Protein AF-A0A2V2DJ51-F1 (afdb_monomer_lite)

Structure (mmCIF, N/CA/C/O backbone):
data_AF-A0A2V2DJ51-F1
#
_entry.id   AF-A0A2V2DJ51-F1
#
loop_
_atom_site.group_PDB
_atom_site.id
_atom_site.type_symbol
_atom_site.label_atom_id
_atom_site.label_alt_id
_atom_site.label_comp_id
_atom_site.label_asym_id
_atom_site.label_entity_id
_atom_site.label_seq_id
_atom_site.pdbx_PDB_ins_code
_atom_site.Cartn_x
_atom_site.Cartn_y
_atom_site.Cartn_z
_atom_site.occupancy
_atom_site.B_iso_or_equiv
_atom_site.auth_seq_id
_atom_site.auth_comp_id
_atom_site.auth_asym_id
_atom_site.auth_atom_id
_atom_site.pdbx_PDB_model_num
ATOM 1 N N . MET A 1 1 ? -28.270 8.640 55.567 1.00 37.78 1 MET A N 1
ATOM 2 C CA . MET A 1 1 ? -29.618 9.044 55.129 1.00 37.78 1 MET A CA 1
ATOM 3 C C . MET A 1 1 ? -29.645 8.767 53.633 1.00 37.78 1 MET A C 1
ATOM 5 O O . MET A 1 1 ? -28.933 9.448 52.913 1.00 37.78 1 MET A O 1
ATOM 9 N N . ILE A 1 2 ? -30.261 7.662 53.201 1.00 50.12 2 ILE A N 1
ATOM 10 C CA . ILE A 1 2 ? -30.349 7.314 51.773 1.00 50.12 2 ILE A CA 1
ATOM 11 C C . ILE A 1 2 ? -31.397 8.266 51.203 1.00 50.12 2 ILE A C 1
ATOM 13 O O . ILE A 1 2 ? -32.550 8.197 51.626 1.00 50.12 2 ILE A O 1
ATOM 17 N N . MET A 1 3 ? -30.988 9.214 50.359 1.00 53.44 3 MET A N 1
ATOM 18 C CA . MET A 1 3 ? -31.958 9.991 49.593 1.00 53.44 3 MET A CA 1
ATOM 19 C C . MET A 1 3 ? -32.623 9.008 48.635 1.00 53.44 3 MET A C 1
ATOM 21 O O . MET A 1 3 ? -31.940 8.374 47.837 1.00 53.44 3 MET A O 1
ATOM 25 N N . ALA A 1 4 ? -33.925 8.790 48.809 1.00 76.12 4 ALA A N 1
ATOM 26 C CA . ALA A 1 4 ? -34.698 8.010 47.860 1.00 76.12 4 ALA A CA 1
ATOM 27 C C . ALA A 1 4 ? -34.861 8.880 46.612 1.00 76.12 4 ALA A C 1
ATOM 29 O O . ALA A 1 4 ? -35.504 9.927 46.690 1.00 76.12 4 ALA A O 1
ATOM 30 N N . PHE A 1 5 ? -34.218 8.482 45.517 1.00 84.88 5 PHE A N 1
ATOM 31 C CA . PHE A 1 5 ? -34.420 9.107 44.218 1.00 84.88 5 PHE A CA 1
ATOM 32 C C . PHE A 1 5 ? -35.836 8.797 43.729 1.00 84.88 5 PHE A C 1
ATOM 34 O O . PHE A 1 5 ? -36.396 7.736 44.011 1.00 84.88 5 PHE A O 1
ATOM 41 N N . THR A 1 6 ? -36.435 9.745 43.024 1.00 89.69 6 THR A N 1
ATOM 42 C CA . THR A 1 6 ? -37.667 9.503 42.270 1.00 89.69 6 THR A CA 1
ATOM 43 C C . THR A 1 6 ? -37.363 8.685 41.013 1.00 89.69 6 THR A C 1
ATOM 45 O O . THR A 1 6 ? -36.235 8.696 40.526 1.00 89.69 6 THR A O 1
ATOM 48 N N . GLN A 1 7 ? -38.366 8.008 40.448 1.00 89.31 7 GLN A N 1
ATOM 49 C CA . GLN A 1 7 ? -38.184 7.216 39.224 1.00 89.31 7 GLN A CA 1
ATOM 50 C C . GLN A 1 7 ? -37.637 8.067 38.060 1.00 89.31 7 GLN A C 1
ATOM 52 O O . GLN A 1 7 ? -36.729 7.628 37.358 1.00 89.31 7 GLN A O 1
ATOM 57 N N . GLU A 1 8 ? -38.082 9.320 37.919 1.00 90.38 8 GLU A N 1
ATOM 58 C CA . GLU A 1 8 ? -37.547 10.254 36.916 1.00 90.38 8 GLU A CA 1
ATOM 59 C C . GLU A 1 8 ? -36.056 10.570 37.141 1.00 90.38 8 GLU A C 1
ATOM 61 O O . GLU A 1 8 ? -35.275 10.624 36.188 1.00 90.38 8 GLU A O 1
ATOM 66 N N . GLU A 1 9 ? -35.635 10.745 38.397 1.00 92.06 9 GLU A N 1
ATOM 67 C CA . GLU A 1 9 ? -34.227 10.969 38.746 1.00 92.06 9 GLU A CA 1
ATOM 68 C C . GLU A 1 9 ? -33.370 9.724 38.487 1.00 92.06 9 GLU A C 1
ATOM 70 O O . GLU A 1 9 ? -32.249 9.854 37.993 1.00 92.06 9 GLU A O 1
ATOM 75 N N . GLU A 1 10 ? -33.884 8.521 38.766 1.00 92.31 10 GLU A N 1
ATOM 76 C CA . GLU A 1 10 ? -33.187 7.265 38.463 1.00 92.31 10 GLU A CA 1
ATOM 77 C C . GLU A 1 10 ? -32.979 7.089 36.952 1.00 92.31 10 GLU A C 1
ATOM 79 O O . GLU A 1 10 ? -31.866 6.785 36.513 1.00 92.31 10 GLU A O 1
ATOM 84 N N . VAL A 1 11 ? -34.015 7.351 36.145 1.00 93.06 11 VAL A N 1
ATOM 85 C CA . VAL A 1 11 ? -33.936 7.309 34.675 1.00 93.06 11 VAL A CA 1
ATOM 86 C C . VAL A 1 11 ? -32.882 8.286 34.154 1.00 93.06 11 VAL A C 1
ATOM 88 O O . VAL A 1 11 ? -32.081 7.933 33.285 1.00 93.06 11 VAL A O 1
ATOM 91 N N . GLU A 1 12 ? -32.839 9.507 34.687 1.00 94.31 12 GLU A N 1
ATOM 92 C CA . GLU A 1 12 ? -31.866 10.516 34.261 1.00 94.31 12 GLU A CA 1
ATOM 93 C C . GLU A 1 12 ? -30.433 10.168 34.703 1.00 94.31 12 GLU A C 1
ATOM 95 O O . GLU A 1 12 ? -29.481 10.417 33.960 1.00 94.31 12 GLU A O 1
ATOM 100 N N . ILE A 1 13 ? -30.251 9.541 35.870 1.00 94.25 13 ILE A N 1
ATOM 101 C CA . ILE A 1 13 ? -28.942 9.034 36.308 1.00 94.25 13 ILE A CA 1
ATOM 102 C C . ILE A 1 13 ? -28.448 7.932 35.365 1.00 94.25 13 ILE A C 1
ATOM 104 O O . ILE A 1 13 ? -27.295 7.977 34.933 1.00 94.25 13 ILE A O 1
ATOM 108 N N . ILE A 1 14 ? -29.306 6.985 34.980 1.00 94.69 14 ILE A N 1
ATOM 109 C CA . ILE A 1 14 ? -28.933 5.924 34.031 1.00 94.69 14 ILE A CA 1
ATOM 110 C C . ILE A 1 14 ? -28.633 6.518 32.658 1.00 94.69 14 ILE A C 1
ATOM 112 O O . ILE A 1 14 ? -27.636 6.156 32.039 1.00 94.69 14 ILE A O 1
ATOM 116 N N . ARG A 1 15 ? -29.424 7.490 32.197 1.00 95.75 15 ARG A N 1
ATOM 117 C CA . ARG A 1 15 ? -29.159 8.201 30.942 1.00 95.75 15 ARG A CA 1
ATOM 118 C C . ARG A 1 15 ? -27.782 8.867 30.936 1.00 95.75 15 ARG A C 1
ATOM 120 O O . ARG A 1 15 ? -27.062 8.774 29.942 1.00 95.75 15 ARG A O 1
ATOM 127 N N . LYS A 1 16 ? -27.401 9.524 32.035 1.00 96.38 16 LYS A N 1
ATOM 128 C CA . LYS A 1 16 ? -26.064 10.117 32.195 1.00 96.38 16 LYS A CA 1
ATOM 129 C C . LYS A 1 16 ? -24.973 9.050 32.198 1.00 96.38 16 LYS A C 1
ATOM 131 O O . LYS A 1 16 ? -23.968 9.231 31.518 1.00 96.38 16 LYS A O 1
ATOM 136 N N . ALA A 1 17 ? -25.193 7.927 32.883 1.00 96.31 17 ALA A N 1
ATOM 137 C CA . ALA A 1 17 ? -24.264 6.799 32.878 1.00 96.31 17 ALA A CA 1
ATOM 138 C C . ALA A 1 17 ? -24.067 6.220 31.464 1.00 96.31 17 ALA A C 1
ATOM 140 O O . ALA A 1 17 ? -22.928 5.975 31.071 1.00 96.31 17 ALA A O 1
ATOM 141 N N . ILE A 1 18 ? -25.137 6.079 30.668 1.00 96.88 18 ILE A N 1
ATOM 142 C CA . ILE A 1 18 ? -25.060 5.686 29.248 1.00 96.88 18 ILE A CA 1
ATOM 143 C C . ILE A 1 18 ? -24.217 6.689 28.468 1.00 96.88 18 ILE A C 1
ATOM 145 O O . ILE A 1 18 ? -23.309 6.286 27.751 1.00 96.88 18 ILE A O 1
ATOM 149 N N . SER A 1 19 ? -24.511 7.986 28.605 1.00 97.44 19 SER A N 1
ATOM 150 C CA . SER A 1 19 ? -23.816 9.036 27.858 1.00 97.44 19 SER A CA 1
ATOM 151 C C . SER A 1 19 ? -22.313 9.034 28.133 1.00 97.44 19 SER A C 1
ATOM 153 O O . SER A 1 19 ? -21.531 9.115 27.193 1.00 97.44 19 SER A O 1
ATOM 155 N N . LEU A 1 20 ? -21.914 8.924 29.402 1.00 97.31 20 LEU A N 1
ATOM 156 C CA . LEU A 1 20 ? -20.507 8.886 29.805 1.00 97.31 20 LEU A CA 1
ATOM 157 C C . LEU A 1 20 ? -19.825 7.589 29.356 1.00 97.31 20 LEU A C 1
ATOM 159 O O . LEU A 1 20 ? -18.739 7.633 28.794 1.00 97.31 20 LEU A O 1
ATOM 163 N N . THR A 1 21 ? -20.480 6.438 29.536 1.00 96.38 21 THR A N 1
ATOM 164 C CA . THR A 1 21 ? -19.922 5.139 29.121 1.00 96.38 21 THR A CA 1
ATOM 165 C C . THR A 1 21 ? -19.747 5.064 27.601 1.00 96.38 21 THR A C 1
ATOM 167 O O . THR A 1 21 ? -18.744 4.547 27.119 1.00 96.38 21 THR A O 1
ATOM 170 N N . ALA A 1 22 ? -20.698 5.603 26.832 1.00 96.69 22 ALA A N 1
ATOM 171 C CA . ALA A 1 22 ? -20.607 5.664 25.376 1.00 96.69 22 ALA A CA 1
ATOM 172 C C . ALA A 1 22 ? -19.512 6.631 24.900 1.00 96.69 22 ALA A C 1
ATOM 174 O O . ALA A 1 22 ? -18.820 6.323 23.929 1.00 96.69 22 ALA A O 1
ATOM 175 N N . ALA A 1 23 ? -19.340 7.773 25.578 1.00 96.94 23 ALA A N 1
ATOM 176 C CA . ALA A 1 23 ? -18.252 8.706 25.293 1.00 96.94 23 ALA A CA 1
ATOM 177 C C . ALA A 1 23 ? -16.889 8.033 25.496 1.00 96.94 23 ALA A C 1
ATOM 179 O O . ALA A 1 23 ? -16.098 8.009 24.560 1.00 96.94 23 ALA A O 1
ATOM 180 N N . ILE A 1 24 ? -16.684 7.369 26.643 1.00 97.50 24 ILE A N 1
ATOM 181 C CA . ILE A 1 24 ? -15.454 6.617 26.942 1.00 97.50 24 ILE A CA 1
ATOM 182 C C . ILE A 1 24 ? -15.169 5.580 25.851 1.00 97.50 24 ILE A C 1
ATOM 184 O O . ILE A 1 24 ? -14.088 5.594 25.279 1.00 97.50 24 ILE A O 1
ATOM 188 N N . GLN A 1 25 ? -16.141 4.729 25.498 1.00 96.88 25 GLN A N 1
ATOM 189 C CA . GLN A 1 25 ? -15.935 3.708 24.459 1.00 96.88 25 GLN A CA 1
ATOM 190 C C . GLN A 1 25 ? -15.568 4.319 23.098 1.00 96.88 25 GLN A C 1
ATOM 192 O O . GLN A 1 25 ? -14.669 3.829 22.421 1.00 96.88 25 GLN A O 1
ATOM 197 N N . THR A 1 26 ? -16.231 5.411 22.707 1.00 96.12 26 THR A N 1
ATOM 198 C CA . THR A 1 26 ? -15.957 6.093 21.430 1.00 96.12 26 THR A CA 1
ATOM 199 C C . THR A 1 26 ? -14.562 6.726 21.422 1.00 96.12 26 THR A C 1
ATOM 201 O O . THR A 1 26 ? -13.844 6.662 20.424 1.00 96.12 26 THR A O 1
ATOM 204 N N . GLU A 1 27 ? -14.165 7.341 22.534 1.00 97.12 27 GLU A N 1
ATOM 205 C CA . GLU A 1 27 ? -12.851 7.962 22.698 1.00 97.12 27 GLU A CA 1
ATOM 206 C C . GLU A 1 27 ? -11.737 6.904 22.759 1.00 97.12 27 GLU A C 1
ATOM 208 O O . GLU A 1 27 ? -10.691 7.087 22.136 1.00 97.12 27 GLU A O 1
ATOM 213 N N . GLU A 1 28 ? -11.959 5.766 23.424 1.00 96.88 28 GLU A N 1
ATOM 214 C CA . GLU A 1 28 ? -11.035 4.625 23.449 1.00 96.88 28 GLU A CA 1
ATOM 215 C C . GLU A 1 28 ? -10.807 4.041 22.048 1.00 96.88 28 GLU A C 1
ATOM 217 O O . GLU A 1 28 ? -9.662 3.787 21.662 1.00 96.88 28 GLU A O 1
ATOM 222 N N . GLU A 1 29 ? -11.872 3.879 21.255 1.00 96.69 29 GLU A N 1
ATOM 223 C CA . GLU A 1 29 ? -11.777 3.466 19.851 1.00 96.69 29 GLU A CA 1
ATOM 224 C C . GLU A 1 29 ? -10.981 4.481 19.016 1.00 96.69 29 GLU A C 1
ATOM 226 O O . GLU A 1 29 ? -10.130 4.097 18.209 1.00 96.69 29 GLU A O 1
ATOM 231 N N . ALA A 1 30 ? -11.197 5.783 19.231 1.00 95.19 30 ALA A N 1
ATOM 232 C CA . ALA A 1 30 ? -10.440 6.837 18.557 1.00 95.19 30 ALA A CA 1
ATOM 233 C C . ALA A 1 30 ? -8.951 6.825 18.953 1.00 95.19 30 ALA A C 1
ATOM 235 O O . ALA A 1 30 ? -8.076 6.986 18.096 1.00 95.19 30 ALA A O 1
ATOM 236 N N . VAL A 1 31 ? -8.642 6.581 20.231 1.00 96.62 31 VAL A N 1
ATOM 237 C CA . VAL A 1 31 ? -7.269 6.396 20.721 1.00 96.62 31 VAL A CA 1
ATOM 238 C C . VAL A 1 31 ? -6.616 5.188 20.054 1.00 96.62 31 VAL A C 1
ATOM 240 O O . VAL A 1 31 ? -5.462 5.280 19.623 1.00 96.62 31 VAL A O 1
ATOM 243 N N . ASP A 1 32 ? -7.325 4.064 19.949 1.00 95.81 32 ASP A N 1
ATOM 244 C CA . ASP A 1 32 ? -6.804 2.864 19.297 1.00 95.81 32 ASP A CA 1
ATOM 245 C C . ASP A 1 32 ? -6.542 3.102 17.803 1.00 95.81 32 ASP A C 1
ATOM 247 O O . ASP A 1 32 ? -5.458 2.788 17.299 1.00 95.81 32 ASP A O 1
ATOM 251 N N . ALA A 1 33 ? -7.474 3.766 17.115 1.00 94.44 33 ALA A N 1
ATOM 252 C CA . ALA A 1 33 ? -7.319 4.157 15.718 1.00 94.44 33 ALA A CA 1
ATOM 253 C C . ALA A 1 33 ? -6.095 5.066 15.504 1.00 94.44 33 ALA A C 1
ATOM 255 O O . ALA A 1 33 ? -5.309 4.841 14.582 1.00 94.44 33 ALA A O 1
ATOM 256 N N . LEU A 1 34 ? -5.874 6.055 16.377 1.00 93.94 34 LEU A N 1
ATOM 257 C CA . LEU A 1 34 ? -4.718 6.954 16.297 1.00 93.94 34 LEU A CA 1
ATOM 258 C C . LEU A 1 34 ? -3.391 6.250 16.609 1.00 93.94 34 LEU A C 1
ATOM 260 O O . LEU A 1 34 ? -2.379 6.550 15.973 1.00 93.94 34 LEU A O 1
ATOM 264 N N . LYS A 1 35 ? -3.367 5.294 17.547 1.00 92.38 35 LYS A N 1
ATOM 265 C CA . LYS A 1 35 ? -2.166 4.488 17.845 1.00 92.38 35 LYS A CA 1
ATOM 266 C C . LYS A 1 35 ? -1.738 3.634 16.653 1.00 92.38 35 LYS A C 1
ATOM 268 O O . LYS A 1 35 ? -0.538 3.489 16.413 1.00 92.38 35 LYS A O 1
ATOM 273 N N . HIS A 1 36 ? -2.706 3.107 15.906 1.00 92.62 36 HIS A N 1
ATOM 274 C CA . HIS A 1 36 ? -2.476 2.277 14.724 1.00 92.62 36 HIS A CA 1
ATOM 275 C C . HIS A 1 36 ? -2.355 3.076 13.420 1.00 92.62 36 HIS A C 1
ATOM 277 O O . HIS A 1 36 ? -1.996 2.503 12.390 1.00 92.62 36 HIS A O 1
ATOM 283 N N . ALA A 1 37 ? -2.611 4.386 13.443 1.00 89.31 37 ALA A N 1
ATOM 284 C CA . ALA A 1 37 ? -2.437 5.245 12.284 1.00 89.31 37 ALA A CA 1
ATOM 285 C C . ALA A 1 37 ? -0.960 5.293 11.857 1.00 89.31 37 ALA A C 1
ATOM 287 O O . ALA A 1 37 ? -0.055 5.510 12.671 1.00 89.31 37 ALA A O 1
ATOM 288 N N . VAL A 1 38 ? -0.725 5.117 10.557 1.00 90.31 38 VAL A N 1
ATOM 289 C CA . VAL A 1 38 ? 0.599 5.147 9.929 1.00 90.31 38 VAL A CA 1
ATOM 290 C C . VAL A 1 38 ? 0.626 6.286 8.919 1.00 90.31 38 VAL A C 1
ATOM 292 O O . VAL A 1 38 ? -0.316 6.451 8.152 1.00 90.31 38 VAL A O 1
ATOM 295 N N . PHE A 1 39 ? 1.707 7.065 8.922 1.00 88.06 39 PHE A N 1
ATOM 296 C CA . PHE A 1 39 ? 1.935 8.089 7.907 1.00 88.06 39 PHE A CA 1
ATOM 297 C C . PHE A 1 39 ? 2.321 7.442 6.575 1.00 88.06 39 PHE A C 1
ATOM 299 O O . PHE A 1 39 ? 3.112 6.491 6.562 1.00 88.06 39 PHE A O 1
ATOM 306 N N . ASP A 1 40 ? 1.792 7.968 5.473 1.00 86.56 40 ASP A N 1
ATOM 307 C CA . ASP A 1 40 ? 2.035 7.437 4.134 1.00 86.56 40 ASP A CA 1
ATOM 308 C C . ASP A 1 40 ? 3.529 7.320 3.827 1.00 86.56 40 ASP A C 1
ATOM 310 O O . ASP A 1 40 ? 4.350 8.103 4.294 1.00 86.56 40 ASP A O 1
ATOM 314 N N . THR A 1 41 ? 3.906 6.311 3.042 1.00 89.56 41 THR A N 1
ATOM 315 C CA . THR A 1 41 ? 5.315 6.085 2.698 1.00 89.56 41 THR A CA 1
ATOM 316 C C . THR A 1 41 ? 5.734 7.003 1.556 1.00 89.56 41 THR A C 1
ATOM 318 O O . THR A 1 41 ? 5.083 7.028 0.514 1.00 89.56 41 THR A O 1
ATOM 321 N N . PHE A 1 42 ? 6.857 7.706 1.717 1.00 89.81 42 PHE A N 1
ATOM 322 C CA . PHE A 1 42 ? 7.417 8.536 0.649 1.00 89.81 42 PHE A CA 1
ATOM 323 C C . PHE A 1 42 ? 7.734 7.698 -0.608 1.00 89.81 42 PHE A C 1
ATOM 325 O O . PHE A 1 42 ? 8.398 6.660 -0.485 1.00 89.81 42 PHE A O 1
ATOM 332 N N . PRO A 1 43 ? 7.283 8.119 -1.806 1.00 87.31 43 PRO A N 1
ATOM 333 C CA . PRO A 1 43 ? 7.514 7.381 -3.044 1.00 87.31 43 PRO A CA 1
ATOM 334 C C . PRO A 1 43 ? 9.000 7.357 -3.422 1.00 87.31 43 PRO A C 1
ATOM 336 O O . PRO A 1 43 ? 9.773 8.225 -3.021 1.00 87.31 43 PRO A O 1
ATOM 339 N N . LYS A 1 44 ? 9.413 6.360 -4.213 1.00 90.94 44 LYS A N 1
ATOM 340 C CA . LYS A 1 44 ? 10.789 6.284 -4.725 1.00 90.94 44 LYS A CA 1
ATOM 341 C C . LYS A 1 44 ? 10.975 7.230 -5.907 1.00 90.94 44 LYS A C 1
ATOM 343 O O . LYS A 1 44 ? 10.041 7.482 -6.663 1.00 90.94 44 LYS A O 1
ATOM 348 N N . TYR A 1 45 ? 12.208 7.689 -6.111 1.00 87.62 45 TYR A N 1
ATOM 349 C CA . TYR A 1 45 ? 12.561 8.601 -7.201 1.00 87.62 45 TYR A CA 1
ATOM 350 C C . TYR A 1 45 ? 12.127 8.069 -8.570 1.00 87.62 45 TYR A C 1
ATOM 352 O O . TYR A 1 45 ? 11.549 8.808 -9.359 1.00 87.62 45 TYR A O 1
ATOM 360 N N . GLU A 1 46 ? 12.365 6.785 -8.841 1.00 88.69 46 GLU A N 1
ATOM 361 C CA . GLU A 1 46 ? 12.058 6.165 -10.132 1.00 88.69 46 GLU A CA 1
ATOM 362 C C . GLU A 1 46 ? 10.552 6.098 -10.427 1.00 88.69 46 GLU A C 1
ATOM 364 O O . GLU A 1 46 ? 10.163 6.081 -11.596 1.00 88.69 46 GLU A O 1
ATOM 369 N N . ASP A 1 47 ? 9.721 6.078 -9.381 1.00 88.12 47 ASP A N 1
ATOM 370 C CA . ASP A 1 47 ? 8.261 6.040 -9.496 1.00 88.12 47 ASP A CA 1
ATOM 371 C C . ASP A 1 47 ? 7.689 7.438 -9.795 1.00 88.12 47 ASP A C 1
ATOM 373 O O . ASP A 1 47 ? 6.701 7.562 -10.518 1.00 88.12 47 ASP A O 1
ATOM 377 N N . VAL A 1 48 ? 8.329 8.494 -9.276 1.00 86.06 48 VAL A N 1
ATOM 378 C CA . VAL A 1 48 ? 7.937 9.900 -9.498 1.00 86.06 48 VAL A CA 1
ATOM 379 C C . VAL A 1 48 ? 8.496 10.432 -10.822 1.00 86.06 48 VAL A C 1
ATOM 381 O O . VAL A 1 48 ? 7.792 11.100 -11.579 1.00 86.06 48 VAL A O 1
ATOM 384 N N . PHE A 1 49 ? 9.752 10.101 -11.130 1.00 88.50 49 PHE A N 1
ATOM 385 C CA . PHE A 1 49 ? 10.485 10.578 -12.300 1.00 88.50 49 PHE A CA 1
ATOM 386 C C . PHE A 1 49 ? 10.980 9.398 -13.154 1.00 88.50 49 PHE A C 1
ATOM 388 O O . PHE A 1 49 ? 12.140 8.982 -13.046 1.00 88.50 49 PHE A O 1
ATOM 395 N N . PRO A 1 50 ? 10.134 8.849 -14.050 1.00 80.56 50 PRO A N 1
ATOM 396 C CA . PRO A 1 50 ? 10.495 7.735 -14.924 1.00 80.56 50 PRO A CA 1
ATOM 397 C C . PRO A 1 50 ? 11.355 8.209 -16.108 1.00 80.56 50 PRO A C 1
ATOM 399 O O . PRO A 1 50 ? 10.960 8.139 -17.276 1.00 80.56 50 PRO A O 1
ATOM 402 N N . THR A 1 51 ? 12.551 8.717 -15.828 1.00 79.62 51 THR A N 1
ATOM 403 C CA . THR A 1 51 ? 13.420 9.322 -16.841 1.00 79.62 51 THR A CA 1
ATOM 404 C C . THR A 1 51 ? 14.332 8.256 -17.456 1.00 79.62 51 THR A C 1
ATOM 406 O O . THR A 1 51 ? 15.153 7.640 -16.778 1.00 79.62 51 THR A O 1
ATOM 409 N N . LYS A 1 52 ? 14.192 8.005 -18.766 1.00 81.19 52 LYS A N 1
ATOM 410 C CA . LYS A 1 52 ? 15.054 7.072 -19.515 1.00 81.19 52 LYS A CA 1
ATOM 411 C C . LYS A 1 52 ? 16.173 7.829 -20.219 1.00 81.19 52 LYS A C 1
ATOM 413 O O . LYS A 1 52 ? 15.908 8.805 -20.914 1.00 81.19 52 LYS A O 1
ATOM 418 N N . ALA A 1 53 ? 17.398 7.323 -20.100 1.00 85.38 53 ALA A N 1
ATOM 419 C CA . ALA A 1 53 ? 18.554 7.907 -20.770 1.00 85.38 53 ALA A CA 1
ATOM 420 C C . ALA A 1 53 ? 18.386 7.913 -22.304 1.00 85.38 53 ALA A C 1
ATOM 422 O O . ALA A 1 53 ? 17.909 6.918 -22.874 1.00 85.38 53 ALA A O 1
ATOM 423 N N . PRO A 1 54 ? 18.792 8.999 -22.990 1.00 88.56 54 PRO A N 1
ATOM 424 C CA . PRO A 1 54 ? 18.753 9.063 -24.442 1.00 88.56 54 PRO A CA 1
ATOM 425 C C . PRO A 1 54 ? 19.707 8.022 -25.041 1.00 88.56 54 PRO A C 1
ATOM 427 O O . PRO A 1 54 ? 20.758 7.699 -24.487 1.00 88.56 54 PRO A O 1
ATOM 430 N N . LYS A 1 55 ? 19.334 7.456 -26.192 1.00 89.31 55 LYS A N 1
ATOM 431 C CA . LYS A 1 55 ? 20.152 6.440 -26.864 1.00 89.31 55 LYS A CA 1
ATOM 432 C C . LYS A 1 55 ? 21.241 7.108 -27.694 1.00 89.31 55 LYS A C 1
ATOM 434 O O . LYS A 1 55 ? 20.944 7.940 -28.548 1.00 89.31 55 LYS A O 1
ATOM 439 N N . LYS A 1 56 ? 22.488 6.679 -27.495 1.00 90.31 56 LYS A N 1
ATOM 440 C CA . LYS A 1 56 ? 23.625 7.112 -28.313 1.00 90.31 56 LYS A CA 1
ATOM 441 C C . LYS A 1 56 ? 23.429 6.685 -29.780 1.00 90.31 56 LYS A C 1
ATOM 443 O O . LYS A 1 56 ? 23.015 5.543 -30.010 1.00 90.31 56 LYS A O 1
ATOM 448 N N . PRO A 1 57 ? 23.738 7.546 -30.770 1.00 89.44 57 PRO A N 1
ATOM 449 C CA . PRO A 1 57 ? 23.678 7.170 -32.179 1.00 89.44 57 PRO A CA 1
ATOM 450 C C . PRO A 1 57 ? 24.622 5.999 -32.4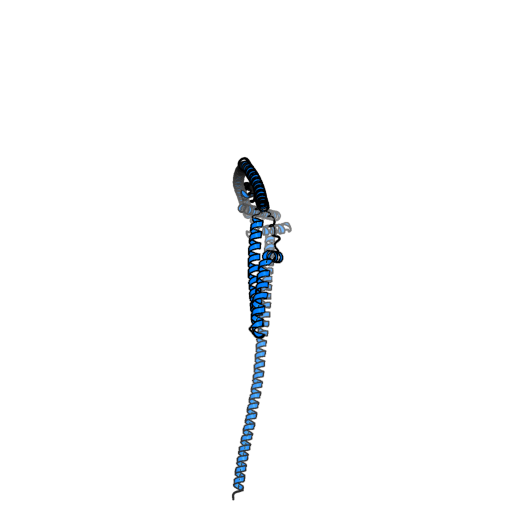77 1.00 89.44 57 PRO A C 1
ATOM 452 O O . PRO A 1 57 ? 25.680 5.858 -31.859 1.00 89.44 57 PRO A O 1
ATOM 455 N N . VAL A 1 58 ? 24.234 5.156 -33.434 1.00 90.38 58 VAL A N 1
ATOM 456 C CA . VAL A 1 58 ? 24.980 3.955 -33.835 1.00 90.38 58 VAL A CA 1
ATOM 457 C C . VAL A 1 58 ? 25.502 4.141 -35.252 1.00 90.38 58 VAL A C 1
ATOM 459 O O . VAL A 1 58 ? 24.761 4.547 -36.148 1.00 90.38 58 VAL A O 1
ATOM 462 N N . LYS A 1 59 ? 26.785 3.832 -35.458 1.00 87.81 59 LYS A N 1
ATOM 463 C CA . LYS A 1 59 ? 27.432 3.931 -36.766 1.00 87.81 59 LYS A CA 1
ATOM 464 C C . LYS A 1 59 ? 26.839 2.899 -37.732 1.00 87.81 59 LYS A C 1
ATOM 466 O O . LYS A 1 59 ? 26.790 1.713 -37.416 1.00 87.81 59 LYS A O 1
ATOM 471 N N . LYS A 1 60 ? 26.421 3.350 -38.918 1.00 87.00 60 LYS A N 1
ATOM 472 C CA . LYS A 1 60 ? 25.974 2.472 -40.009 1.00 87.00 60 LYS A CA 1
ATOM 473 C C . LYS A 1 60 ? 27.169 2.045 -40.863 1.00 87.00 60 LYS A C 1
ATOM 475 O O . LYS A 1 60 ? 28.039 2.858 -41.180 1.00 87.00 60 LYS A O 1
ATOM 480 N N . HIS A 1 61 ? 27.193 0.775 -41.251 1.00 84.31 61 HIS A N 1
ATOM 481 C CA . HIS A 1 61 ? 28.174 0.232 -42.185 1.00 84.31 61 HIS A CA 1
ATOM 482 C C . HIS A 1 61 ? 27.483 -0.104 -43.503 1.00 84.31 61 HIS A C 1
ATOM 484 O O . HIS A 1 61 ? 26.427 -0.731 -43.505 1.00 84.31 61 HIS A O 1
ATOM 490 N N . VAL A 1 62 ? 28.064 0.361 -44.606 1.00 84.06 62 VAL A N 1
ATOM 491 C CA . VAL A 1 62 ? 27.637 0.032 -45.962 1.00 84.06 62 VAL A CA 1
ATOM 492 C C . VAL A 1 62 ? 28.315 -1.276 -46.351 1.00 84.06 62 VAL A C 1
ATOM 494 O O . VAL A 1 62 ? 29.536 -1.408 -46.244 1.00 84.06 62 VAL A O 1
ATOM 497 N N . ASP A 1 63 ? 27.519 -2.250 -46.783 1.00 83.50 63 ASP A N 1
ATOM 498 C CA . ASP A 1 63 ? 28.026 -3.555 -47.193 1.00 83.50 63 ASP A CA 1
ATOM 499 C C . ASP A 1 63 ? 28.971 -3.442 -48.396 1.00 83.50 63 ASP A C 1
ATOM 501 O O . ASP A 1 63 ? 28.815 -2.594 -49.278 1.00 83.50 63 ASP A O 1
ATOM 505 N N . THR A 1 64 ? 29.968 -4.328 -48.446 1.00 78.94 64 THR A N 1
ATOM 506 C CA . THR A 1 64 ? 30.900 -4.381 -49.580 1.00 78.94 64 THR A CA 1
ATOM 507 C C . THR A 1 64 ? 30.163 -4.881 -50.829 1.00 78.94 64 THR A C 1
ATOM 509 O O . THR A 1 64 ? 29.511 -5.927 -50.757 1.00 78.94 64 THR A O 1
ATOM 512 N N . PRO A 1 65 ? 30.267 -4.194 -51.982 1.00 78.62 65 PRO A N 1
ATOM 513 C CA . PRO A 1 65 ? 29.577 -4.611 -53.197 1.00 78.62 65 PRO A CA 1
ATOM 514 C C . PRO A 1 65 ? 30.083 -5.978 -53.679 1.00 78.62 65 PRO A C 1
ATOM 516 O O . PRO A 1 65 ? 31.277 -6.286 -53.614 1.00 78.62 65 PRO A O 1
ATOM 519 N N . ALA A 1 66 ? 29.166 -6.807 -54.184 1.00 81.88 66 ALA A N 1
ATOM 520 C CA . ALA A 1 66 ? 29.502 -8.108 -54.756 1.00 81.88 66 ALA A CA 1
ATOM 521 C C . ALA A 1 66 ? 30.465 -7.966 -55.950 1.00 81.88 66 ALA A C 1
ATOM 523 O O . ALA A 1 66 ? 30.411 -6.986 -56.692 1.00 81.88 66 ALA A O 1
ATOM 524 N N . LYS A 1 67 ? 31.342 -8.961 -56.154 1.00 77.75 67 LYS A N 1
ATOM 525 C CA . LYS A 1 67 ? 32.307 -8.952 -57.265 1.00 77.75 67 LYS A CA 1
ATOM 526 C C . LYS A 1 67 ? 31.591 -9.021 -58.619 1.00 77.75 67 LYS A C 1
ATOM 528 O O . LYS A 1 67 ? 30.909 -10.007 -58.898 1.00 77.75 67 LYS A O 1
ATOM 533 N N . ALA A 1 68 ? 31.815 -8.032 -59.479 1.00 75.50 68 ALA A N 1
ATOM 534 C CA . ALA A 1 68 ? 31.376 -8.035 -60.867 1.00 75.50 68 ALA A CA 1
ATOM 535 C C . ALA A 1 68 ? 32.075 -9.173 -61.630 1.00 75.50 68 ALA A C 1
ATOM 537 O O . ALA A 1 68 ? 33.304 -9.228 -61.714 1.00 75.50 68 ALA A O 1
ATOM 538 N N . GLN A 1 69 ? 31.293 -10.110 -62.168 1.00 72.94 69 GLN A N 1
ATOM 539 C CA . GLN A 1 69 ? 31.826 -11.209 -62.973 1.00 72.94 69 GLN A CA 1
ATOM 540 C C . GLN A 1 69 ? 31.975 -10.765 -64.437 1.00 72.94 69 GLN A C 1
ATOM 542 O O . GLN A 1 69 ? 31.049 -10.157 -64.977 1.00 72.94 69 GLN A O 1
ATOM 547 N N . PRO A 1 70 ? 33.109 -11.056 -65.100 1.00 69.62 70 PRO A N 1
ATOM 548 C CA . PRO A 1 70 ? 33.294 -10.723 -66.506 1.00 69.62 70 PRO A CA 1
ATOM 549 C C . PRO A 1 70 ? 32.456 -11.640 -67.404 1.00 69.62 70 PRO A C 1
ATOM 551 O O . PRO A 1 70 ? 32.547 -12.866 -67.314 1.00 69.62 70 PRO A O 1
ATOM 554 N N . THR A 1 71 ? 31.687 -11.052 -68.318 1.00 73.56 71 THR A N 1
ATOM 555 C CA . THR A 1 71 ? 30.960 -11.785 -69.364 1.00 73.56 71 THR A CA 1
ATOM 556 C C . THR A 1 71 ? 31.924 -12.111 -70.505 1.00 73.56 71 THR A C 1
ATOM 558 O O . THR A 1 71 ? 32.236 -11.254 -71.327 1.00 73.56 71 THR A O 1
ATOM 561 N N . LEU A 1 72 ? 32.459 -13.332 -70.535 1.00 71.44 72 LEU A N 1
ATOM 562 C CA . LEU A 1 72 ? 33.463 -13.722 -71.531 1.00 71.44 72 LEU A CA 1
ATOM 563 C C . LEU A 1 72 ? 32.807 -14.146 -72.860 1.00 71.44 72 LEU A C 1
ATOM 565 O O . LEU A 1 72 ? 31.862 -14.940 -72.829 1.00 71.44 72 LEU A O 1
ATOM 569 N N . PRO A 1 73 ? 33.309 -13.686 -74.025 1.00 70.38 73 PRO A N 1
ATOM 570 C CA . PRO A 1 73 ? 32.850 -14.188 -75.318 1.00 70.38 73 PRO A CA 1
ATOM 571 C C . PRO A 1 73 ? 33.235 -15.671 -75.496 1.00 70.38 73 PRO A C 1
ATOM 573 O O . PRO A 1 73 ? 34.294 -16.086 -75.016 1.00 70.38 73 PRO A O 1
ATOM 576 N N . PRO A 1 74 ? 32.412 -16.493 -76.177 1.00 68.88 74 PRO A N 1
ATOM 577 C CA . PRO A 1 74 ? 32.747 -17.891 -76.443 1.00 68.88 74 PRO A CA 1
ATOM 578 C C . PRO A 1 74 ? 33.960 -17.997 -77.389 1.00 68.88 74 PRO A C 1
ATOM 580 O O . PRO A 1 74 ? 34.085 -17.182 -78.306 1.00 68.88 74 PRO A O 1
ATOM 583 N N . PRO A 1 75 ? 34.854 -18.990 -77.207 1.00 66.69 75 PRO A N 1
ATOM 584 C CA . PRO A 1 75 ? 36.016 -19.149 -78.075 1.00 66.69 75 PRO A CA 1
ATOM 585 C C . PRO A 1 75 ? 35.598 -19.493 -79.518 1.00 66.69 75 PRO A C 1
ATOM 587 O O . PRO A 1 75 ? 34.651 -20.267 -79.705 1.00 66.69 75 PRO A O 1
ATOM 590 N N . PRO A 1 76 ? 36.301 -18.962 -80.539 1.00 63.38 76 PRO A N 1
ATOM 591 C CA . PRO A 1 76 ? 36.061 -19.328 -81.932 1.00 63.38 76 PRO A CA 1
ATOM 592 C C . PRO A 1 76 ? 36.325 -20.826 -82.142 1.00 63.38 76 PRO A C 1
ATOM 594 O O . PRO A 1 76 ? 37.368 -21.341 -81.740 1.00 63.38 76 PRO A O 1
ATOM 597 N N . LYS A 1 77 ? 35.360 -21.534 -82.742 1.00 62.75 77 LYS A N 1
ATOM 598 C CA . LYS A 1 77 ? 35.474 -22.970 -83.038 1.00 62.75 77 LYS A CA 1
ATOM 599 C C . LYS A 1 77 ? 36.291 -23.171 -84.323 1.00 62.75 77 LYS A C 1
ATOM 601 O O . LYS A 1 77 ? 36.021 -22.464 -85.290 1.00 62.75 77 LYS A O 1
ATOM 606 N N . PRO A 1 78 ? 37.245 -24.118 -84.378 1.00 61.44 78 PRO A N 1
ATOM 607 C CA . PRO A 1 78 ? 37.962 -24.414 -85.614 1.00 61.44 78 PRO A CA 1
ATOM 608 C C . PRO A 1 78 ? 37.053 -25.114 -86.635 1.00 61.44 78 PRO A C 1
ATOM 610 O O . PRO A 1 78 ? 36.416 -26.114 -86.303 1.00 61.44 78 PRO A O 1
ATOM 613 N N . ASP A 1 79 ? 37.072 -24.671 -87.896 1.00 59.28 79 ASP A N 1
ATOM 614 C CA . ASP A 1 79 ? 36.363 -25.298 -89.031 1.00 59.28 79 ASP A CA 1
ATOM 615 C C . ASP A 1 79 ? 37.057 -26.585 -89.535 1.00 59.28 79 ASP A C 1
ATOM 617 O O . ASP A 1 79 ? 37.174 -26.841 -90.734 1.00 59.28 79 ASP A O 1
ATOM 621 N N . LEU A 1 80 ? 37.567 -27.423 -88.627 1.00 63.97 80 LEU A N 1
ATOM 622 C CA . LEU A 1 80 ? 38.238 -28.672 -88.985 1.00 63.97 80 LEU A CA 1
ATOM 623 C C . LEU A 1 80 ? 37.394 -29.876 -88.570 1.00 63.97 80 LEU A C 1
ATOM 625 O O . LEU A 1 80 ? 37.503 -30.380 -87.454 1.00 63.97 80 LEU A O 1
ATOM 629 N N . ASN A 1 81 ? 36.612 -30.408 -89.506 1.00 68.62 81 ASN A N 1
ATOM 630 C CA . ASN A 1 81 ? 35.950 -31.701 -89.337 1.00 68.62 81 ASN A CA 1
ATOM 631 C C . ASN A 1 81 ? 36.896 -32.857 -89.707 1.00 68.62 81 ASN A C 1
ATOM 633 O O . ASN A 1 81 ? 37.738 -32.732 -90.596 1.00 68.62 81 ASN A O 1
ATOM 637 N N . PHE A 1 82 ? 36.744 -34.015 -89.053 1.00 66.25 82 PHE A N 1
ATOM 638 C CA . PHE A 1 82 ? 37.635 -35.175 -89.239 1.00 66.25 82 PHE A CA 1
ATOM 639 C C . PHE A 1 82 ? 37.761 -35.628 -90.706 1.00 66.25 82 PHE A C 1
ATOM 641 O O . PHE A 1 82 ? 38.840 -36.034 -91.133 1.00 66.25 82 PHE A O 1
ATOM 648 N N . GLY A 1 83 ? 36.687 -35.501 -91.495 1.00 64.50 83 GLY A N 1
ATOM 649 C CA . GLY A 1 83 ? 36.706 -35.786 -92.933 1.00 64.50 83 GLY A CA 1
ATOM 650 C C . GLY A 1 83 ? 37.646 -34.867 -93.721 1.00 64.50 83 GLY A C 1
ATOM 651 O O . GLY A 1 83 ? 38.438 -35.356 -94.517 1.00 64.50 83 GLY A O 1
ATOM 652 N N . ALA A 1 84 ? 37.643 -33.562 -93.431 1.00 67.31 84 ALA A N 1
ATOM 653 C CA . ALA A 1 84 ? 38.536 -32.595 -94.075 1.00 67.31 84 ALA A CA 1
ATOM 654 C C . ALA A 1 84 ? 40.012 -32.829 -93.700 1.00 67.31 84 ALA A C 1
ATOM 656 O O . ALA A 1 84 ? 40.905 -32.647 -94.524 1.00 67.31 84 ALA A O 1
ATOM 657 N N . TYR A 1 85 ? 40.282 -33.298 -92.476 1.00 70.06 85 TYR A N 1
ATOM 658 C CA . TYR A 1 85 ? 41.635 -33.674 -92.047 1.00 70.06 85 TYR A CA 1
ATOM 659 C C . TYR A 1 85 ? 42.179 -34.898 -92.801 1.00 70.06 85 TYR A C 1
ATOM 661 O O . TYR A 1 85 ? 43.352 -34.921 -93.181 1.00 70.06 85 TYR A O 1
ATOM 669 N N . LEU A 1 86 ? 41.335 -35.908 -93.036 1.00 65.69 86 LEU A N 1
ATOM 670 C CA . LEU A 1 86 ? 41.706 -37.078 -93.837 1.00 65.69 86 LEU A CA 1
ATOM 671 C C . LEU A 1 86 ? 41.955 -36.703 -95.302 1.00 65.69 86 LEU A C 1
ATOM 673 O O . LEU A 1 86 ? 42.902 -37.213 -95.896 1.00 65.69 86 LEU A O 1
ATOM 677 N N . ASP A 1 87 ? 41.174 -35.768 -95.844 1.00 67.19 87 ASP A N 1
ATOM 678 C CA . ASP A 1 87 ? 41.334 -35.264 -97.211 1.00 67.19 87 ASP A CA 1
ATOM 679 C C . ASP A 1 87 ? 42.642 -34.463 -97.380 1.00 67.19 87 ASP A C 1
ATOM 681 O O . ASP A 1 87 ? 43.359 -34.596 -98.372 1.00 67.19 87 ASP A O 1
ATOM 685 N N . LEU A 1 88 ? 43.056 -33.721 -96.346 1.00 68.69 88 LEU A N 1
ATOM 686 C CA . LEU A 1 88 ? 44.359 -33.043 -96.310 1.00 68.69 88 LEU A CA 1
ATOM 687 C C . LEU A 1 88 ? 45.546 -34.022 -96.324 1.00 68.69 88 LEU A C 1
ATOM 689 O O . LEU A 1 88 ? 46.646 -33.685 -96.759 1.00 68.69 88 LEU A O 1
ATOM 693 N N . LYS A 1 89 ? 45.336 -35.243 -95.821 1.00 71.50 89 LYS A N 1
ATOM 694 C CA . LYS A 1 89 ? 46.315 -36.338 -95.814 1.00 71.50 89 LYS A CA 1
ATOM 695 C C . LYS A 1 89 ? 46.002 -37.399 -96.868 1.00 71.50 89 LYS A C 1
ATOM 697 O O . LYS A 1 89 ? 46.552 -38.500 -96.784 1.00 71.50 89 LYS A O 1
ATOM 702 N N . LYS A 1 90 ? 45.183 -37.061 -97.874 1.00 68.44 90 LYS A N 1
ATOM 703 C CA . LYS A 1 90 ? 44.702 -37.996 -98.897 1.00 68.44 90 LYS A CA 1
ATOM 704 C C . LYS A 1 90 ? 45.822 -38.785 -99.547 1.00 68.44 90 LYS A C 1
ATOM 706 O O . LYS A 1 90 ? 45.671 -39.984 -99.671 1.00 68.44 90 LYS A O 1
ATOM 711 N N . GLU A 1 91 ? 46.963 -38.177 -99.868 1.00 68.31 91 GLU A N 1
ATOM 712 C CA . GLU A 1 91 ? 48.077 -38.891 -100.506 1.00 68.31 91 GLU A CA 1
ATOM 713 C C . GLU A 1 91 ? 48.686 -39.966 -99.606 1.00 68.31 91 GLU A C 1
ATOM 715 O O . GLU A 1 91 ? 49.046 -41.036 -100.083 1.00 68.31 91 GLU A O 1
ATOM 720 N N . LEU A 1 92 ? 48.746 -39.725 -98.296 1.00 67.38 92 LEU A N 1
ATOM 721 C CA . LEU A 1 92 ? 49.288 -40.688 -97.343 1.00 67.38 92 LEU A CA 1
ATOM 722 C C . LEU A 1 92 ? 48.279 -41.807 -97.048 1.00 67.38 92 LEU A C 1
ATOM 724 O O . LEU A 1 92 ? 48.665 -42.965 -96.921 1.00 67.38 92 LEU A O 1
ATOM 728 N N . VAL A 1 93 ? 46.982 -41.485 -97.012 1.00 67.81 93 VAL A N 1
ATOM 729 C CA . VAL A 1 93 ? 45.905 -42.486 -96.934 1.00 67.81 93 VAL A CA 1
ATOM 730 C C . VAL A 1 93 ? 45.858 -43.330 -98.214 1.00 67.81 93 VAL A C 1
ATOM 732 O O . VAL A 1 93 ? 45.780 -44.555 -98.132 1.00 67.81 93 VAL A O 1
ATOM 735 N N . LEU A 1 94 ? 45.977 -42.699 -99.388 1.00 66.69 94 LEU A N 1
ATOM 736 C CA . LEU A 1 94 ? 46.009 -43.368 -100.687 1.00 66.69 94 LEU A CA 1
ATOM 737 C C . LEU A 1 94 ? 47.252 -44.247 -100.815 1.00 66.69 94 LEU A C 1
ATOM 739 O O . LEU A 1 94 ? 47.126 -45.369 -101.276 1.00 66.69 94 LEU A O 1
ATOM 743 N N . ALA A 1 95 ? 48.425 -43.786 -100.368 1.00 66.38 95 ALA A N 1
ATOM 744 C CA . ALA A 1 95 ? 49.664 -44.562 -100.383 1.00 66.38 95 ALA A CA 1
ATOM 745 C C . ALA A 1 95 ? 49.599 -45.792 -99.466 1.00 66.38 95 ALA A C 1
ATOM 747 O O . ALA A 1 95 ? 50.096 -46.851 -99.839 1.00 66.38 95 ALA A O 1
ATOM 748 N N . ILE A 1 96 ? 48.951 -45.691 -98.298 1.00 67.88 96 ILE A N 1
ATOM 749 C CA . ILE A 1 96 ? 48.707 -46.850 -97.424 1.00 67.88 96 ILE A CA 1
ATOM 750 C C . ILE A 1 96 ? 47.756 -47.842 -98.110 1.00 67.88 96 ILE A C 1
ATOM 752 O O . ILE A 1 96 ? 48.038 -49.038 -98.134 1.00 67.88 96 ILE A O 1
ATOM 756 N N . LEU A 1 97 ? 46.665 -47.358 -98.715 1.00 67.00 97 LEU A N 1
ATOM 757 C CA . LEU A 1 97 ? 45.707 -48.204 -99.437 1.00 67.00 97 LEU A CA 1
ATOM 758 C C . LEU A 1 97 ? 46.326 -48.864 -100.681 1.00 67.00 97 LEU A C 1
ATOM 760 O O . LEU A 1 97 ? 46.149 -50.064 -100.880 1.00 67.00 97 LEU A O 1
ATOM 764 N N . LEU A 1 98 ? 47.095 -48.119 -101.481 1.00 66.81 98 LEU A N 1
ATOM 765 C CA . LEU A 1 98 ? 47.836 -48.621 -102.645 1.00 66.81 98 LEU A CA 1
ATOM 766 C C . LEU A 1 98 ? 48.944 -49.589 -102.238 1.00 66.81 98 LEU A C 1
ATOM 768 O O . LEU A 1 98 ? 49.115 -50.607 -102.896 1.00 66.81 98 LEU A O 1
ATOM 772 N N . GLY A 1 99 ? 49.666 -49.321 -101.148 1.00 65.38 99 GLY A N 1
ATOM 773 C CA . GLY A 1 99 ? 50.670 -50.237 -100.606 1.00 65.38 99 GLY A CA 1
ATOM 774 C C . GLY A 1 99 ? 50.053 -51.569 -100.178 1.00 65.38 99 GLY A C 1
ATOM 775 O O . GLY A 1 99 ? 50.565 -52.630 -100.532 1.00 65.38 99 GLY A O 1
ATOM 776 N N . CYS A 1 100 ? 48.902 -51.538 -99.500 1.00 64.19 100 CYS A N 1
ATOM 777 C CA . CYS A 1 100 ? 48.147 -52.749 -99.180 1.00 64.19 100 CYS A CA 1
ATOM 778 C C . CYS A 1 100 ? 47.633 -53.468 -100.443 1.00 64.19 100 CYS A C 1
ATOM 780 O O . CYS A 1 100 ? 47.740 -54.689 -100.534 1.00 64.19 100 CYS A O 1
ATOM 782 N N . ALA A 1 101 ? 47.122 -52.734 -101.436 1.00 63.44 101 ALA A N 1
ATOM 783 C CA . ALA A 1 101 ? 46.540 -53.317 -102.646 1.00 63.44 101 ALA A CA 1
ATOM 784 C C . ALA A 1 101 ? 47.578 -53.873 -103.639 1.00 63.44 101 ALA A C 1
ATOM 786 O O . ALA A 1 101 ? 47.317 -54.893 -104.268 1.00 63.44 101 ALA A O 1
ATOM 787 N N . LEU A 1 102 ? 48.742 -53.230 -103.786 1.00 61.16 102 LEU A N 1
ATOM 788 C CA . LEU A 1 102 ? 49.770 -53.606 -104.767 1.00 61.16 102 LEU A CA 1
ATOM 789 C C . LEU A 1 102 ? 50.838 -54.548 -104.211 1.00 61.16 102 LEU A C 1
ATOM 791 O O . LEU A 1 102 ? 51.407 -55.320 -104.974 1.00 61.16 102 LEU A O 1
ATOM 795 N N . VAL A 1 103 ? 51.140 -54.486 -102.913 1.00 59.69 103 VAL A N 1
ATOM 796 C CA . VAL A 1 103 ? 52.214 -55.307 -102.330 1.00 59.69 103 VAL A CA 1
ATOM 797 C C . VAL A 1 103 ? 51.646 -56.534 -101.636 1.00 59.69 103 VAL A C 1
ATOM 799 O O . VAL A 1 103 ? 52.152 -57.632 -101.824 1.00 59.69 103 VAL A O 1
ATOM 802 N N . VAL A 1 104 ? 50.580 -56.378 -100.849 1.00 60.41 104 VAL A N 1
ATOM 803 C CA . VAL A 1 104 ? 50.072 -57.480 -100.023 1.00 60.41 104 VAL A CA 1
ATOM 804 C C . VAL A 1 104 ? 49.165 -58.395 -100.845 1.00 60.41 104 VAL A C 1
ATOM 806 O O . VAL A 1 104 ? 49.346 -59.608 -100.841 1.00 60.41 104 VAL A O 1
ATOM 809 N N . PHE A 1 105 ? 48.232 -57.828 -101.612 1.00 60.41 105 PHE A N 1
ATOM 810 C CA . PHE A 1 105 ? 47.234 -58.619 -102.339 1.00 60.41 105 PHE A CA 1
ATOM 811 C C . PHE A 1 105 ? 47.814 -59.515 -103.460 1.00 60.41 105 PHE A C 1
ATOM 813 O O . PHE A 1 105 ? 47.430 -60.684 -103.523 1.00 60.41 105 PHE A O 1
ATOM 820 N N . PRO A 1 106 ? 48.759 -59.057 -104.312 1.00 59.34 106 PRO A N 1
ATOM 821 C CA . PRO A 1 106 ? 49.306 -59.877 -105.399 1.00 59.34 106 PRO A CA 1
ATOM 822 C C . PRO A 1 106 ? 50.364 -60.872 -104.916 1.00 59.34 106 PRO A C 1
ATOM 824 O O . PRO A 1 106 ? 50.440 -61.987 -105.418 1.00 59.34 106 PRO A O 1
ATOM 827 N N . VAL A 1 107 ? 51.175 -60.503 -103.919 1.00 59.09 107 VAL A N 1
ATOM 828 C CA . VAL A 1 107 ? 52.244 -61.382 -103.419 1.00 59.09 107 VAL A CA 1
ATOM 829 C C . VAL A 1 107 ? 51.666 -62.552 -102.617 1.00 59.09 107 VAL A C 1
ATOM 831 O O . VAL A 1 107 ? 52.152 -63.672 -102.743 1.00 59.09 107 VAL A O 1
ATOM 834 N N . LEU A 1 108 ? 50.595 -62.346 -101.845 1.00 55.09 108 LEU A N 1
ATOM 835 C CA . LEU A 1 108 ? 49.964 -63.434 -101.086 1.00 55.09 108 LEU A CA 1
ATOM 836 C C . LEU A 1 108 ? 49.100 -64.364 -101.941 1.00 55.09 108 LEU A C 1
ATOM 838 O O . LEU A 1 108 ? 49.024 -65.547 -101.627 1.00 55.09 108 LEU A O 1
ATOM 842 N N . SER A 1 109 ? 48.497 -63.866 -103.025 1.00 55.94 109 SER A N 1
ATOM 843 C CA . SER A 1 109 ? 47.661 -64.682 -103.921 1.00 55.94 109 SER A CA 1
ATOM 844 C C . SER A 1 109 ? 48.459 -65.588 -104.866 1.00 55.94 109 SER A C 1
ATOM 846 O O . SER A 1 109 ? 47.896 -66.538 -105.401 1.00 55.94 109 SER A O 1
ATOM 848 N N . ILE A 1 110 ? 49.760 -65.331 -105.051 1.00 58.53 110 ILE A N 1
ATOM 849 C CA . ILE A 1 110 ? 50.642 -66.160 -105.892 1.00 58.53 110 ILE A CA 1
ATOM 850 C C . ILE A 1 110 ? 51.333 -67.278 -105.086 1.00 58.53 110 ILE A C 1
ATOM 852 O O . ILE A 1 110 ? 51.647 -68.319 -105.656 1.00 58.53 110 ILE A O 1
ATOM 856 N N . PHE A 1 111 ? 51.566 -67.099 -103.778 1.00 54.72 111 PHE A N 1
ATOM 857 C CA . PHE A 1 111 ? 52.408 -68.010 -102.983 1.00 54.72 111 PHE A CA 1
ATOM 858 C C . PHE A 1 111 ? 51.679 -68.874 -101.933 1.00 54.72 111 PHE A C 1
ATOM 860 O O . PHE A 1 111 ? 52.299 -69.813 -101.438 1.00 54.72 111 PHE A O 1
ATOM 867 N N . PHE A 1 112 ? 50.414 -68.609 -101.576 1.00 53.16 112 PHE A N 1
ATOM 868 C CA . PHE A 1 112 ? 49.735 -69.319 -100.477 1.00 53.16 112 PHE A CA 1
ATOM 869 C C . PHE A 1 112 ? 48.248 -69.618 -100.757 1.00 53.16 112 PHE A C 1
ATOM 871 O O . PHE A 1 112 ? 47.559 -68.822 -101.392 1.00 53.16 112 PHE A O 1
ATOM 878 N N . ASP A 1 113 ? 47.748 -70.752 -100.245 1.00 57.94 113 ASP A N 1
ATOM 879 C CA . ASP A 1 113 ? 46.339 -71.173 -100.333 1.00 57.94 113 ASP A CA 1
ATOM 880 C C . ASP A 1 113 ? 45.361 -70.170 -99.677 1.00 57.94 113 ASP A C 1
ATOM 882 O O . ASP A 1 113 ? 45.731 -69.363 -98.817 1.00 57.94 113 ASP A O 1
ATOM 886 N N . ILE A 1 114 ? 44.078 -70.255 -100.063 1.00 58.66 114 ILE A N 1
ATOM 887 C CA . ILE A 1 114 ? 42.973 -69.332 -99.709 1.00 58.66 114 ILE A CA 1
ATOM 888 C C . ILE A 1 114 ? 42.876 -69.037 -98.193 1.00 58.66 114 ILE A C 1
ATOM 890 O O . ILE A 1 114 ? 42.495 -67.932 -97.797 1.00 58.66 114 ILE A O 1
ATOM 894 N N . GLU A 1 115 ? 43.266 -69.977 -97.329 1.00 59.00 115 GLU A N 1
ATOM 895 C CA . GLU A 1 115 ? 43.244 -69.815 -95.867 1.00 59.00 115 GLU A CA 1
ATOM 896 C C . GLU A 1 115 ? 44.283 -68.804 -95.344 1.00 59.00 115 GLU A C 1
ATOM 898 O O . GLU A 1 115 ? 44.015 -68.093 -94.376 1.00 59.00 115 GLU A O 1
ATOM 903 N N . PHE A 1 116 ? 45.437 -68.647 -96.002 1.00 59.31 116 PHE A N 1
ATOM 904 C CA . PHE A 1 116 ? 46.461 -67.674 -95.591 1.00 59.31 116 PHE A CA 1
ATOM 905 C C . PHE A 1 116 ? 46.142 -66.255 -96.087 1.00 59.31 116 PHE A C 1
ATOM 907 O O . PHE A 1 116 ? 46.440 -65.262 -95.416 1.00 59.31 116 PHE A O 1
ATOM 914 N N . ALA A 1 117 ? 45.469 -66.150 -97.238 1.00 60.12 117 ALA A N 1
ATOM 915 C CA . ALA A 1 117 ? 45.015 -64.881 -97.800 1.00 60.12 117 ALA A CA 1
ATOM 916 C C . ALA A 1 117 ? 43.970 -64.186 -96.905 1.00 60.12 117 ALA A C 1
ATOM 918 O O . ALA A 1 117 ? 43.988 -62.959 -96.775 1.00 60.12 117 ALA A O 1
ATOM 919 N N . THR A 1 118 ? 43.103 -64.949 -96.225 1.00 61.44 118 THR A N 1
ATOM 920 C CA . THR A 1 118 ? 42.140 -64.382 -95.262 1.00 61.44 118 THR A CA 1
ATOM 921 C C . THR A 1 118 ? 42.835 -63.840 -94.011 1.00 61.44 118 THR A C 1
ATOM 923 O O . THR A 1 118 ? 42.539 -62.718 -93.596 1.00 61.44 118 THR A O 1
ATOM 926 N N . PHE A 1 119 ? 43.823 -64.554 -93.457 1.00 64.94 119 PHE A N 1
ATOM 927 C CA . PHE A 1 119 ? 44.620 -64.078 -92.318 1.00 64.94 119 PHE A CA 1
ATOM 928 C C . PHE A 1 119 ? 45.409 -62.802 -92.638 1.00 64.94 119 PHE A C 1
ATOM 930 O O . PHE A 1 119 ? 45.414 -61.861 -91.840 1.00 64.94 119 PHE A O 1
ATOM 937 N N . ALA A 1 120 ? 46.027 -62.726 -93.817 1.00 65.75 120 ALA A N 1
ATOM 938 C CA . ALA A 1 120 ? 46.733 -61.523 -94.247 1.00 65.75 120 ALA A CA 1
ATOM 939 C C . ALA A 1 120 ? 45.780 -60.341 -94.503 1.00 65.75 120 ALA A C 1
ATOM 941 O O . ALA A 1 120 ? 46.081 -59.210 -94.117 1.00 65.75 120 ALA A O 1
ATOM 942 N N . GLY A 1 121 ? 44.597 -60.598 -95.072 1.00 67.19 121 GLY A N 1
ATOM 943 C CA . GLY A 1 121 ? 43.543 -59.592 -95.221 1.00 67.19 121 GLY A CA 1
ATOM 944 C C . GLY A 1 121 ? 43.074 -59.027 -93.875 1.00 67.19 121 GLY A C 1
ATOM 945 O O . GLY A 1 121 ? 42.973 -57.809 -93.715 1.00 67.19 121 GLY A O 1
ATOM 946 N N . VAL A 1 122 ? 42.871 -59.888 -92.872 1.00 70.88 122 VAL A N 1
ATOM 947 C CA . VAL A 1 122 ? 42.519 -59.473 -91.502 1.00 70.88 122 VAL A CA 1
ATOM 948 C C . VAL A 1 122 ? 43.654 -58.673 -90.856 1.00 70.88 122 VAL A C 1
ATOM 950 O O . VAL A 1 122 ? 43.391 -57.636 -90.247 1.00 70.88 122 VAL A O 1
ATOM 953 N N . ALA A 1 123 ? 44.917 -59.073 -91.032 1.00 70.75 123 ALA A N 1
ATOM 954 C CA . ALA A 1 123 ? 46.065 -58.316 -90.530 1.00 70.75 123 ALA A CA 1
ATOM 955 C C . ALA A 1 123 ? 46.169 -56.915 -91.166 1.00 70.75 123 ALA A C 1
ATOM 957 O O . ALA A 1 123 ? 46.436 -55.938 -90.461 1.00 70.75 123 ALA A O 1
ATOM 958 N N . CYS A 1 124 ? 45.883 -56.782 -92.466 1.00 69.50 124 CYS A N 1
ATOM 959 C CA . CYS A 1 124 ? 45.797 -55.483 -93.135 1.00 69.50 124 CYS A CA 1
ATOM 960 C C . CYS A 1 124 ? 44.637 -54.627 -92.622 1.00 69.50 124 CYS A C 1
ATOM 962 O O . CYS A 1 124 ? 44.828 -53.432 -92.402 1.00 69.50 124 CYS A O 1
ATOM 964 N N . LEU A 1 125 ? 43.464 -55.216 -92.372 1.00 70.69 125 LEU A N 1
ATOM 965 C CA . LEU A 1 125 ? 42.335 -54.499 -91.771 1.00 70.69 125 LEU A CA 1
ATOM 966 C C . LEU A 1 125 ? 42.669 -54.014 -90.356 1.00 70.69 125 LEU A C 1
ATOM 968 O O . LEU A 1 125 ? 42.417 -52.854 -90.033 1.00 70.69 125 LEU A O 1
ATOM 972 N N . ILE A 1 126 ? 43.298 -54.852 -89.529 1.00 75.62 126 ILE A N 1
ATOM 973 C CA . ILE A 1 126 ? 43.752 -54.462 -88.187 1.00 75.62 126 ILE A CA 1
ATOM 974 C C . ILE A 1 126 ? 44.787 -53.333 -88.284 1.00 75.62 126 ILE A C 1
ATOM 976 O O . ILE A 1 126 ? 44.659 -52.324 -87.590 1.00 75.62 126 ILE A O 1
ATOM 980 N N . GLY A 1 127 ? 45.770 -53.447 -89.182 1.00 71.81 127 GLY A N 1
ATOM 981 C CA . GLY A 1 127 ? 46.756 -52.394 -89.438 1.00 71.81 127 GLY A CA 1
ATOM 982 C C . GLY A 1 127 ? 46.114 -51.074 -89.878 1.00 71.81 127 GLY A C 1
ATOM 983 O O . GLY A 1 127 ? 46.475 -50.008 -89.372 1.00 71.81 127 GLY A O 1
ATOM 984 N N . PHE A 1 128 ? 45.102 -51.141 -90.744 1.00 73.31 128 PHE A N 1
ATOM 985 C CA . PHE A 1 128 ? 44.329 -49.990 -91.204 1.00 73.31 128 PHE A CA 1
ATOM 986 C C . PHE A 1 128 ? 43.524 -49.335 -90.069 1.00 73.31 128 PHE A C 1
ATOM 988 O O . PHE A 1 128 ? 43.562 -48.114 -89.910 1.00 73.31 128 PHE A O 1
ATOM 995 N N . PHE A 1 129 ? 42.868 -50.122 -89.211 1.00 74.81 129 PHE A N 1
ATOM 996 C CA . PHE A 1 129 ? 42.161 -49.604 -88.034 1.00 74.81 129 PHE A CA 1
ATOM 997 C C . PHE A 1 129 ? 43.112 -48.976 -87.005 1.00 74.81 129 PHE A C 1
ATOM 999 O O . PHE A 1 129 ? 42.809 -47.918 -86.445 1.00 74.81 129 PHE A O 1
ATOM 1006 N N . VAL A 1 130 ? 44.291 -49.565 -86.785 1.00 78.12 130 VAL A N 1
ATOM 1007 C CA . VAL A 1 130 ? 45.326 -48.979 -85.919 1.00 78.12 130 VAL A CA 1
ATOM 1008 C C . VAL A 1 130 ? 45.826 -47.656 -86.504 1.00 78.12 130 VAL A C 1
ATOM 1010 O O . VAL A 1 130 ? 45.948 -46.676 -85.763 1.00 78.12 130 VAL A O 1
ATOM 1013 N N . ALA A 1 131 ? 46.039 -47.573 -87.819 1.00 73.69 131 ALA A N 1
ATOM 1014 C CA . ALA A 1 131 ? 46.394 -46.328 -88.496 1.00 73.69 131 ALA A CA 1
ATOM 1015 C C . ALA A 1 131 ? 45.294 -45.260 -88.341 1.00 73.69 131 ALA A C 1
ATOM 1017 O O . ALA A 1 131 ? 45.589 -44.151 -87.893 1.00 73.69 131 ALA A O 1
ATOM 1018 N N . LEU A 1 132 ? 44.022 -45.599 -88.586 1.00 76.06 132 LEU A N 1
ATOM 1019 C CA . LEU A 1 132 ? 42.869 -44.713 -88.358 1.00 76.06 132 LEU A CA 1
ATOM 1020 C C . LEU A 1 132 ? 42.786 -44.213 -86.910 1.00 76.06 132 LEU A C 1
ATOM 1022 O O . LEU A 1 132 ? 42.509 -43.036 -86.671 1.00 76.06 132 LEU A O 1
ATOM 1026 N N . SER A 1 133 ? 43.068 -45.076 -85.932 1.00 77.56 133 SER A N 1
ATOM 1027 C CA . SER A 1 133 ? 43.080 -44.691 -84.517 1.00 77.56 133 SER A CA 1
ATOM 1028 C C . SER A 1 133 ? 44.179 -43.663 -84.205 1.00 77.56 133 SER A C 1
ATOM 1030 O O . SER A 1 133 ? 43.939 -42.705 -83.462 1.00 77.56 133 SER A O 1
ATOM 1032 N N . LYS A 1 134 ? 45.361 -43.799 -84.827 1.00 78.88 134 LYS A N 1
ATOM 1033 C CA . LYS A 1 134 ? 46.454 -42.822 -84.725 1.00 78.88 134 LYS A CA 1
ATOM 1034 C C . LYS A 1 134 ? 46.099 -41.513 -85.431 1.00 78.88 134 LYS A C 1
ATOM 1036 O O . LYS A 1 134 ? 46.319 -40.455 -84.845 1.00 78.88 134 LYS A O 1
ATOM 1041 N N . PHE A 1 135 ? 45.468 -41.563 -86.608 1.00 77.38 135 PHE A N 1
ATOM 1042 C CA . PHE A 1 135 ? 44.954 -40.364 -87.283 1.00 77.38 135 PHE A CA 1
ATOM 1043 C C . PHE A 1 135 ? 43.918 -39.629 -86.443 1.00 77.38 135 PHE A C 1
ATOM 1045 O O . PHE A 1 135 ? 43.968 -38.409 -86.355 1.00 77.38 135 PHE A O 1
ATOM 1052 N N . ARG A 1 136 ? 43.017 -40.343 -85.763 1.00 77.31 136 ARG A N 1
ATOM 1053 C CA . ARG A 1 136 ? 42.025 -39.722 -84.878 1.00 77.31 136 ARG A CA 1
ATOM 1054 C C . ARG A 1 136 ? 42.663 -39.060 -83.656 1.00 77.31 136 ARG A C 1
ATOM 1056 O O . ARG A 1 136 ? 42.227 -37.981 -83.259 1.00 77.31 136 ARG A O 1
ATOM 1063 N N . LYS A 1 137 ? 43.705 -39.667 -83.076 1.00 81.19 137 LYS A N 1
ATOM 1064 C CA . LYS A 1 137 ? 44.491 -39.044 -81.997 1.00 81.19 137 LYS A CA 1
ATOM 1065 C C . LYS A 1 137 ? 45.241 -37.801 -82.484 1.00 81.19 137 LYS A C 1
ATOM 1067 O O . LYS A 1 137 ? 45.203 -36.782 -81.804 1.00 81.19 137 LYS A O 1
ATOM 1072 N N . HIS A 1 138 ? 45.868 -37.856 -83.659 1.00 77.62 138 HIS A N 1
ATOM 1073 C CA . HIS A 1 138 ? 46.535 -36.691 -84.244 1.00 77.62 138 HIS A CA 1
ATOM 1074 C C . HIS A 1 138 ? 45.564 -35.587 -84.652 1.00 77.62 138 HIS A C 1
ATOM 1076 O O . HIS A 1 138 ? 45.875 -34.423 -84.444 1.00 77.62 138 HIS A O 1
ATOM 1082 N N . TYR A 1 139 ? 44.383 -35.936 -85.154 1.00 77.00 139 TYR A N 1
ATOM 1083 C CA . TYR A 1 139 ? 43.315 -34.983 -85.427 1.00 77.00 139 TYR A CA 1
ATOM 1084 C C . TYR A 1 139 ? 42.862 -34.266 -84.156 1.00 77.00 139 TYR A C 1
ATOM 1086 O O . TYR A 1 139 ? 42.800 -33.048 -84.167 1.00 77.00 139 TYR A O 1
ATOM 1094 N N . LYS A 1 140 ? 42.602 -34.990 -83.056 1.00 77.56 140 LYS A N 1
ATOM 1095 C CA . LYS A 1 140 ? 42.247 -34.357 -81.774 1.00 77.56 140 LYS A CA 1
ATOM 1096 C C . LYS A 1 140 ? 43.342 -33.418 -81.287 1.00 77.56 140 LYS A C 1
ATOM 1098 O O . LYS A 1 140 ? 43.053 -32.273 -80.995 1.00 77.56 140 LYS A O 1
ATOM 1103 N N . LYS A 1 141 ? 44.597 -33.872 -81.302 1.00 79.62 141 LYS A N 1
ATOM 1104 C CA . LYS A 1 141 ? 45.729 -33.020 -80.933 1.00 79.62 141 LYS A CA 1
ATOM 1105 C C . LYS A 1 141 ? 45.815 -31.778 -81.827 1.00 79.62 141 LYS A C 1
ATOM 1107 O O . LYS A 1 141 ? 46.063 -30.692 -81.329 1.00 79.62 141 LYS A O 1
ATOM 1112 N N . ARG A 1 142 ? 45.561 -31.922 -83.132 1.00 73.94 142 ARG A N 1
ATOM 1113 C CA . ARG A 1 142 ? 45.555 -30.793 -84.066 1.00 73.94 142 ARG A CA 1
ATOM 1114 C C . ARG A 1 142 ? 44.355 -29.869 -83.866 1.00 73.94 142 ARG A C 1
ATOM 1116 O O . ARG A 1 142 ? 44.488 -28.677 -84.088 1.00 73.94 142 ARG A O 1
ATOM 1123 N N . LEU A 1 143 ? 43.207 -30.401 -83.455 1.00 74.12 143 LEU A N 1
ATOM 1124 C CA . LEU A 1 143 ? 42.027 -29.623 -83.094 1.00 74.12 143 LEU A CA 1
ATOM 1125 C C . LEU A 1 143 ? 42.282 -28.821 -81.813 1.00 74.12 143 LEU A C 1
ATOM 1127 O O . LEU A 1 143 ? 41.991 -27.635 -81.797 1.00 74.12 143 LEU A O 1
ATOM 1131 N N . ASP A 1 144 ? 42.898 -29.434 -80.800 1.00 74.56 144 ASP A N 1
ATOM 1132 C CA . ASP A 1 144 ? 43.302 -28.761 -79.560 1.00 74.56 144 ASP A CA 1
ATOM 1133 C C . ASP A 1 144 ? 44.350 -27.667 -79.847 1.00 74.56 144 ASP A C 1
ATOM 1135 O O . ASP A 1 144 ? 44.218 -26.545 -79.368 1.00 74.56 144 ASP A O 1
ATOM 1139 N N . GLU A 1 145 ? 45.341 -27.951 -80.703 1.00 76.94 145 GLU A N 1
ATOM 1140 C CA . GLU A 1 145 ? 46.314 -26.959 -81.190 1.00 76.94 145 GLU A CA 1
ATOM 1141 C C . GLU A 1 145 ? 45.623 -25.812 -81.948 1.00 76.94 145 GLU A C 1
ATOM 1143 O O . GLU A 1 145 ? 45.964 -24.654 -81.740 1.00 76.94 145 GLU A O 1
ATOM 1148 N N . LEU A 1 146 ? 44.623 -26.105 -82.788 1.00 68.31 146 LEU A N 1
ATOM 1149 C CA . LEU A 1 146 ? 43.851 -25.089 -83.512 1.00 68.31 146 LEU A CA 1
ATOM 1150 C C . LEU A 1 146 ? 42.932 -24.279 -82.591 1.00 68.31 146 LEU A C 1
ATOM 1152 O O . LEU A 1 146 ? 42.724 -23.098 -82.839 1.00 68.31 146 LEU A O 1
ATOM 1156 N N . GLU A 1 147 ? 42.383 -24.874 -81.533 1.00 68.69 147 GLU A N 1
ATOM 1157 C CA . GLU A 1 147 ? 41.633 -24.154 -80.502 1.00 68.69 147 GLU A CA 1
ATOM 1158 C C . GLU A 1 147 ? 42.551 -23.258 -79.665 1.00 68.69 147 GLU A C 1
ATOM 1160 O O . GLU A 1 147 ? 42.174 -22.135 -79.325 1.00 68.69 147 GLU A O 1
ATOM 1165 N N . GLU A 1 148 ? 43.766 -23.707 -79.348 1.00 70.44 148 GLU A N 1
ATOM 1166 C CA . GLU A 1 148 ? 44.788 -22.872 -78.717 1.00 70.44 148 GLU A CA 1
ATOM 1167 C C . GLU A 1 148 ? 45.250 -21.746 -79.649 1.00 70.44 148 GLU A C 1
ATOM 1169 O O . GLU A 1 148 ? 45.335 -20.600 -79.206 1.00 70.44 148 GLU A O 1
ATOM 1174 N N . GLU A 1 149 ? 45.456 -22.023 -80.940 1.00 68.12 149 GLU A N 1
ATOM 1175 C CA . GLU A 1 149 ? 45.739 -21.019 -81.973 1.00 68.12 149 GLU A CA 1
ATOM 1176 C C . GLU A 1 149 ? 44.568 -20.022 -82.101 1.00 68.12 149 GLU A C 1
ATOM 1178 O O . GLU A 1 149 ? 44.786 -18.809 -82.118 1.00 68.12 149 GLU A O 1
ATOM 1183 N N . ALA A 1 150 ? 43.318 -20.490 -82.064 1.00 62.34 150 ALA A N 1
ATOM 1184 C CA . ALA A 1 150 ? 42.111 -19.662 -82.108 1.00 62.34 150 ALA A CA 1
ATOM 1185 C C . ALA A 1 150 ? 41.924 -18.816 -80.829 1.00 62.34 150 ALA A C 1
ATOM 1187 O O . ALA A 1 150 ? 41.505 -17.662 -80.903 1.00 62.34 150 ALA A O 1
ATOM 1188 N N . ARG A 1 151 ? 42.321 -19.325 -79.654 1.00 64.12 151 ARG A N 1
ATOM 1189 C CA . ARG A 1 151 ? 42.429 -18.548 -78.399 1.00 64.12 151 ARG A CA 1
ATOM 1190 C C . ARG A 1 151 ? 43.645 -17.620 -78.382 1.00 64.12 151 ARG A C 1
ATOM 1192 O O . ARG A 1 151 ? 43.691 -16.666 -77.601 1.00 64.12 151 ARG A O 1
ATOM 1199 N N . SER A 1 152 ? 44.645 -17.900 -79.214 1.00 65.69 152 SER A N 1
ATOM 1200 C CA . SER A 1 152 ? 45.800 -17.033 -79.437 1.00 65.69 152 SER A CA 1
ATOM 1201 C C . SER A 1 152 ? 45.520 -15.920 -80.449 1.00 65.69 152 SER A C 1
ATOM 1203 O O . SER A 1 152 ? 46.302 -14.970 -80.512 1.00 65.69 152 SER A O 1
ATOM 1205 N N . ASN A 1 153 ? 44.391 -16.000 -81.172 1.00 74.50 153 ASN A N 1
ATOM 1206 C CA . ASN A 1 153 ? 43.948 -14.979 -82.113 1.00 74.50 153 ASN A CA 1
ATOM 1207 C C . ASN A 1 153 ? 43.954 -13.598 -81.423 1.00 74.50 153 ASN A C 1
ATOM 1209 O O . ASN A 1 153 ? 43.329 -13.435 -80.362 1.00 74.50 153 ASN A O 1
ATOM 1213 N N . PRO A 1 154 ? 44.650 -12.599 -81.998 1.00 77.00 154 PRO A N 1
ATOM 1214 C CA . PRO A 1 154 ? 44.717 -11.256 -81.435 1.00 77.00 154 PRO A CA 1
ATOM 1215 C C . PRO A 1 154 ? 43.337 -10.629 -81.203 1.00 77.00 154 PRO A C 1
ATOM 1217 O O . PRO A 1 154 ? 43.187 -9.878 -80.243 1.00 77.00 154 PRO A O 1
ATOM 1220 N N . GLU A 1 155 ? 42.324 -10.943 -82.013 1.00 75.38 155 GLU A N 1
ATOM 1221 C CA . GLU A 1 155 ? 40.971 -10.391 -81.856 1.00 75.38 155 GLU A CA 1
ATOM 1222 C C . GLU A 1 155 ? 40.236 -10.958 -80.637 1.00 75.38 155 GLU A C 1
ATOM 1224 O O . GLU A 1 155 ? 39.686 -10.204 -79.836 1.00 75.38 155 GLU A O 1
ATOM 1229 N N . TYR A 1 156 ? 40.298 -12.273 -80.423 1.00 76.00 156 TYR A N 1
ATOM 1230 C CA . TYR A 1 156 ? 39.677 -12.907 -79.258 1.00 76.00 156 TYR A CA 1
ATOM 1231 C C . TYR A 1 156 ? 40.363 -12.483 -77.951 1.00 76.00 156 TYR A C 1
ATOM 1233 O O . TYR A 1 156 ? 39.699 -12.194 -76.954 1.00 76.00 156 TYR A O 1
ATOM 1241 N N . ARG A 1 157 ? 41.699 -12.368 -77.952 1.00 77.50 157 ARG A N 1
ATOM 1242 C CA . ARG A 1 157 ? 42.446 -11.848 -76.794 1.00 77.50 157 ARG A CA 1
ATOM 1243 C C . ARG A 1 157 ? 42.088 -10.401 -76.476 1.00 77.50 157 ARG A C 1
ATOM 1245 O O . ARG A 1 157 ? 41.979 -10.071 -75.297 1.00 77.50 157 ARG A O 1
ATOM 1252 N N . LYS A 1 158 ? 41.879 -9.565 -77.499 1.00 81.81 158 LYS A N 1
ATOM 1253 C CA . LYS A 1 158 ? 41.386 -8.192 -77.325 1.00 81.81 158 LYS A CA 1
ATOM 1254 C C . LYS A 1 158 ? 39.992 -8.183 -76.699 1.00 81.81 158 LYS A C 1
ATOM 1256 O O . LYS A 1 158 ? 39.834 -7.542 -75.671 1.00 81.81 158 LYS A O 1
ATOM 1261 N N . ALA A 1 159 ? 39.045 -8.969 -77.211 1.00 81.25 159 ALA A N 1
ATOM 1262 C CA . ALA A 1 159 ? 37.683 -9.034 -76.670 1.00 81.25 159 ALA A CA 1
ATOM 1263 C C . ALA A 1 159 ? 37.630 -9.551 -75.215 1.00 81.25 159 ALA A C 1
ATOM 1265 O O . ALA A 1 159 ? 36.887 -9.036 -74.383 1.00 81.25 159 ALA A O 1
ATOM 1266 N N . VAL A 1 160 ? 38.457 -10.543 -74.863 1.00 82.12 160 VAL A N 1
ATOM 1267 C CA . VAL A 1 160 ? 38.579 -11.031 -73.476 1.00 82.12 160 VAL A CA 1
ATOM 1268 C C . VAL A 1 160 ? 39.231 -9.987 -72.563 1.00 82.12 160 VAL A C 1
ATOM 1270 O O . VAL A 1 160 ? 38.831 -9.852 -71.405 1.00 82.12 160 VAL A O 1
ATOM 1273 N N . ALA A 1 161 ? 40.248 -9.268 -73.047 1.00 82.75 161 ALA A N 1
ATOM 1274 C CA . ALA A 1 161 ? 40.878 -8.185 -72.296 1.00 82.75 161 ALA A CA 1
ATOM 1275 C C . ALA A 1 161 ? 39.903 -7.019 -72.074 1.00 82.75 161 ALA A C 1
ATOM 1277 O O . ALA A 1 161 ? 39.831 -6.503 -70.961 1.00 82.75 161 ALA A O 1
ATOM 1278 N N . GLU A 1 162 ? 39.109 -6.676 -73.088 1.00 85.94 162 GLU A N 1
ATOM 1279 C CA . GLU A 1 162 ? 38.067 -5.650 -73.039 1.00 85.94 162 GLU A CA 1
ATOM 1280 C C . GLU A 1 162 ? 36.979 -6.019 -72.023 1.00 85.94 162 GLU A C 1
ATOM 1282 O O . GLU A 1 162 ? 36.775 -5.277 -71.067 1.00 85.94 162 GLU A O 1
ATOM 1287 N N . ALA A 1 163 ? 36.409 -7.227 -72.094 1.00 82.50 163 ALA A N 1
ATOM 1288 C CA . ALA A 1 163 ? 35.413 -7.704 -71.127 1.00 82.50 163 ALA A CA 1
ATOM 1289 C C . ALA A 1 163 ? 35.934 -7.737 -69.675 1.00 82.50 163 ALA A C 1
ATOM 1291 O O . ALA A 1 163 ? 35.203 -7.437 -68.727 1.00 82.50 163 ALA A O 1
ATOM 1292 N N . LYS A 1 164 ? 37.214 -8.086 -69.474 1.00 85.12 164 LYS A N 1
ATOM 1293 C CA . LYS A 1 164 ? 37.858 -8.007 -68.152 1.00 85.12 164 LYS A CA 1
ATOM 1294 C C . LYS A 1 164 ? 38.058 -6.563 -67.699 1.00 85.12 164 LYS A C 1
ATOM 1296 O O . LYS A 1 164 ? 37.873 -6.285 -66.517 1.00 85.12 164 LYS A O 1
ATOM 1301 N N . SER A 1 165 ? 38.429 -5.662 -68.608 1.00 84.56 165 SER A N 1
ATOM 1302 C CA . SER A 1 165 ? 38.588 -4.240 -68.301 1.00 84.56 165 SER A CA 1
ATOM 1303 C C . SER A 1 165 ? 37.254 -3.566 -67.976 1.00 84.56 165 SER A C 1
ATOM 1305 O O . SER A 1 165 ? 37.194 -2.836 -66.994 1.00 84.56 165 SER A O 1
ATOM 1307 N N . GLU A 1 166 ? 36.170 -3.892 -68.686 1.00 86.75 166 GLU A N 1
ATOM 1308 C CA . GLU A 1 166 ? 34.819 -3.409 -68.380 1.00 86.75 166 GLU A CA 1
ATOM 1309 C C . GLU A 1 166 ? 34.341 -3.903 -67.012 1.00 86.75 166 GLU A C 1
ATOM 1311 O O . GLU A 1 166 ? 33.813 -3.130 -66.217 1.00 86.75 166 GLU A O 1
ATOM 1316 N N . ALA A 1 167 ? 34.547 -5.186 -66.696 1.00 84.50 167 ALA A N 1
ATOM 1317 C CA . ALA A 1 167 ? 34.197 -5.726 -65.383 1.00 84.50 167 ALA A CA 1
ATOM 1318 C C . ALA A 1 167 ? 35.017 -5.071 -64.259 1.00 84.50 167 ALA A C 1
ATOM 1320 O O . ALA A 1 167 ? 34.479 -4.786 -63.190 1.00 84.50 167 ALA A O 1
ATOM 1321 N N . ALA A 1 168 ? 36.302 -4.789 -64.506 1.00 85.50 168 ALA A N 1
ATOM 1322 C CA . ALA A 1 168 ? 37.153 -4.063 -63.568 1.00 85.50 168 ALA A CA 1
ATOM 1323 C C . ALA A 1 168 ? 36.704 -2.602 -63.386 1.00 85.50 168 ALA A C 1
ATOM 1325 O O . ALA A 1 168 ? 36.682 -2.121 -62.255 1.00 85.50 168 ALA A O 1
ATOM 1326 N N . GLN A 1 169 ? 36.300 -1.919 -64.463 1.00 87.81 169 GLN A N 1
ATOM 1327 C CA . GLN A 1 169 ? 35.736 -0.566 -64.411 1.00 87.81 169 GLN A CA 1
ATOM 1328 C C . GLN A 1 169 ? 34.421 -0.539 -63.629 1.00 87.81 169 GLN A C 1
ATOM 1330 O O . GLN A 1 169 ? 34.301 0.234 -62.684 1.00 87.81 169 GLN A O 1
ATOM 1335 N N . ARG A 1 170 ? 33.484 -1.452 -63.917 1.00 85.88 170 ARG A N 1
ATOM 1336 C CA . ARG A 1 170 ? 32.228 -1.578 -63.155 1.00 85.88 170 ARG A CA 1
ATOM 1337 C C . ARG A 1 170 ? 32.478 -1.878 -61.679 1.00 85.88 170 ARG A C 1
ATOM 1339 O O . ARG A 1 170 ? 31.795 -1.338 -60.817 1.00 85.88 170 ARG A O 1
ATOM 1346 N N . GLN A 1 171 ? 33.469 -2.713 -61.361 1.00 85.88 171 GLN A N 1
ATOM 1347 C CA . GLN A 1 171 ? 33.844 -2.960 -59.968 1.00 85.88 171 GLN A CA 1
ATOM 1348 C C . GLN A 1 171 ? 34.406 -1.702 -59.296 1.00 85.88 171 GLN A C 1
ATOM 1350 O O . GLN A 1 171 ? 34.100 -1.457 -58.131 1.00 85.88 171 GLN A O 1
ATOM 1355 N N . ALA A 1 172 ? 35.229 -0.921 -60.001 1.00 87.06 172 ALA A N 1
ATOM 1356 C CA . ALA A 1 172 ? 35.765 0.332 -59.483 1.00 87.06 172 ALA A CA 1
ATOM 1357 C C . ALA A 1 172 ? 34.642 1.343 -59.207 1.00 87.06 172 ALA A C 1
ATOM 1359 O O . ALA A 1 172 ? 34.600 1.901 -58.116 1.00 87.06 172 ALA A O 1
ATOM 1360 N N . GLU A 1 173 ? 33.681 1.486 -60.124 1.00 89.81 173 GLU A N 1
ATOM 1361 C CA . GLU A 1 173 ? 32.506 2.349 -59.948 1.00 89.81 173 GLU A CA 1
ATOM 1362 C C . GLU A 1 173 ? 31.645 1.924 -58.749 1.00 89.81 173 GLU A C 1
ATOM 1364 O O . GLU A 1 173 ? 31.312 2.757 -57.909 1.00 89.81 173 GLU A O 1
ATOM 1369 N N . LEU A 1 174 ? 31.347 0.625 -58.610 1.00 88.62 174 LEU A N 1
ATOM 1370 C CA . LEU A 1 174 ? 30.595 0.093 -57.466 1.00 88.62 174 LEU A CA 1
ATOM 1371 C C . LEU A 1 174 ? 31.333 0.311 -56.137 1.00 88.62 174 LEU A C 1
ATOM 1373 O O . LEU A 1 174 ? 30.713 0.641 -55.125 1.00 88.62 174 LEU A O 1
ATOM 1377 N N . ASN A 1 175 ? 32.657 0.138 -56.131 1.00 88.75 175 ASN A N 1
ATOM 1378 C CA . ASN A 1 175 ? 33.485 0.392 -54.955 1.00 88.75 175 ASN A CA 1
ATO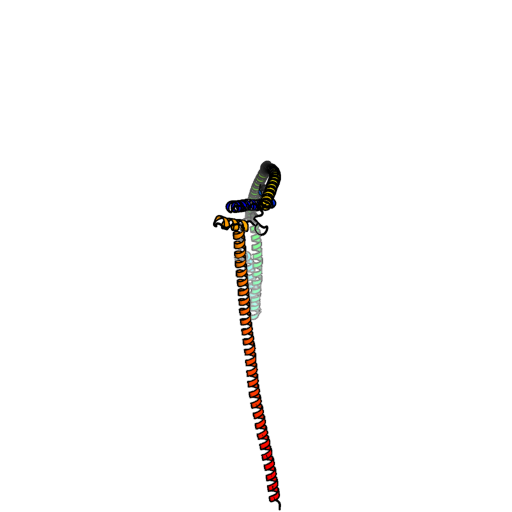M 1379 C C . ASN A 1 175 ? 33.517 1.885 -54.599 1.00 88.75 175 ASN A C 1
ATOM 1381 O O . ASN A 1 175 ? 33.444 2.230 -53.419 1.00 88.75 175 ASN A O 1
ATOM 1385 N N . ASP A 1 176 ? 33.608 2.768 -55.593 1.00 88.62 176 ASP A N 1
ATOM 1386 C CA . ASP A 1 176 ? 33.603 4.216 -55.393 1.00 88.62 176 ASP A CA 1
ATOM 1387 C C . ASP A 1 176 ? 32.240 4.712 -54.902 1.00 88.62 176 ASP A C 1
ATOM 1389 O O . ASP A 1 176 ? 32.179 5.558 -54.007 1.00 88.62 176 ASP A O 1
ATOM 1393 N N . GLU A 1 177 ? 31.141 4.159 -55.416 1.00 89.88 177 GLU A N 1
ATOM 1394 C CA . GLU A 1 177 ? 29.791 4.458 -54.937 1.00 89.88 177 GLU A CA 1
ATOM 1395 C C . GLU A 1 177 ? 29.591 3.980 -53.491 1.00 89.88 177 GLU A C 1
ATOM 1397 O O . GLU A 1 177 ? 29.118 4.745 -52.646 1.00 89.88 177 GLU A O 1
ATOM 1402 N N . ALA A 1 178 ? 30.020 2.754 -53.168 1.00 89.00 178 ALA A N 1
ATOM 1403 C CA . ALA A 1 178 ? 29.990 2.233 -51.802 1.00 89.00 178 ALA A CA 1
ATOM 1404 C C . ALA A 1 178 ? 30.846 3.086 -50.852 1.00 89.00 178 ALA A C 1
ATOM 1406 O O . ALA A 1 178 ? 30.417 3.411 -49.744 1.00 89.00 178 ALA A O 1
ATOM 1407 N N . ARG A 1 179 ? 32.027 3.529 -51.303 1.00 89.12 179 ARG A N 1
ATOM 1408 C CA . ARG A 1 179 ? 32.898 4.432 -50.543 1.00 89.12 179 ARG A CA 1
ATOM 1409 C C . ARG A 1 179 ? 32.235 5.785 -50.299 1.00 89.12 179 ARG A C 1
ATOM 1411 O O . ARG A 1 179 ? 32.306 6.285 -49.180 1.00 89.12 179 ARG A O 1
ATOM 1418 N N . ARG A 1 180 ? 31.587 6.380 -51.306 1.00 90.44 180 ARG A N 1
ATOM 1419 C CA . ARG A 1 180 ? 30.848 7.647 -51.153 1.00 90.44 180 ARG A CA 1
ATOM 1420 C C . ARG A 1 180 ? 29.713 7.509 -50.144 1.00 90.44 180 ARG A C 1
ATOM 1422 O O . ARG A 1 180 ? 29.637 8.319 -49.227 1.00 90.44 180 ARG A O 1
ATOM 1429 N N . LYS A 1 181 ? 28.915 6.444 -50.254 1.00 91.12 181 LYS A N 1
ATOM 1430 C CA . LYS A 1 181 ? 27.844 6.127 -49.297 1.00 91.12 181 LYS A CA 1
ATOM 1431 C C . LYS A 1 181 ? 28.381 5.925 -47.878 1.00 91.12 181 LYS A C 1
ATOM 1433 O O . LYS A 1 181 ? 27.768 6.390 -46.925 1.00 91.12 181 LYS A O 1
ATOM 1438 N N . GLN A 1 182 ? 29.544 5.288 -47.722 1.00 88.88 182 GLN A N 1
ATOM 1439 C CA . GLN A 1 182 ? 30.176 5.136 -46.410 1.00 88.88 182 GLN A CA 1
ATOM 1440 C C . GLN A 1 182 ? 30.664 6.477 -45.846 1.00 88.88 182 GLN A C 1
ATOM 1442 O O . GLN A 1 182 ? 30.506 6.715 -44.655 1.00 88.88 182 GLN A O 1
ATOM 1447 N N . ILE A 1 183 ? 31.234 7.359 -46.676 1.00 91.44 183 ILE A N 1
ATOM 1448 C CA . ILE A 1 183 ? 31.660 8.702 -46.249 1.00 91.44 183 ILE A CA 1
ATOM 1449 C C . ILE A 1 183 ? 30.452 9.535 -45.806 1.00 91.44 183 ILE A C 1
ATOM 1451 O O . ILE A 1 183 ? 30.518 10.207 -44.780 1.00 91.44 183 ILE A O 1
ATOM 1455 N N . GLU A 1 184 ? 29.348 9.481 -46.550 1.00 92.94 184 GLU A N 1
ATOM 1456 C CA . GLU A 1 184 ? 28.103 10.164 -46.191 1.00 92.94 184 GLU A CA 1
ATOM 1457 C C . GLU A 1 184 ? 27.535 9.636 -44.866 1.00 92.94 184 GLU A C 1
ATOM 1459 O O . GLU A 1 184 ? 27.310 10.423 -43.948 1.00 92.94 184 GLU A O 1
ATOM 1464 N N . ALA A 1 185 ? 27.431 8.312 -44.706 1.00 90.75 185 ALA A N 1
ATOM 1465 C CA . ALA A 1 185 ? 26.996 7.688 -43.455 1.00 90.75 185 ALA A CA 1
ATOM 1466 C C . ALA A 1 185 ? 27.918 8.023 -42.264 1.00 90.75 185 ALA A C 1
ATOM 1468 O O . ALA A 1 185 ? 27.444 8.228 -41.145 1.00 90.75 185 ALA A O 1
ATOM 1469 N N . ASP A 1 186 ? 29.233 8.106 -42.491 1.00 92.31 186 ASP A N 1
ATOM 1470 C CA . ASP A 1 186 ? 30.211 8.507 -41.476 1.00 92.31 186 ASP A CA 1
ATOM 1471 C C . ASP A 1 186 ? 30.032 9.980 -41.080 1.00 92.31 186 ASP A C 1
ATOM 1473 O O . ASP A 1 186 ? 30.073 10.299 -39.890 1.00 92.31 186 ASP A O 1
ATOM 1477 N N . ASN A 1 187 ? 29.788 10.870 -42.046 1.00 93.69 187 ASN A N 1
ATOM 1478 C CA . ASN A 1 187 ? 29.527 12.288 -41.796 1.00 93.69 187 ASN A CA 1
ATOM 1479 C C . ASN A 1 187 ? 28.210 12.499 -41.037 1.00 93.69 187 ASN A C 1
ATOM 1481 O O . ASN A 1 187 ? 28.186 13.253 -40.063 1.00 93.69 187 ASN A O 1
ATOM 1485 N N . GLU A 1 188 ? 27.137 11.807 -41.430 1.00 93.44 188 GLU A N 1
ATOM 1486 C CA . GLU A 1 188 ? 25.859 11.822 -40.709 1.00 93.44 188 GLU A CA 1
ATOM 1487 C C . GLU A 1 188 ? 26.025 11.332 -39.271 1.00 93.44 188 GLU A C 1
ATOM 1489 O O . GLU A 1 188 ? 25.545 11.973 -38.337 1.00 93.44 188 GLU A O 1
ATOM 1494 N N . TYR A 1 189 ? 26.745 10.225 -39.072 1.00 93.00 189 TYR A N 1
ATOM 1495 C CA . TYR A 1 189 ? 27.031 9.698 -37.741 1.00 93.00 189 TYR A CA 1
ATOM 1496 C C . TYR A 1 189 ? 27.814 10.703 -36.889 1.00 93.00 189 TYR A C 1
ATOM 1498 O O . TYR A 1 189 ? 27.481 10.900 -35.724 1.00 93.00 189 TYR A O 1
ATOM 1506 N N . GLN A 1 190 ? 28.822 11.375 -37.454 1.00 93.19 190 GLN A N 1
ATOM 1507 C CA . GLN A 1 190 ? 29.574 12.416 -36.746 1.00 93.19 190 GLN A CA 1
ATOM 1508 C C . GLN A 1 190 ? 28.696 13.620 -36.390 1.00 93.19 190 GLN A C 1
ATOM 1510 O O . GLN A 1 190 ? 28.794 14.133 -35.277 1.00 93.19 190 GLN A O 1
ATOM 1515 N N . ALA A 1 191 ? 27.813 14.056 -37.293 1.00 93.44 191 ALA A N 1
ATOM 1516 C CA . ALA A 1 191 ? 26.864 15.131 -37.016 1.00 93.44 191 ALA A CA 1
ATOM 1517 C C . ALA A 1 191 ? 25.877 14.743 -35.901 1.00 93.44 191 ALA A C 1
ATOM 1519 O O . ALA A 1 191 ? 25.683 15.510 -34.958 1.00 93.44 191 ALA A O 1
ATOM 1520 N N . GLN A 1 192 ? 25.319 13.529 -35.953 1.00 92.88 192 GLN A N 1
ATOM 1521 C CA . GLN A 1 192 ? 24.445 12.992 -34.906 1.00 92.88 192 GLN A CA 1
ATOM 1522 C C . GLN A 1 192 ? 25.177 12.843 -33.572 1.00 92.88 192 GLN A C 1
ATOM 1524 O O . GLN A 1 192 ? 24.610 13.143 -32.528 1.00 92.88 192 GLN A O 1
ATOM 1529 N N . LEU A 1 193 ? 26.436 12.400 -33.590 1.00 94.19 193 LEU A N 1
ATOM 1530 C CA . LEU A 1 193 ? 27.251 12.247 -32.389 1.00 94.19 193 LEU A CA 1
ATOM 1531 C C . LEU A 1 193 ? 27.564 13.602 -31.746 1.00 94.19 193 LEU A C 1
ATOM 1533 O O . LEU A 1 193 ? 27.486 13.716 -30.526 1.00 94.19 193 LEU A O 1
ATOM 1537 N N . LYS A 1 194 ? 27.876 14.626 -32.549 1.00 93.50 194 LYS A N 1
ATOM 1538 C CA . LYS A 1 194 ? 28.043 16.002 -32.061 1.00 93.50 194 LYS A CA 1
ATOM 1539 C C . LYS A 1 194 ? 26.754 16.529 -31.449 1.00 93.50 194 LYS A C 1
ATOM 1541 O O . LYS A 1 194 ? 26.768 16.919 -30.292 1.00 93.50 194 LYS A O 1
ATOM 1546 N N . HIS A 1 195 ? 25.637 16.441 -32.172 1.00 92.12 195 HIS A N 1
ATOM 1547 C CA . HIS A 1 195 ? 24.334 16.863 -31.659 1.00 92.12 195 HIS A CA 1
ATOM 1548 C C . HIS A 1 195 ? 23.961 16.133 -30.357 1.00 92.12 195 HIS A C 1
ATOM 1550 O O . HIS A 1 195 ? 23.508 16.754 -29.399 1.00 92.12 195 HIS A O 1
ATOM 1556 N N . TYR A 1 196 ? 24.218 14.824 -30.284 1.00 94.25 196 TYR A N 1
ATOM 1557 C CA . TYR A 1 196 ? 23.991 14.035 -29.078 1.00 94.25 196 TYR A CA 1
ATOM 1558 C C . TYR A 1 196 ? 24.843 14.522 -27.896 1.00 94.25 196 TYR A C 1
ATOM 1560 O O . TYR A 1 196 ? 24.318 14.697 -26.802 1.00 94.25 196 TYR A O 1
ATOM 1568 N N . ASN A 1 197 ? 26.142 14.748 -28.104 1.00 93.38 197 ASN A N 1
ATOM 1569 C CA . ASN A 1 197 ? 27.060 15.140 -27.032 1.00 93.38 197 ASN A CA 1
ATOM 1570 C C . ASN A 1 197 ? 26.906 16.607 -26.602 1.00 93.38 197 ASN A C 1
ATOM 1572 O O . ASN A 1 197 ? 27.137 16.914 -25.439 1.00 93.38 197 ASN A O 1
ATOM 1576 N N . GLU A 1 198 ? 26.579 17.508 -27.527 1.00 94.31 198 GLU A N 1
ATOM 1577 C CA . GLU A 1 198 ? 26.546 18.955 -27.275 1.00 94.31 198 GLU A CA 1
ATOM 1578 C C . GLU A 1 198 ? 25.166 19.450 -26.833 1.00 94.31 198 GLU A C 1
ATOM 1580 O O . GLU A 1 198 ? 25.088 20.450 -26.127 1.00 94.31 198 GLU A O 1
ATOM 1585 N N . ILE A 1 199 ? 24.087 18.772 -27.241 1.00 93.12 199 ILE A N 1
ATOM 1586 C CA . ILE A 1 199 ? 22.710 19.222 -26.993 1.00 93.12 199 ILE A CA 1
ATOM 1587 C C . ILE A 1 199 ? 21.948 18.173 -26.183 1.00 93.12 199 ILE A C 1
ATOM 1589 O O . ILE A 1 199 ? 21.591 18.422 -25.036 1.00 93.12 199 ILE A O 1
ATOM 1593 N N . VAL A 1 200 ? 21.760 16.971 -26.736 1.00 91.69 200 VAL A N 1
ATOM 1594 C CA . VAL A 1 200 ? 20.845 15.971 -26.151 1.00 91.69 200 VAL A CA 1
ATOM 1595 C C . VAL A 1 200 ? 21.294 15.504 -24.764 1.00 91.69 200 VAL A C 1
ATOM 1597 O O . VAL A 1 200 ? 20.478 15.399 -23.850 1.00 91.69 200 VAL A O 1
ATOM 1600 N N . LEU A 1 201 ? 22.581 15.186 -24.599 1.00 91.75 201 LEU A N 1
ATOM 1601 C CA . LEU A 1 201 ? 23.112 14.689 -23.332 1.00 91.75 201 LEU A CA 1
ATOM 1602 C C . LEU A 1 201 ? 23.134 15.786 -22.248 1.00 91.75 201 LEU A C 1
ATOM 1604 O O . LEU A 1 201 ? 22.595 15.520 -21.174 1.00 91.75 201 LEU A O 1
ATOM 1608 N N . PRO A 1 202 ? 23.645 17.009 -22.500 1.00 94.19 202 PRO A N 1
ATOM 1609 C CA . PRO A 1 202 ? 23.586 18.092 -21.519 1.00 94.19 202 PRO A CA 1
ATOM 1610 C C . PRO A 1 202 ? 22.163 18.497 -21.120 1.00 94.19 202 PRO A C 1
ATOM 1612 O O . PRO A 1 202 ? 21.907 18.710 -19.937 1.00 94.19 202 PRO A O 1
ATOM 1615 N N . GLU A 1 203 ? 21.218 18.572 -22.065 1.00 92.12 203 GLU A N 1
ATOM 1616 C CA . GLU A 1 203 ? 19.810 18.870 -21.756 1.00 92.12 203 GLU A CA 1
ATOM 1617 C C . GLU A 1 203 ? 19.193 17.798 -20.852 1.00 92.12 203 GLU A C 1
ATOM 1619 O O . GLU A 1 203 ? 18.507 18.118 -19.880 1.00 92.12 203 GLU A O 1
ATOM 1624 N N . TYR A 1 204 ? 19.478 16.523 -21.131 1.00 91.81 204 TYR A N 1
ATOM 1625 C CA . TYR A 1 204 ? 19.053 15.412 -20.286 1.00 91.81 204 TYR A CA 1
ATOM 1626 C C . TYR A 1 204 ? 19.677 15.482 -18.885 1.00 91.81 204 TYR A C 1
ATOM 1628 O O . TYR A 1 204 ? 18.969 15.332 -17.891 1.00 91.81 204 TYR A O 1
ATOM 1636 N N . GLU A 1 205 ? 20.985 15.723 -18.784 1.00 92.62 205 GLU A N 1
ATOM 1637 C CA . GLU A 1 205 ? 21.682 15.846 -17.498 1.00 92.62 205 GLU A CA 1
ATOM 1638 C C . GLU A 1 205 ? 21.139 17.012 -16.668 1.00 92.62 205 GLU A C 1
ATOM 1640 O O . GLU A 1 205 ? 20.914 16.859 -15.466 1.00 92.62 205 GLU A O 1
ATOM 1645 N N . HIS A 1 206 ? 20.861 18.148 -17.311 1.00 93.06 206 HIS A N 1
ATOM 1646 C CA . HIS A 1 206 ? 20.237 19.301 -16.674 1.00 93.06 206 HIS A CA 1
ATOM 1647 C C . HIS A 1 206 ? 18.815 18.985 -16.187 1.00 93.06 206 HIS A C 1
ATOM 1649 O O . HIS A 1 206 ? 18.479 19.287 -15.044 1.00 93.06 206 HIS A O 1
ATOM 1655 N N . ALA A 1 207 ? 17.995 18.322 -17.008 1.00 92.00 207 ALA A N 1
ATOM 1656 C CA . ALA A 1 207 ? 16.654 17.897 -16.610 1.00 92.00 207 ALA A CA 1
ATOM 1657 C C . ALA A 1 207 ? 16.691 16.933 -15.412 1.00 92.00 207 ALA A C 1
ATOM 1659 O O . ALA A 1 207 ? 15.944 17.112 -14.455 1.00 92.00 207 ALA A O 1
ATOM 1660 N N . VAL A 1 208 ? 17.601 15.954 -15.415 1.00 93.25 208 VAL A N 1
ATOM 1661 C CA . VAL A 1 208 ? 17.791 15.030 -14.284 1.00 93.25 208 VAL A CA 1
ATOM 1662 C C . VAL A 1 208 ? 18.278 15.767 -13.034 1.00 93.25 208 VAL A C 1
ATOM 1664 O O . VAL A 1 208 ? 17.889 15.410 -11.924 1.00 93.25 208 VAL A O 1
ATOM 1667 N N . ALA A 1 209 ? 19.130 16.784 -13.177 1.00 93.88 209 ALA A N 1
ATOM 1668 C CA . ALA A 1 209 ? 19.572 17.594 -12.047 1.00 93.88 209 ALA A CA 1
ATOM 1669 C C . ALA A 1 209 ? 18.406 18.374 -11.417 1.00 93.88 209 ALA A C 1
ATOM 1671 O O . ALA A 1 209 ? 18.260 18.336 -10.198 1.00 93.88 209 ALA A O 1
ATOM 1672 N N . LEU A 1 210 ? 17.548 19.000 -12.232 1.00 93.31 210 LEU A N 1
ATOM 1673 C CA . LEU A 1 210 ? 16.341 19.682 -11.754 1.00 93.31 210 LEU A CA 1
ATOM 1674 C C . LEU A 1 210 ? 15.394 18.719 -11.032 1.00 93.31 210 LEU A C 1
ATOM 1676 O O . LEU A 1 210 ? 15.026 18.978 -9.893 1.00 93.31 210 LEU A O 1
ATOM 1680 N N . GLN A 1 211 ? 15.100 17.562 -11.633 1.00 93.62 211 GLN A N 1
ATOM 1681 C CA . GLN A 1 211 ? 14.257 16.528 -11.016 1.00 93.62 211 GLN A CA 1
ATOM 1682 C C . GLN A 1 211 ? 14.808 16.054 -9.664 1.00 93.62 211 GLN A C 1
ATOM 1684 O O . GLN A 1 211 ? 14.057 15.786 -8.731 1.00 93.62 211 GLN A O 1
ATOM 1689 N N . LYS A 1 212 ? 16.135 15.950 -9.525 1.00 93.25 212 LYS A N 1
ATOM 1690 C CA . LYS A 1 212 ? 16.767 15.595 -8.247 1.00 93.25 212 LYS A CA 1
ATOM 1691 C C . LYS A 1 212 ? 16.617 16.684 -7.192 1.00 93.25 212 LYS A C 1
ATOM 1693 O O . LYS A 1 212 ? 16.491 16.342 -6.018 1.00 93.25 212 LYS A O 1
ATOM 1698 N N . GLU A 1 213 ? 16.678 17.956 -7.571 1.00 94.00 213 GLU A N 1
ATOM 1699 C CA . GLU A 1 213 ? 16.422 19.054 -6.635 1.00 94.00 213 GLU A CA 1
ATOM 1700 C C . GLU A 1 213 ? 14.942 19.101 -6.233 1.00 94.00 213 GLU A C 1
ATOM 1702 O O . GLU A 1 213 ? 14.661 19.135 -5.038 1.00 94.00 213 GLU A O 1
ATOM 1707 N N . GLU A 1 214 ? 14.015 18.957 -7.185 1.00 92.44 214 GLU A N 1
ATOM 1708 C CA . GLU A 1 214 ? 12.572 18.829 -6.913 1.00 92.44 214 GLU A CA 1
ATOM 1709 C C . GLU A 1 214 ? 12.288 17.662 -5.955 1.00 92.44 214 GLU A C 1
ATOM 1711 O O . GLU A 1 214 ? 11.597 17.817 -4.952 1.00 92.44 214 GLU A O 1
ATOM 1716 N N . TYR A 1 215 ? 12.894 16.494 -6.186 1.00 92.31 215 TYR A N 1
ATOM 1717 C CA . TYR A 1 215 ? 12.730 15.336 -5.307 1.00 92.31 215 TYR A CA 1
ATOM 1718 C C . TYR A 1 215 ? 13.269 15.575 -3.887 1.00 92.31 215 TYR A C 1
ATOM 1720 O O . TYR A 1 215 ? 12.684 15.102 -2.912 1.00 92.31 215 TYR A O 1
ATOM 1728 N N . LYS A 1 216 ? 14.379 16.313 -3.738 1.00 94.06 216 LYS A N 1
ATOM 1729 C CA . LYS A 1 216 ? 14.894 16.705 -2.415 1.00 94.06 216 LYS A CA 1
ATOM 1730 C C . LYS A 1 216 ? 13.951 17.675 -1.711 1.00 94.06 216 LYS A C 1
ATOM 1732 O O . LYS A 1 216 ? 13.828 17.599 -0.491 1.00 94.06 216 LYS A O 1
ATOM 1737 N N . GLU A 1 217 ? 13.333 18.592 -2.446 1.00 93.62 217 GLU A N 1
ATOM 1738 C CA . GLU A 1 217 ? 12.340 19.518 -1.903 1.00 93.62 217 GLU A CA 1
ATOM 1739 C C . GLU A 1 217 ? 11.100 18.758 -1.426 1.00 93.62 217 GLU A C 1
ATOM 1741 O O . GLU A 1 217 ? 10.763 18.857 -0.248 1.00 93.62 217 GLU A O 1
ATOM 1746 N N . MET A 1 218 ? 10.553 17.860 -2.253 1.00 90.00 218 MET A N 1
ATOM 1747 C CA . MET A 1 218 ? 9.476 16.946 -1.852 1.00 90.00 218 MET A CA 1
ATOM 1748 C C . MET A 1 218 ? 9.841 16.126 -0.608 1.00 90.00 218 MET A C 1
ATOM 1750 O O . MET A 1 218 ? 9.012 15.917 0.272 1.00 90.00 218 MET A O 1
ATOM 1754 N N . GLN A 1 219 ? 11.090 15.657 -0.504 1.00 91.81 219 GLN A N 1
ATOM 1755 C CA . GLN A 1 219 ? 11.551 14.908 0.665 1.00 91.81 219 GLN A CA 1
ATOM 1756 C C . GLN A 1 219 ? 11.597 15.778 1.929 1.00 91.81 219 GLN A C 1
ATOM 1758 O O . GLN A 1 219 ? 11.312 15.286 3.023 1.00 91.81 219 GLN A O 1
ATOM 1763 N N . ARG A 1 220 ? 11.963 17.059 1.795 1.00 93.06 220 ARG A N 1
ATOM 1764 C CA . ARG A 1 220 ? 11.949 18.021 2.905 1.00 93.06 220 ARG A CA 1
ATOM 1765 C C . ARG A 1 220 ? 10.524 18.320 3.350 1.00 93.06 220 ARG A C 1
ATOM 1767 O O . ARG A 1 220 ? 10.266 18.221 4.545 1.00 93.06 220 ARG A O 1
ATOM 1774 N N . GLU A 1 221 ? 9.623 18.616 2.418 1.00 89.81 221 GLU A N 1
ATOM 1775 C CA . GLU A 1 221 ? 8.199 18.843 2.703 1.00 89.81 221 GLU A CA 1
ATOM 1776 C C . GLU A 1 221 ? 7.584 17.626 3.394 1.00 89.81 221 GLU A C 1
ATOM 1778 O O . GLU A 1 221 ? 7.093 17.741 4.511 1.00 89.81 221 GLU A O 1
ATOM 1783 N N . TYR A 1 222 ? 7.770 16.4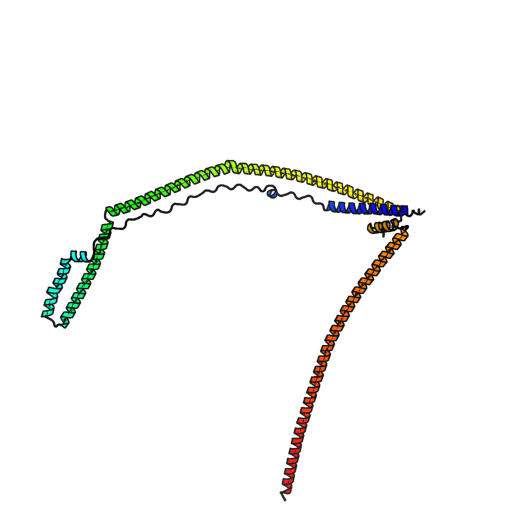31 2.827 1.00 93.12 222 TYR A N 1
ATOM 1784 C CA . TYR A 1 222 ? 7.324 15.182 3.440 1.00 93.12 222 TYR A CA 1
ATOM 1785 C C . TYR A 1 222 ? 7.878 14.989 4.858 1.00 93.12 222 TYR A C 1
ATOM 1787 O O . TYR A 1 222 ? 7.173 14.514 5.745 1.00 93.12 222 TYR A O 1
ATOM 1795 N N . SER A 1 223 ? 9.152 15.326 5.094 1.00 91.12 223 SER A N 1
ATOM 1796 C CA . SER A 1 223 ? 9.735 15.212 6.434 1.00 91.12 223 SER A CA 1
ATOM 1797 C C . SER A 1 223 ? 9.115 16.196 7.426 1.00 91.12 223 SER A C 1
ATOM 1799 O O . SER A 1 223 ? 8.890 15.815 8.570 1.00 91.12 223 SER A O 1
ATOM 1801 N N . ALA A 1 224 ? 8.797 17.417 6.987 1.00 93.50 224 ALA A N 1
ATOM 1802 C CA . ALA A 1 224 ? 8.122 18.411 7.811 1.00 93.50 224 ALA A CA 1
ATOM 1803 C C . ALA A 1 224 ? 6.681 17.982 8.122 1.00 93.50 224 ALA A C 1
ATOM 1805 O O . ALA A 1 224 ? 6.302 17.946 9.289 1.00 93.50 224 ALA A O 1
ATOM 1806 N N . ASP A 1 225 ? 5.929 17.553 7.107 1.00 91.75 225 ASP A N 1
ATOM 1807 C CA . ASP A 1 225 ? 4.559 17.055 7.257 1.00 91.75 225 ASP A CA 1
ATOM 1808 C C . ASP A 1 225 ? 4.498 15.833 8.174 1.00 91.75 225 ASP A C 1
ATOM 1810 O O . ASP A 1 225 ? 3.591 15.702 8.993 1.00 91.75 225 ASP A O 1
ATOM 1814 N N . LYS A 1 226 ? 5.489 14.941 8.082 1.00 93.31 226 LYS A N 1
ATOM 1815 C CA . LYS A 1 226 ? 5.583 13.766 8.949 1.00 93.31 226 LYS A CA 1
ATOM 1816 C C . LYS A 1 226 ? 5.812 14.140 10.411 1.00 93.31 226 LYS A C 1
ATOM 1818 O O . LYS A 1 226 ? 5.239 13.491 11.285 1.00 93.31 226 LYS A O 1
ATOM 1823 N N . GLU A 1 227 ? 6.677 15.112 10.694 1.00 93.88 227 GLU A N 1
ATOM 1824 C CA . GLU A 1 227 ? 6.880 15.576 12.071 1.00 93.88 227 GLU A CA 1
ATOM 1825 C C . GLU A 1 227 ? 5.638 16.311 12.585 1.00 93.88 227 GLU A C 1
ATOM 1827 O O . GLU A 1 227 ? 5.166 15.984 13.670 1.00 93.88 227 GLU A O 1
ATOM 1832 N N . GLN A 1 228 ? 5.026 17.177 11.771 1.00 93.25 228 GLN A N 1
ATOM 1833 C CA . GLN A 1 228 ? 3.766 17.841 12.113 1.00 93.25 228 GLN A CA 1
ATOM 1834 C C . GLN A 1 228 ? 2.657 16.825 12.424 1.00 93.25 228 GLN A C 1
ATOM 1836 O O . GLN A 1 228 ? 1.992 16.918 13.450 1.00 93.25 228 GLN A O 1
ATOM 1841 N N . TRP A 1 229 ? 2.508 15.791 11.592 1.00 95.12 229 TRP A N 1
ATOM 1842 C CA . TRP A 1 229 ? 1.543 14.716 11.816 1.00 95.12 229 TRP A CA 1
ATOM 1843 C C . TRP A 1 229 ? 1.796 13.963 13.127 1.00 95.12 229 TRP A C 1
ATOM 1845 O O . TRP A 1 229 ? 0.843 13.594 13.813 1.00 95.12 229 TRP A O 1
ATOM 1855 N N . LYS A 1 230 ? 3.061 13.730 13.508 1.00 93.44 230 LYS A N 1
ATOM 1856 C CA . LYS A 1 230 ? 3.378 13.111 14.805 1.00 93.44 230 LYS A CA 1
ATOM 1857 C C . LYS A 1 230 ? 2.978 14.017 15.961 1.00 93.44 230 LYS A C 1
ATOM 1859 O O . LYS A 1 230 ? 2.367 13.515 16.900 1.00 93.44 230 LYS A O 1
ATOM 1864 N N . GLU A 1 231 ? 3.311 15.303 15.888 1.00 95.06 231 GLU A N 1
ATOM 1865 C CA . GLU A 1 231 ? 2.968 16.282 16.924 1.00 95.06 231 GLU A CA 1
ATOM 1866 C C . GLU A 1 231 ? 1.448 16.403 17.087 1.00 95.06 231 GLU A C 1
ATOM 1868 O O . GLU A 1 231 ? 0.934 16.296 18.202 1.00 95.06 231 GLU A O 1
ATOM 1873 N N . ASP A 1 232 ? 0.711 16.531 15.982 1.00 92.62 232 ASP A N 1
ATOM 1874 C CA . ASP A 1 232 ? -0.752 16.612 15.988 1.00 92.62 232 ASP A CA 1
ATOM 1875 C C . ASP A 1 232 ? -1.386 15.329 16.536 1.00 92.62 232 ASP A C 1
ATOM 1877 O O . ASP A 1 232 ? -2.325 15.383 17.332 1.00 92.62 232 ASP A O 1
ATOM 1881 N N . ARG A 1 233 ? -0.839 14.163 16.173 1.00 94.75 233 ARG A N 1
ATOM 1882 C CA . ARG A 1 233 ? -1.281 12.867 16.698 1.00 94.75 233 ARG A CA 1
ATOM 1883 C C . ARG A 1 233 ? -1.020 12.739 18.197 1.00 94.75 233 ARG A C 1
ATOM 1885 O O . ARG A 1 233 ? -1.888 12.255 18.917 1.00 94.75 233 ARG A O 1
ATOM 1892 N N . GLU A 1 234 ? 0.152 13.143 18.679 1.00 94.94 234 GLU A N 1
ATOM 1893 C CA . GLU A 1 234 ? 0.481 13.120 20.111 1.00 94.94 234 GLU A CA 1
ATOM 1894 C C . GLU A 1 234 ? -0.415 14.069 20.906 1.00 94.94 234 GLU A C 1
ATOM 1896 O O . GLU A 1 234 ? -0.913 13.699 21.970 1.00 94.94 234 GLU A O 1
ATOM 1901 N N . LYS A 1 235 ? -0.686 15.258 20.364 1.00 96.00 235 LYS A N 1
ATOM 1902 C CA . LYS A 1 235 ? -1.609 16.219 20.961 1.00 96.00 235 LYS A CA 1
ATOM 1903 C C . LYS A 1 235 ? -3.038 15.675 21.021 1.00 96.00 235 LYS A C 1
ATOM 1905 O O . LYS A 1 235 ? -3.647 15.732 22.085 1.00 96.00 235 LYS A O 1
ATOM 1910 N N . ALA A 1 236 ? -3.542 15.105 19.926 1.00 94.81 236 ALA A N 1
ATOM 1911 C CA . ALA A 1 236 ? -4.871 14.494 19.880 1.00 94.81 236 ALA A CA 1
ATOM 1912 C C . ALA A 1 236 ? -4.992 13.313 20.856 1.00 94.81 236 ALA A C 1
ATOM 1914 O O . ALA A 1 236 ? -5.992 13.183 21.554 1.00 94.81 236 ALA A O 1
ATOM 1915 N N . LEU A 1 237 ? -3.952 12.478 20.964 1.00 96.12 237 LEU A N 1
ATOM 1916 C CA . LEU A 1 237 ? -3.905 11.405 21.958 1.00 96.12 237 LEU A CA 1
ATOM 1917 C C . LEU A 1 237 ? -3.923 11.953 23.389 1.00 96.12 237 LEU A C 1
ATOM 1919 O O . LEU A 1 237 ? -4.582 11.374 24.247 1.00 96.12 237 LEU A O 1
ATOM 1923 N N . ALA A 1 238 ? -3.195 13.032 23.676 1.00 96.62 238 ALA A N 1
ATOM 1924 C CA . ALA A 1 238 ? -3.190 13.637 25.005 1.00 96.62 238 ALA A CA 1
ATOM 1925 C C . ALA A 1 238 ? -4.563 14.224 25.376 1.00 96.62 238 ALA A C 1
ATOM 1927 O O . ALA A 1 238 ? -5.007 14.038 26.507 1.00 96.62 238 ALA A O 1
ATOM 1928 N N . GLU A 1 239 ? -5.234 14.882 24.427 1.00 95.88 239 GLU A N 1
ATOM 1929 C CA . GLU A 1 239 ? -6.589 15.423 24.590 1.00 95.88 239 GLU A CA 1
ATOM 1930 C C . GLU A 1 239 ? -7.604 14.302 24.846 1.00 95.88 239 GLU A C 1
ATOM 1932 O O . GLU A 1 239 ? -8.232 14.292 25.900 1.00 95.88 239 GLU A O 1
ATOM 1937 N N . LEU A 1 240 ? -7.646 13.276 23.989 1.00 97.38 240 LEU A N 1
ATOM 1938 C CA . LEU A 1 240 ? -8.549 12.133 24.166 1.00 97.38 240 LEU A CA 1
ATOM 1939 C C . LEU A 1 240 ? -8.313 11.385 25.483 1.00 97.38 240 LEU A C 1
ATOM 1941 O O . LEU A 1 240 ? -9.264 11.040 26.169 1.00 97.38 240 LEU A O 1
ATOM 1945 N N . ASN A 1 241 ? -7.058 11.143 25.880 1.00 97.00 241 ASN A N 1
ATOM 1946 C CA . ASN A 1 241 ? -6.787 10.485 27.165 1.00 97.00 241 ASN A CA 1
ATOM 1947 C C . ASN A 1 241 ? -7.203 11.358 28.361 1.00 97.00 241 ASN A C 1
ATOM 1949 O O . ASN A 1 241 ? -7.592 10.827 29.400 1.00 97.00 241 ASN A O 1
ATOM 1953 N N . SER A 1 242 ? -7.102 12.685 28.235 1.00 97.50 242 SER A N 1
ATOM 1954 C CA . SER A 1 242 ? -7.597 13.614 29.251 1.00 97.50 242 SER A CA 1
ATOM 1955 C C . SER A 1 242 ? -9.124 13.575 29.341 1.00 97.50 242 SER A C 1
ATOM 1957 O O . SER A 1 242 ? -9.657 13.561 30.451 1.00 97.50 242 SER A O 1
ATOM 1959 N N . ASP A 1 243 ? -9.815 13.531 28.202 1.00 96.69 243 ASP A N 1
ATOM 1960 C CA . ASP A 1 243 ? -11.277 13.453 28.132 1.00 96.69 243 ASP A CA 1
ATOM 1961 C C . ASP A 1 243 ? -11.794 12.123 28.689 1.00 96.69 243 ASP A C 1
ATOM 1963 O O . ASP A 1 243 ? -12.668 12.134 29.558 1.00 96.69 243 ASP A O 1
ATOM 1967 N N . ILE A 1 244 ? -11.167 10.998 28.322 1.00 97.69 244 ILE A N 1
ATOM 1968 C CA . ILE A 1 244 ? -11.463 9.674 28.892 1.00 97.69 244 ILE A CA 1
ATOM 1969 C C . ILE A 1 244 ? -11.323 9.719 30.413 1.00 97.69 244 ILE A C 1
ATOM 1971 O O . ILE A 1 244 ? -12.256 9.358 31.125 1.00 97.69 244 ILE A O 1
ATOM 1975 N N . ALA A 1 245 ? -10.199 10.223 30.934 1.00 97.75 245 ALA A N 1
ATOM 1976 C CA . ALA A 1 245 ? -9.971 10.293 32.376 1.00 97.75 245 ALA A CA 1
ATOM 1977 C C . ALA A 1 245 ? -10.998 11.193 33.092 1.00 97.75 245 ALA A C 1
ATOM 1979 O O . ALA A 1 245 ? -11.431 10.887 34.207 1.00 97.75 245 ALA A O 1
ATOM 1980 N N . ALA A 1 246 ? -11.408 12.300 32.466 1.00 97.19 246 ALA A N 1
ATOM 1981 C CA . ALA A 1 246 ? -12.448 13.177 32.997 1.00 97.19 246 ALA A CA 1
ATOM 1982 C C . ALA A 1 246 ? -13.828 12.495 32.994 1.00 97.19 246 ALA A C 1
ATOM 1984 O O . ALA A 1 246 ? -14.556 12.578 33.988 1.00 97.19 246 ALA A O 1
ATOM 1985 N N . ASN A 1 247 ? -14.168 11.788 31.915 1.00 97.56 247 ASN A N 1
ATOM 1986 C CA . ASN A 1 247 ? -15.410 11.034 31.772 1.00 97.56 247 ASN A CA 1
ATOM 1987 C C . ASN A 1 247 ? -15.472 9.856 32.757 1.00 97.56 247 ASN A C 1
ATOM 1989 O O . ASN A 1 247 ? -16.502 9.658 33.401 1.00 97.56 247 ASN A O 1
ATOM 1993 N N . GLU A 1 248 ? -14.373 9.120 32.942 1.00 96.94 248 GLU A N 1
ATOM 1994 C CA . GLU A 1 248 ? -14.242 8.054 33.942 1.00 96.94 248 GLU A CA 1
ATOM 1995 C C . GLU A 1 248 ? -14.426 8.592 35.365 1.00 96.94 248 GLU A C 1
ATOM 1997 O O . GLU A 1 248 ? -15.173 8.013 36.157 1.00 96.94 248 GLU A O 1
ATOM 2002 N N . ALA A 1 249 ? -13.800 9.728 35.688 1.00 97.19 249 ALA A N 1
ATOM 2003 C CA . ALA A 1 249 ? -13.949 10.366 36.992 1.00 97.19 249 ALA A CA 1
ATOM 2004 C C . ALA A 1 249 ? -15.394 10.830 37.243 1.00 97.19 249 ALA A C 1
ATOM 2006 O O . ALA A 1 249 ? -15.930 10.611 38.331 1.00 97.19 249 ALA A O 1
ATOM 2007 N N . ALA A 1 250 ? -16.044 11.428 36.240 1.00 96.56 250 ALA A N 1
ATOM 2008 C CA . ALA A 1 250 ? -17.446 11.834 36.322 1.00 96.56 250 ALA A CA 1
ATOM 2009 C C . ALA A 1 250 ? -18.391 10.629 36.461 1.00 96.56 250 ALA A C 1
ATOM 2011 O O . ALA A 1 250 ? -19.374 10.689 37.203 1.00 96.56 250 ALA A O 1
ATOM 2012 N N . LEU A 1 251 ? -18.093 9.526 35.772 1.00 96.56 251 LEU A N 1
ATOM 2013 C CA . LEU A 1 251 ? -18.870 8.294 35.837 1.00 96.56 251 LEU A CA 1
ATOM 2014 C C . LEU A 1 251 ? -18.735 7.616 37.208 1.00 96.56 251 LEU A C 1
ATOM 2016 O O . LEU A 1 251 ? -19.737 7.190 37.785 1.00 96.56 251 LEU A O 1
ATOM 2020 N N . GLU A 1 252 ? -17.526 7.558 37.768 1.00 95.06 252 GLU A N 1
ATOM 2021 C CA . GLU A 1 252 ? -17.306 7.019 39.111 1.00 95.06 252 GLU A CA 1
ATOM 2022 C C . GLU A 1 252 ? -17.956 7.900 40.188 1.00 95.06 252 GLU A C 1
ATOM 2024 O O . GLU A 1 252 ? -18.606 7.367 41.088 1.00 95.06 252 GLU A O 1
ATOM 2029 N N . ASP A 1 253 ? -17.880 9.231 40.074 1.00 95.44 253 ASP A N 1
ATOM 2030 C CA . ASP A 1 253 ? -18.592 10.149 40.975 1.00 95.44 253 ASP A CA 1
ATOM 2031 C C . ASP A 1 253 ? -20.116 9.952 40.909 1.00 95.44 253 ASP A C 1
ATOM 2033 O O . ASP A 1 253 ? -20.781 9.847 41.946 1.00 95.44 253 ASP A O 1
ATOM 2037 N N . LEU A 1 254 ? -20.672 9.796 39.701 1.00 95.06 254 LEU A N 1
ATOM 2038 C CA . LEU A 1 254 ? -22.089 9.494 39.499 1.00 95.06 254 LEU A CA 1
ATOM 2039 C C . LEU A 1 254 ? -22.485 8.191 40.208 1.00 95.06 254 LEU A C 1
ATOM 2041 O O . LEU A 1 254 ? -23.525 8.139 40.874 1.00 95.06 254 LEU A O 1
ATOM 2045 N N . TYR A 1 255 ? -21.662 7.144 40.117 1.00 94.19 255 TYR A N 1
ATOM 2046 C CA . TYR A 1 255 ? -21.920 5.867 40.783 1.00 94.19 255 TYR A CA 1
ATOM 2047 C C . TYR A 1 255 ? -21.754 5.929 42.308 1.00 94.19 255 TYR A C 1
ATOM 2049 O O . TYR A 1 255 ? -22.573 5.353 43.030 1.00 94.19 255 TYR A O 1
ATOM 2057 N N . GLN A 1 256 ? -20.739 6.630 42.815 1.00 92.50 256 GLN A N 1
ATOM 2058 C CA . GLN A 1 256 ? -20.488 6.815 44.252 1.00 92.50 256 GLN A CA 1
ATOM 2059 C C . GLN A 1 256 ? -21.588 7.645 44.921 1.00 92.50 256 GLN A C 1
ATOM 2061 O O . GLN A 1 256 ? -22.013 7.331 46.040 1.00 92.50 256 GLN A O 1
ATOM 2066 N N . THR A 1 257 ? -22.061 8.681 44.226 1.00 92.00 257 THR A N 1
ATOM 2067 C CA . THR A 1 257 ? -23.084 9.606 44.716 1.00 92.00 257 THR A CA 1
ATOM 2068 C C . THR A 1 257 ? -24.477 8.989 44.648 1.00 92.00 257 THR A C 1
ATOM 2070 O O . THR A 1 257 ? -25.218 9.051 45.629 1.00 92.00 257 THR A O 1
ATOM 2073 N N . SER A 1 258 ? -24.833 8.354 43.526 1.00 89.81 258 SER A N 1
ATOM 2074 C CA . SER A 1 258 ? -26.163 7.754 43.356 1.00 89.81 258 SER A CA 1
ATOM 2075 C C . SER A 1 258 ? -26.325 6.432 44.107 1.00 89.81 258 SER A C 1
ATOM 2077 O O . SER A 1 258 ? -27.380 6.176 44.680 1.00 89.81 258 SER A O 1
ATOM 2079 N N . LYS A 1 259 ? -25.298 5.569 44.107 1.00 89.69 259 LYS A N 1
ATOM 2080 C CA . LYS A 1 259 ? -25.357 4.184 44.618 1.00 89.69 259 LYS A CA 1
ATOM 2081 C C . LYS A 1 259 ? -26.524 3.356 44.055 1.00 89.69 259 LYS A C 1
ATOM 2083 O O . LYS A 1 259 ? -26.909 2.362 44.666 1.00 89.69 259 LYS A O 1
ATOM 2088 N N . LEU A 1 260 ? -27.063 3.752 42.898 1.00 86.56 260 LEU A N 1
ATOM 2089 C CA . LEU A 1 260 ? -28.201 3.097 42.246 1.00 86.56 260 LEU A CA 1
ATOM 2090 C C . LEU A 1 260 ? -27.772 1.839 41.484 1.00 86.56 260 LEU A C 1
ATOM 2092 O O . LEU A 1 260 ? -28.429 0.805 41.561 1.00 86.56 260 LEU A O 1
ATOM 2096 N N . VAL A 1 261 ? -26.646 1.914 40.767 1.00 88.12 261 VAL A N 1
ATOM 2097 C CA . VAL A 1 261 ? -26.202 0.860 39.844 1.00 88.12 261 VAL A CA 1
ATOM 2098 C C . VAL A 1 261 ? -25.016 0.084 40.428 1.00 88.12 261 VAL A C 1
ATOM 2100 O O . VAL A 1 261 ? -23.905 0.605 40.601 1.00 88.12 261 VAL A O 1
ATOM 2103 N N . SER A 1 262 ? -25.251 -1.198 40.720 1.00 88.94 262 SER A N 1
ATOM 2104 C CA . SER A 1 262 ? -24.204 -2.153 41.112 1.00 88.94 262 SER A CA 1
ATOM 2105 C C . SER A 1 262 ? -23.201 -2.370 39.979 1.00 88.94 262 SER A C 1
ATOM 2107 O O . SER A 1 262 ? -23.566 -2.291 38.810 1.00 88.94 262 SER A O 1
ATOM 2109 N N . LEU A 1 263 ? -21.954 -2.715 40.320 1.00 89.81 263 LEU A N 1
ATOM 2110 C CA . LEU A 1 263 ? -20.875 -3.001 39.365 1.00 89.81 263 LEU A CA 1
ATOM 2111 C C . LEU A 1 263 ? -21.301 -3.974 38.250 1.00 89.81 263 LEU A C 1
ATOM 2113 O O . LEU A 1 263 ? -20.922 -3.788 37.100 1.00 89.81 263 LEU A O 1
ATOM 2117 N N . HIS A 1 264 ? -22.136 -4.966 38.576 1.00 88.44 264 HIS A N 1
ATOM 2118 C CA . HIS A 1 264 ? -22.613 -5.985 37.633 1.00 88.44 264 HIS A CA 1
ATOM 2119 C C . HIS A 1 264 ? -23.508 -5.442 36.500 1.00 88.44 264 HIS A C 1
ATOM 2121 O O . HIS A 1 264 ? -23.720 -6.135 35.507 1.00 88.44 264 HIS A O 1
ATOM 2127 N N . TYR A 1 265 ? -24.029 -4.218 36.637 1.00 92.00 265 TYR A N 1
ATOM 2128 C CA . TYR A 1 265 ? -24.967 -3.604 35.691 1.00 92.00 265 TYR A CA 1
ATOM 2129 C C . TYR A 1 265 ? -24.406 -2.366 34.977 1.00 92.00 265 TYR A C 1
ATOM 2131 O O . TYR A 1 265 ? -25.161 -1.633 34.347 1.00 92.00 265 TYR A O 1
ATOM 2139 N N . ARG A 1 266 ? -23.097 -2.102 35.084 1.00 92.62 266 ARG A N 1
ATOM 2140 C CA . ARG A 1 266 ? -22.466 -0.880 34.547 1.00 92.62 266 ARG A CA 1
ATOM 2141 C C . ARG A 1 266 ? -22.013 -0.989 33.089 1.00 92.62 266 ARG A C 1
ATOM 2143 O O . ARG A 1 266 ? -21.504 -0.016 32.546 1.00 92.62 266 ARG A O 1
ATOM 2150 N N . GLU A 1 267 ? -22.169 -2.148 32.455 1.00 92.88 267 GLU A N 1
ATOM 2151 C CA . GLU A 1 267 ? -21.848 -2.301 31.031 1.00 92.88 267 GLU A CA 1
ATOM 2152 C C . GLU A 1 267 ? -22.857 -1.531 30.165 1.00 92.88 267 GLU A C 1
ATOM 2154 O O . GLU A 1 267 ? -24.054 -1.533 30.457 1.00 92.88 267 GLU A O 1
ATOM 2159 N N . LEU A 1 268 ? -22.395 -0.906 29.073 1.00 94.38 268 LEU A N 1
ATOM 2160 C CA . LEU A 1 268 ? -23.212 0.005 28.256 1.00 94.38 268 LEU A CA 1
ATOM 2161 C C . LEU A 1 268 ? -24.545 -0.608 27.805 1.00 94.38 268 LEU A C 1
ATOM 2163 O O . LEU A 1 268 ? -25.592 0.018 27.942 1.00 94.38 268 LEU A O 1
ATOM 2167 N N . TRP A 1 269 ? -24.517 -1.839 27.296 1.00 93.94 269 TRP A N 1
ATOM 2168 C CA . TRP A 1 269 ? -25.721 -2.519 26.815 1.00 93.94 269 TRP A CA 1
ATOM 2169 C C . TRP A 1 269 ? -26.719 -2.813 27.947 1.00 93.94 269 TRP A C 1
ATOM 2171 O O . TRP A 1 269 ? -27.927 -2.804 27.720 1.00 93.94 269 TRP A O 1
ATOM 2181 N N . ILE A 1 270 ? -26.232 -3.043 29.173 1.00 94.19 270 ILE A N 1
ATOM 2182 C CA . ILE A 1 270 ? -27.080 -3.248 30.353 1.00 94.19 270 ILE A CA 1
ATOM 2183 C C . ILE A 1 270 ? -27.742 -1.933 30.734 1.00 94.19 270 ILE A C 1
ATOM 2185 O O . ILE A 1 270 ? -28.947 -1.896 30.958 1.00 94.19 270 ILE A O 1
ATOM 2189 N N . LEU A 1 271 ? -26.962 -0.852 30.777 1.00 95.56 271 LEU A N 1
ATOM 2190 C CA . LEU A 1 271 ? -27.473 0.480 31.078 1.00 95.56 271 LEU A CA 1
ATOM 2191 C C . LEU A 1 271 ? -28.544 0.900 30.064 1.00 95.56 271 LEU A C 1
ATOM 2193 O O . LEU A 1 271 ? -29.584 1.409 30.469 1.00 95.56 271 LEU A O 1
ATOM 2197 N N . GLN A 1 272 ? -28.326 0.636 28.771 1.00 95.50 272 GLN A N 1
ATOM 2198 C CA . GLN A 1 272 ? -29.314 0.871 27.712 1.00 95.50 272 GLN A CA 1
ATOM 2199 C C . GLN A 1 272 ? -30.597 0.071 27.939 1.00 95.50 272 GLN A C 1
ATOM 2201 O O . GLN A 1 272 ? -31.680 0.646 27.900 1.00 95.50 272 GLN A O 1
ATOM 2206 N N . TRP A 1 273 ? -30.483 -1.223 28.248 1.00 95.06 273 TRP A N 1
ATOM 2207 C CA . TRP A 1 273 ? -31.646 -2.059 28.546 1.00 95.06 273 TRP A CA 1
ATOM 2208 C C . TRP A 1 273 ? -32.432 -1.537 29.758 1.00 95.06 273 TRP A C 1
ATOM 2210 O O . TRP A 1 273 ? -33.654 -1.426 29.700 1.00 95.06 273 TRP A O 1
ATOM 2220 N N . LEU A 1 274 ? -31.730 -1.174 30.839 1.00 94.44 274 LEU A N 1
ATOM 2221 C CA . LEU A 1 274 ? -32.344 -0.625 32.052 1.00 94.44 274 LEU A CA 1
ATOM 2222 C C . LEU A 1 274 ? -33.045 0.703 31.759 1.00 94.44 274 LEU A C 1
ATOM 2224 O O . LEU A 1 274 ? -34.171 0.914 32.196 1.00 94.44 274 LEU A O 1
ATOM 2228 N N . TYR A 1 275 ? -32.404 1.581 30.988 1.00 95.00 275 TYR A N 1
ATOM 2229 C CA . TYR A 1 275 ? -32.996 2.844 30.568 1.00 95.00 275 TYR A CA 1
ATOM 2230 C C . TYR A 1 275 ? -34.257 2.641 29.731 1.00 95.00 275 TYR A C 1
ATOM 2232 O O . TYR A 1 275 ? -35.253 3.314 29.977 1.00 95.00 275 TYR A O 1
ATOM 2240 N N . ASP A 1 276 ? -34.236 1.722 28.767 1.00 94.06 276 ASP A N 1
ATOM 2241 C CA . ASP A 1 276 ? -35.381 1.463 27.897 1.00 94.06 276 ASP A CA 1
ATOM 2242 C C . ASP A 1 276 ? -36.572 0.892 28.682 1.00 94.06 276 ASP A C 1
ATOM 2244 O O . ASP A 1 276 ? -37.699 1.360 28.498 1.00 94.06 276 ASP A O 1
ATOM 2248 N N . ASP A 1 277 ? -36.340 -0.053 29.601 1.00 93.31 277 ASP A N 1
ATOM 2249 C CA . ASP A 1 277 ? -37.391 -0.600 30.471 1.00 93.31 277 ASP A CA 1
ATOM 2250 C C . ASP A 1 277 ? -37.976 0.484 31.390 1.00 93.31 277 ASP A C 1
ATOM 2252 O O . ASP A 1 277 ? -39.187 0.714 31.396 1.00 93.31 277 ASP A O 1
ATOM 2256 N N . MET A 1 278 ? -37.113 1.223 32.092 1.00 92.88 278 MET A N 1
ATOM 2257 C CA . MET A 1 278 ? -37.531 2.254 33.048 1.00 92.88 278 MET A CA 1
ATOM 2258 C C . MET A 1 278 ? -38.132 3.493 32.384 1.00 92.88 278 MET A C 1
ATOM 2260 O O . MET A 1 278 ? -38.914 4.204 32.999 1.00 92.88 278 MET A O 1
ATOM 2264 N N . ARG A 1 279 ? -37.779 3.800 31.134 1.00 90.94 279 ARG A N 1
ATOM 2265 C CA . ARG A 1 279 ? -38.379 4.922 30.401 1.00 90.94 279 ARG A CA 1
ATOM 2266 C C . ARG A 1 279 ? -39.762 4.575 29.856 1.00 90.94 279 ARG A C 1
ATOM 2268 O O . ARG A 1 279 ? -40.593 5.467 29.692 1.00 90.94 279 ARG A O 1
ATOM 2275 N N . THR A 1 280 ? -39.977 3.319 29.475 1.00 86.62 280 THR A N 1
ATOM 2276 C CA . THR A 1 280 ? -41.225 2.876 28.831 1.00 86.62 280 THR A CA 1
ATOM 2277 C C . THR A 1 280 ? -42.255 2.335 29.819 1.00 86.62 280 THR A C 1
ATOM 2279 O O . THR A 1 280 ? -43.426 2.216 29.458 1.00 86.62 280 THR A O 1
ATOM 2282 N N . SER A 1 281 ? -41.836 2.064 31.055 1.00 85.44 281 SER A N 1
ATOM 2283 C CA . SER A 1 281 ? -42.659 1.531 32.139 1.00 85.44 281 SER A CA 1
ATOM 2284 C C . SER A 1 281 ? -42.411 2.312 33.433 1.00 85.44 281 SER A C 1
ATOM 2286 O O . SER A 1 281 ? -41.316 2.821 33.639 1.00 85.44 281 SER A O 1
ATOM 2288 N N . ASP A 1 282 ? -43.378 2.345 34.356 1.00 84.62 282 ASP A N 1
ATOM 2289 C CA . ASP A 1 282 ? -43.221 2.958 35.695 1.00 84.62 282 ASP A CA 1
ATOM 2290 C C . ASP A 1 282 ? -42.340 2.098 36.637 1.00 84.62 282 ASP A C 1
ATOM 2292 O O . ASP A 1 282 ? -42.609 1.963 37.833 1.00 84.62 282 ASP A O 1
ATOM 2296 N N . HIS A 1 283 ? -41.318 1.436 36.092 1.00 89.94 283 HIS A N 1
ATOM 2297 C CA . HIS A 1 283 ? -40.409 0.574 36.834 1.00 89.94 283 HIS A CA 1
ATOM 2298 C C . HIS A 1 283 ? -39.297 1.401 37.487 1.00 89.94 283 HIS A C 1
ATOM 2300 O O . HIS A 1 283 ? -38.707 2.282 36.859 1.00 89.94 283 HIS A O 1
ATOM 2306 N N . ASP A 1 284 ? -39.001 1.086 38.749 1.00 89.19 284 ASP A N 1
ATOM 2307 C CA . ASP A 1 284 ? -37.796 1.553 39.431 1.00 89.19 284 ASP A CA 1
ATOM 2308 C C . ASP A 1 284 ? -36.580 0.702 39.024 1.00 89.19 284 ASP A C 1
ATOM 2310 O O . ASP A 1 284 ? -36.709 -0.391 38.456 1.00 89.19 284 ASP A O 1
ATOM 2314 N N . ILE A 1 285 ? -35.375 1.185 39.336 1.00 89.88 285 ILE A N 1
ATOM 2315 C CA . ILE A 1 285 ? -34.128 0.475 39.013 1.00 89.88 285 ILE A CA 1
ATOM 2316 C C . ILE A 1 285 ? -34.091 -0.940 39.600 1.00 89.88 285 ILE A C 1
ATOM 2318 O O . ILE A 1 285 ? -33.549 -1.866 38.993 1.00 89.88 285 ILE A O 1
ATOM 2322 N N . ARG A 1 286 ? -34.695 -1.142 40.777 1.00 90.12 286 ARG A N 1
ATOM 2323 C CA . ARG A 1 286 ? -34.707 -2.444 41.445 1.00 90.12 286 ARG A CA 1
ATOM 2324 C C . ARG A 1 286 ? -35.524 -3.444 40.635 1.00 90.12 286 ARG A C 1
ATOM 2326 O O . ARG A 1 286 ? -35.018 -4.519 40.325 1.00 90.12 286 ARG A O 1
ATOM 2333 N N . TYR A 1 287 ? -36.742 -3.083 40.251 1.00 91.31 287 TYR A N 1
ATOM 2334 C CA . TYR A 1 287 ? -37.601 -3.937 39.446 1.00 91.31 287 TYR A CA 1
ATOM 2335 C C . TYR A 1 287 ? -37.003 -4.205 38.063 1.00 91.31 287 TYR A C 1
ATOM 2337 O O . TYR A 1 287 ? -36.999 -5.353 37.616 1.00 91.31 287 TYR A O 1
ATOM 2345 N N . ALA A 1 288 ? -36.431 -3.183 37.420 1.00 91.75 288 ALA A N 1
ATOM 2346 C CA . ALA A 1 288 ? -35.759 -3.342 36.134 1.00 91.75 288 ALA A CA 1
ATOM 2347 C C . ALA A 1 288 ? -34.602 -4.359 36.229 1.00 91.75 288 ALA A C 1
ATOM 2349 O O . ALA A 1 288 ? -34.517 -5.286 35.423 1.00 91.75 288 ALA A O 1
ATOM 2350 N N . THR A 1 289 ? -33.753 -4.276 37.263 1.00 93.12 289 THR A N 1
ATOM 2351 C CA . THR A 1 289 ? -32.671 -5.264 37.464 1.00 93.12 289 THR A CA 1
ATOM 2352 C C . THR A 1 289 ? -33.188 -6.679 37.751 1.00 93.12 289 THR A C 1
ATOM 2354 O O . THR A 1 289 ? -32.672 -7.638 37.178 1.00 93.12 289 THR A O 1
ATOM 2357 N N . GLU A 1 290 ? -34.246 -6.837 38.556 1.00 92.56 290 GLU A N 1
ATOM 2358 C CA . GLU A 1 290 ? -34.884 -8.142 38.794 1.00 92.56 290 GLU A CA 1
ATOM 2359 C C . GLU A 1 290 ? -35.451 -8.750 37.500 1.00 92.56 290 GLU A C 1
ATOM 2361 O O . GLU A 1 290 ? -35.359 -9.962 37.266 1.00 92.56 290 GLU A O 1
ATOM 2366 N N . LEU A 1 291 ? -36.034 -7.912 36.638 1.00 92.94 291 LEU A N 1
ATOM 2367 C CA . LEU A 1 291 ? -36.562 -8.330 35.348 1.00 92.94 291 LEU A CA 1
ATOM 2368 C C . LEU A 1 291 ? -35.441 -8.782 34.402 1.00 92.94 291 LEU A C 1
ATOM 2370 O O . LEU A 1 291 ? -35.583 -9.840 33.780 1.00 92.94 291 LEU A O 1
ATOM 2374 N N . LEU A 1 292 ? -34.331 -8.039 34.348 1.00 92.88 292 LEU A N 1
ATOM 2375 C CA . LEU A 1 292 ? -33.143 -8.388 33.567 1.00 92.88 292 LEU A CA 1
ATOM 2376 C C . LEU A 1 292 ? -32.550 -9.730 34.006 1.00 92.88 292 LEU A C 1
ATOM 2378 O O . LEU A 1 292 ? -32.281 -10.594 33.170 1.00 92.88 292 LEU A O 1
ATOM 2382 N N . ASP A 1 293 ? -32.368 -9.933 35.310 1.00 92.94 293 ASP A N 1
ATOM 2383 C CA . ASP A 1 293 ? -31.815 -11.175 35.856 1.00 92.94 293 ASP A CA 1
ATOM 2384 C C . ASP A 1 293 ? -32.706 -12.375 35.538 1.00 92.94 293 ASP A C 1
ATOM 2386 O O . ASP A 1 293 ? -32.225 -13.442 35.138 1.00 92.94 293 ASP A O 1
ATOM 2390 N N . ARG A 1 294 ? -34.026 -12.194 35.647 1.00 92.50 294 ARG A N 1
ATOM 2391 C CA . ARG A 1 294 ? -34.992 -13.227 35.273 1.00 92.50 294 ARG A CA 1
ATOM 2392 C C . ARG A 1 294 ? -34.901 -13.563 33.789 1.00 92.50 294 ARG A C 1
ATOM 2394 O O . ARG A 1 294 ? -35.000 -14.738 33.432 1.00 92.50 294 ARG A O 1
ATOM 2401 N N . ASP A 1 295 ? -34.740 -12.565 32.927 1.00 90.06 295 ASP A N 1
ATOM 2402 C CA . ASP A 1 295 ? -34.613 -12.786 31.488 1.00 90.06 295 ASP A CA 1
ATOM 2403 C C . ASP A 1 295 ? -33.303 -13.507 31.138 1.00 90.06 295 ASP A C 1
ATOM 2405 O O . ASP A 1 295 ? -33.311 -14.531 30.452 1.00 90.06 295 ASP A O 1
ATOM 2409 N N . ARG A 1 296 ? -32.186 -13.093 31.746 1.00 88.62 296 ARG A N 1
ATOM 2410 C CA . ARG A 1 296 ? -30.893 -13.788 31.638 1.00 88.62 296 ARG A CA 1
ATOM 2411 C C . ARG A 1 296 ? -30.980 -15.242 32.093 1.00 88.62 296 ARG A C 1
ATOM 2413 O O . ARG A 1 296 ? -30.464 -16.135 31.419 1.00 88.62 296 ARG A O 1
ATOM 2420 N N . GLN A 1 297 ? -31.670 -15.512 33.200 1.00 91.38 297 GLN A N 1
ATOM 2421 C CA . GLN A 1 297 ? -31.872 -16.874 33.693 1.00 91.38 297 GLN A CA 1
ATOM 2422 C C . GLN A 1 297 ? -32.730 -17.711 32.730 1.00 91.38 297 GLN A C 1
ATOM 2424 O O . GLN A 1 297 ? -32.450 -18.896 32.520 1.00 91.38 297 GLN A O 1
ATOM 2429 N N . ARG A 1 298 ? -33.751 -17.115 32.101 1.00 91.50 298 ARG A N 1
ATOM 2430 C CA . ARG A 1 298 ? -34.558 -17.782 31.064 1.00 91.50 298 ARG A CA 1
ATOM 2431 C C . ARG A 1 298 ? -33.719 -18.141 29.844 1.00 91.50 298 ARG A C 1
ATOM 2433 O O . ARG A 1 298 ? -33.786 -19.277 29.386 1.00 91.50 298 ARG A O 1
ATOM 2440 N N . ILE A 1 299 ? -32.885 -17.224 29.363 1.00 90.31 299 ILE A N 1
ATOM 2441 C CA . ILE A 1 299 ? -31.990 -17.486 28.229 1.00 90.31 299 ILE A CA 1
ATOM 2442 C C . ILE A 1 299 ? -30.980 -18.585 28.586 1.00 90.31 299 ILE A C 1
ATOM 2444 O O . ILE A 1 299 ? -30.799 -19.536 27.827 1.00 90.31 299 ILE A O 1
ATOM 2448 N N . ALA A 1 300 ? -30.366 -18.525 29.771 1.00 89.19 300 ALA A N 1
ATOM 2449 C CA . ALA A 1 300 ? -29.412 -19.539 30.219 1.00 89.19 300 ALA A CA 1
ATOM 2450 C C . ALA A 1 300 ? -30.048 -20.935 30.343 1.00 89.19 300 ALA A C 1
ATOM 2452 O O . ALA A 1 300 ? -29.453 -21.930 29.925 1.00 89.19 300 ALA A O 1
ATOM 2453 N N . THR A 1 301 ? -31.267 -21.019 30.884 1.00 91.56 301 THR A N 1
ATOM 2454 C CA . THR A 1 301 ? -32.008 -22.287 30.993 1.00 91.56 301 THR A CA 1
ATOM 2455 C C . THR A 1 301 ? -32.443 -22.823 29.631 1.00 91.56 301 THR A C 1
ATOM 2457 O O . THR A 1 301 ? -32.335 -24.029 29.407 1.00 91.56 301 THR A O 1
ATOM 2460 N N . ALA A 1 302 ? -32.852 -21.955 28.700 1.00 89.56 302 ALA A N 1
ATOM 2461 C CA . ALA A 1 302 ? -33.153 -22.337 27.322 1.00 89.56 302 ALA A CA 1
ATOM 2462 C C . ALA A 1 302 ? -31.912 -22.894 26.602 1.00 89.56 302 ALA A C 1
ATOM 2464 O O . ALA A 1 302 ? -31.967 -23.999 26.063 1.00 89.56 302 ALA A O 1
ATOM 2465 N N . ASN A 1 303 ? -30.771 -22.205 26.692 1.00 91.06 303 ASN A N 1
ATOM 2466 C CA . ASN A 1 303 ? -29.509 -22.650 26.094 1.00 91.06 303 ASN A CA 1
ATOM 2467 C C . ASN A 1 303 ? -29.015 -23.977 26.698 1.00 91.06 303 ASN A C 1
ATOM 2469 O O . ASN A 1 303 ? -28.494 -24.839 25.993 1.00 91.06 303 ASN A O 1
ATOM 2473 N N . ALA A 1 304 ? -29.178 -24.172 28.011 1.00 88.94 304 ALA A N 1
ATOM 2474 C CA . ALA A 1 304 ? -28.847 -25.440 28.662 1.00 88.94 304 ALA A CA 1
ATOM 2475 C C . ALA A 1 304 ? -29.771 -26.579 28.200 1.00 88.94 304 ALA A C 1
ATOM 2477 O O . ALA A 1 304 ? -29.311 -27.700 27.974 1.00 88.94 304 ALA A O 1
ATOM 2478 N N . ALA A 1 305 ? -31.067 -26.302 28.034 1.00 90.88 305 ALA A N 1
ATOM 2479 C CA . ALA A 1 305 ? -32.021 -27.269 27.505 1.00 90.88 305 ALA A CA 1
ATOM 2480 C C . ALA A 1 305 ? -31.700 -27.653 26.052 1.00 90.88 305 ALA A C 1
ATOM 2482 O O . ALA A 1 305 ? -31.793 -28.831 25.705 1.00 90.88 305 ALA A O 1
ATOM 2483 N N . GLU A 1 306 ? -31.279 -26.694 25.226 1.00 93.25 306 GLU A N 1
ATOM 2484 C CA . GLU A 1 306 ? -30.860 -26.933 23.844 1.00 93.25 306 GLU A CA 1
ATOM 2485 C C . GLU A 1 306 ? -29.617 -27.825 23.773 1.00 93.25 306 GLU A C 1
ATOM 2487 O O . GLU A 1 306 ? -29.673 -28.884 23.152 1.00 93.25 306 GLU A O 1
ATOM 2492 N N . LYS A 1 307 ? -28.554 -27.503 24.520 1.00 91.56 307 LYS A N 1
ATOM 2493 C CA . LYS A 1 307 ? -27.349 -28.351 24.599 1.00 91.56 307 LYS A CA 1
ATOM 2494 C C . LYS A 1 307 ? -27.654 -29.769 25.088 1.00 91.56 307 LYS A C 1
ATOM 2496 O O . LYS A 1 307 ? -27.112 -30.742 24.571 1.00 91.56 307 LYS A O 1
ATOM 2501 N N . ASN A 1 308 ? -28.548 -29.910 26.069 1.00 91.94 308 ASN A N 1
ATOM 2502 C CA . ASN A 1 308 ? -28.982 -31.227 26.540 1.00 91.94 308 ASN A CA 1
ATOM 2503 C C . ASN A 1 308 ? -29.753 -31.998 25.462 1.00 91.94 308 ASN A C 1
ATOM 2505 O O . ASN A 1 308 ? -29.605 -33.215 25.352 1.00 91.94 308 ASN A O 1
ATOM 2509 N N . LYS A 1 309 ? -30.576 -31.310 24.666 1.00 93.44 309 LYS A N 1
ATOM 2510 C CA . LYS A 1 309 ? -31.297 -31.917 23.547 1.00 93.44 309 LYS A CA 1
ATOM 2511 C C . LYS A 1 309 ? -30.330 -32.394 22.464 1.00 93.44 309 LYS A C 1
ATOM 2513 O O . LYS A 1 309 ? -30.464 -33.529 22.019 1.00 93.44 309 LYS A O 1
ATOM 2518 N N . GLU A 1 310 ? -29.339 -31.581 22.106 1.00 93.44 310 GLU A N 1
ATOM 2519 C CA . GLU A 1 310 ? -28.282 -31.956 21.158 1.00 93.44 310 GLU A CA 1
ATOM 2520 C C . GLU A 1 310 ? -27.514 -33.196 21.635 1.00 93.44 310 GLU A C 1
ATOM 2522 O O . GLU A 1 310 ? -27.412 -34.178 20.900 1.00 93.44 310 GLU A O 1
ATOM 2527 N N . ALA A 1 311 ? -27.078 -33.213 22.899 1.00 91.62 311 ALA A N 1
ATOM 2528 C CA . ALA A 1 311 ? -26.385 -34.360 23.484 1.00 91.62 311 ALA A CA 1
ATOM 2529 C C . ALA A 1 311 ? -27.253 -35.636 23.498 1.00 91.62 311 ALA A C 1
ATOM 2531 O O . ALA A 1 311 ? -26.765 -36.739 23.238 1.00 91.62 311 ALA A O 1
ATOM 2532 N N . LEU A 1 312 ? -28.557 -35.510 23.773 1.00 93.38 312 LEU A N 1
ATOM 2533 C CA . LEU A 1 312 ? -29.494 -36.635 23.708 1.00 93.38 312 LEU A CA 1
ATOM 2534 C C . LEU A 1 312 ? -29.693 -37.147 22.278 1.00 93.38 312 LEU A C 1
ATOM 2536 O O . LEU A 1 312 ? -29.812 -38.359 22.074 1.00 93.38 312 LEU A O 1
ATOM 2540 N N . ASP A 1 313 ? -29.747 -36.255 21.294 1.00 94.50 313 ASP A N 1
ATOM 2541 C CA . ASP A 1 313 ? -29.888 -36.629 19.890 1.00 94.50 313 ASP A CA 1
ATOM 2542 C C . ASP A 1 313 ? -28.614 -37.314 19.363 1.00 94.50 313 ASP A C 1
ATOM 2544 O O . ASP A 1 313 ? -28.714 -38.328 18.660 1.00 94.50 313 ASP A O 1
ATOM 2548 N N . GLU A 1 314 ? -27.427 -36.868 19.784 1.00 93.94 314 GLU A N 1
ATOM 2549 C CA . GLU A 1 314 ? -26.161 -37.571 19.538 1.00 93.94 314 GLU A CA 1
ATOM 2550 C C . GLU A 1 314 ? -26.136 -38.957 20.186 1.00 93.94 314 GLU A C 1
ATOM 2552 O O . GLU A 1 314 ? -25.852 -39.949 19.509 1.00 93.94 314 GLU A O 1
ATOM 2557 N N . PHE A 1 315 ? -26.517 -39.066 21.462 1.00 93.88 315 PHE A N 1
ATOM 2558 C CA . PHE A 1 315 ? -26.595 -40.353 22.152 1.00 93.88 315 PHE A CA 1
ATOM 2559 C C . PHE A 1 315 ? -27.554 -41.321 21.446 1.00 93.88 315 PHE A C 1
ATOM 2561 O O . PHE A 1 315 ? -27.241 -42.495 21.250 1.00 93.88 315 PHE A O 1
ATOM 2568 N N . ARG A 1 316 ? -28.719 -40.837 20.996 1.00 93.25 316 ARG A N 1
ATOM 2569 C CA . ARG A 1 316 ? -29.679 -41.642 20.224 1.00 93.25 316 ARG A CA 1
ATOM 2570 C C . ARG A 1 316 ? -29.107 -42.100 18.890 1.00 93.25 316 ARG A C 1
ATOM 2572 O O . ARG A 1 316 ? -29.396 -43.218 18.461 1.00 93.25 316 ARG A O 1
ATOM 2579 N N . LY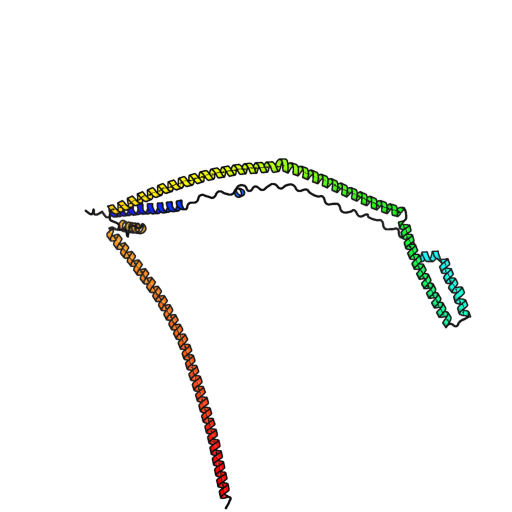S A 1 317 ? -28.329 -41.253 18.215 1.00 95.12 317 LYS A N 1
ATOM 2580 C CA . LYS A 1 317 ? -27.649 -41.616 16.970 1.00 95.12 317 LYS A CA 1
ATOM 2581 C C . LYS A 1 317 ? -26.613 -42.711 17.221 1.00 95.12 317 LYS A C 1
ATOM 2583 O O . LYS A 1 317 ? -26.633 -43.705 16.496 1.00 95.12 317 LYS A O 1
ATOM 2588 N N . GLN A 1 318 ? -25.803 -42.577 18.270 1.00 93.69 318 GLN A N 1
ATOM 2589 C CA . GLN A 1 318 ? -24.825 -43.591 18.664 1.00 93.69 318 GLN A CA 1
ATOM 2590 C C . GLN A 1 318 ? -25.508 -44.918 19.014 1.00 93.69 318 GLN A C 1
ATOM 2592 O O . GLN A 1 318 ? -25.181 -45.949 18.438 1.00 93.69 318 GLN A O 1
ATOM 2597 N N . ALA A 1 319 ? -26.547 -44.893 19.852 1.00 91.94 319 ALA A N 1
ATOM 2598 C CA . ALA A 1 319 ? -27.287 -46.095 20.230 1.00 91.94 319 ALA A CA 1
ATOM 2599 C C . ALA A 1 319 ? -27.904 -46.822 19.019 1.00 91.94 319 ALA A C 1
ATOM 2601 O O . ALA A 1 319 ? -27.961 -48.051 18.990 1.00 91.94 319 ALA A O 1
ATOM 2602 N N . ARG A 1 320 ? -28.353 -46.084 17.990 1.00 93.75 320 ARG A N 1
ATOM 2603 C CA . ARG A 1 320 ? -28.827 -46.682 16.728 1.00 93.75 320 ARG A CA 1
ATOM 2604 C C . ARG A 1 320 ? -27.696 -47.351 15.948 1.00 93.75 320 ARG A C 1
ATOM 2606 O O . ARG A 1 320 ? -27.913 -48.434 15.411 1.00 93.75 320 ARG A O 1
ATOM 2613 N N . GLN A 1 321 ? -26.520 -46.728 15.886 1.00 93.75 321 GLN A N 1
ATOM 2614 C CA . GLN A 1 321 ? -25.340 -47.307 15.234 1.00 93.75 321 GLN A CA 1
ATOM 2615 C C . GLN A 1 321 ? -24.859 -48.566 15.962 1.00 93.75 321 GLN A C 1
ATOM 2617 O O . GLN A 1 321 ? -24.611 -49.587 15.320 1.00 93.75 321 GLN A O 1
ATOM 2622 N N . ASP A 1 322 ? -24.819 -48.539 17.292 1.00 92.38 322 ASP A N 1
ATOM 2623 C CA . ASP A 1 322 ? -24.455 -49.697 18.108 1.00 92.38 322 ASP A CA 1
ATOM 2624 C C . ASP A 1 322 ? -25.464 -50.837 17.922 1.00 92.38 322 ASP A C 1
ATOM 2626 O O . ASP A 1 322 ? -25.078 -51.981 17.687 1.00 92.38 322 ASP A O 1
ATOM 2630 N N . ALA A 1 323 ? -26.768 -50.537 17.936 1.00 92.56 323 ALA A N 1
ATOM 2631 C CA . ALA A 1 323 ? -27.811 -51.529 17.682 1.00 92.56 323 ALA A CA 1
ATOM 2632 C C . ALA A 1 323 ? -27.696 -52.152 16.281 1.00 92.56 323 ALA A C 1
ATOM 2634 O O . ALA A 1 323 ? -27.888 -53.361 16.120 1.00 92.56 323 ALA A O 1
ATOM 2635 N N . GLN A 1 324 ? -27.359 -51.350 15.267 1.00 93.81 324 GLN A N 1
ATOM 2636 C CA . GLN A 1 324 ? -27.108 -51.848 13.918 1.00 93.81 324 GLN A CA 1
ATOM 2637 C C . GLN A 1 324 ? -25.869 -52.752 13.876 1.00 93.81 324 GLN A C 1
ATOM 2639 O O . GLN A 1 324 ? -25.941 -53.848 13.325 1.00 93.81 324 GLN A O 1
ATOM 2644 N N . THR A 1 325 ? -24.788 -52.357 14.545 1.00 93.12 325 THR A N 1
ATOM 2645 C CA . THR A 1 325 ? -23.555 -53.151 14.656 1.00 93.12 325 THR A CA 1
ATOM 2646 C C . THR A 1 325 ? -23.814 -54.489 15.358 1.00 93.12 325 THR A C 1
ATOM 2648 O O . THR A 1 325 ? -23.385 -55.540 14.887 1.00 93.12 325 THR A O 1
ATOM 2651 N N . ILE A 1 326 ? -24.585 -54.490 16.451 1.00 92.56 326 ILE A N 1
ATOM 2652 C CA . ILE A 1 326 ? -24.995 -55.716 17.155 1.00 92.56 326 ILE A CA 1
ATOM 2653 C C . ILE A 1 326 ? -25.819 -56.620 16.233 1.00 92.56 326 ILE A C 1
ATOM 2655 O O . ILE A 1 326 ? -25.595 -57.830 16.198 1.00 92.56 326 ILE A O 1
ATOM 2659 N N . LYS A 1 327 ? -26.755 -56.057 15.461 1.00 93.25 327 LYS A N 1
ATOM 2660 C CA . LYS A 1 327 ? -27.554 -56.822 14.495 1.00 93.25 327 LYS A CA 1
ATOM 2661 C C . LYS A 1 327 ? -26.675 -57.467 13.421 1.00 93.25 327 LYS A C 1
ATOM 2663 O O . LYS A 1 327 ? -26.909 -58.621 13.063 1.00 93.25 327 LYS A O 1
ATOM 2668 N N . GLU A 1 328 ? -25.666 -56.752 12.933 1.00 92.38 328 GLU A N 1
ATOM 2669 C CA . GLU A 1 328 ? -24.700 -57.274 11.963 1.00 92.38 328 GLU A CA 1
ATOM 2670 C C . GLU A 1 328 ? -23.886 -58.431 12.567 1.00 92.38 328 GLU A C 1
ATOM 2672 O O . GLU A 1 328 ? -23.858 -59.520 11.989 1.00 92.38 328 GLU A O 1
ATOM 2677 N N . LEU A 1 329 ? -23.339 -58.264 13.777 1.00 92.19 329 LEU A N 1
ATOM 2678 C CA . LEU A 1 329 ? -22.602 -59.315 14.496 1.00 92.19 329 LEU A CA 1
ATOM 2679 C C . LEU A 1 329 ? -23.455 -60.565 14.761 1.00 92.19 329 LEU A C 1
ATOM 2681 O O . LEU A 1 329 ? -22.998 -61.688 14.536 1.00 92.19 329 LEU A O 1
ATOM 2685 N N . LEU A 1 330 ? -24.706 -60.386 15.195 1.00 91.81 330 LEU A N 1
ATOM 2686 C CA . LEU A 1 330 ? -25.642 -61.495 15.397 1.00 91.81 330 LEU A CA 1
ATOM 2687 C C . LEU A 1 330 ? -25.947 -62.222 14.085 1.00 91.81 330 LEU A C 1
ATOM 2689 O O . LEU A 1 330 ? -26.046 -63.447 14.080 1.00 91.81 330 LEU A O 1
ATOM 2693 N N . SER A 1 331 ? -26.058 -61.504 12.964 1.00 91.38 331 SER A N 1
ATOM 2694 C CA . SER A 1 331 ? -26.307 -62.144 11.669 1.00 91.38 331 SER A CA 1
ATOM 2695 C C . SER A 1 331 ? -25.140 -63.042 11.235 1.00 91.38 331 SER A C 1
ATOM 2697 O O . SER A 1 331 ? -25.374 -64.162 10.780 1.00 91.38 331 SER A O 1
ATOM 2699 N N . VAL A 1 332 ? -23.895 -62.618 11.484 1.00 91.56 332 VAL A N 1
ATOM 2700 C CA . VAL A 1 332 ? -22.688 -63.434 11.266 1.00 91.56 332 VAL A CA 1
ATOM 2701 C C . VAL A 1 332 ? -22.676 -64.670 12.171 1.00 91.56 332 VAL A C 1
ATOM 2703 O O . VAL A 1 332 ? -22.397 -65.772 11.700 1.00 91.56 332 VAL A O 1
ATOM 2706 N N . GLN A 1 333 ? -23.022 -64.529 13.456 1.00 88.12 333 GLN A N 1
ATOM 2707 C CA . GLN A 1 333 ? -23.102 -65.678 14.368 1.00 88.12 333 GLN A CA 1
ATOM 2708 C C . GLN A 1 333 ? -24.164 -66.693 13.934 1.00 88.12 333 GLN A C 1
ATOM 2710 O O . GLN A 1 333 ? -23.898 -67.893 13.953 1.00 88.12 333 GLN A O 1
ATOM 2715 N N . ILE A 1 334 ? -25.342 -66.231 13.504 1.00 89.94 334 ILE A N 1
ATOM 2716 C CA . ILE A 1 334 ? -26.405 -67.110 12.999 1.00 89.94 334 ILE A CA 1
ATOM 2717 C C . ILE A 1 334 ? -25.925 -67.879 11.763 1.00 89.94 334 ILE A C 1
ATOM 2719 O O . ILE A 1 334 ? -26.123 -69.090 11.696 1.00 89.94 334 ILE A O 1
ATOM 2723 N N . GLN A 1 335 ? -25.246 -67.219 10.819 1.00 87.38 335 GLN A N 1
ATOM 2724 C CA . GLN A 1 335 ? -24.660 -67.895 9.653 1.00 87.38 335 GLN A CA 1
ATOM 2725 C C . GLN A 1 335 ? -23.605 -68.937 10.056 1.00 87.38 335 GLN A C 1
ATOM 2727 O O . GLN A 1 335 ? -23.568 -70.034 9.496 1.00 87.38 335 GLN A O 1
ATOM 2732 N N . GLY A 1 336 ? -22.772 -68.628 11.055 1.00 87.38 336 GLY A N 1
ATOM 2733 C CA . GLY A 1 336 ? -21.810 -69.576 11.620 1.00 87.38 336 GLY A CA 1
ATOM 2734 C C . GLY A 1 336 ? -22.479 -70.795 12.264 1.00 87.38 336 GLY A C 1
ATOM 2735 O O . GLY A 1 336 ? -22.045 -71.922 12.048 1.00 87.38 336 GLY A O 1
ATOM 2736 N N . LEU A 1 337 ? -23.570 -70.601 13.007 1.00 87.38 337 LEU A N 1
ATOM 2737 C CA . LEU A 1 337 ? -24.335 -71.708 13.590 1.00 87.38 337 LEU A CA 1
ATOM 2738 C C . LEU A 1 337 ? -25.008 -72.569 12.515 1.00 87.38 337 LEU A C 1
ATOM 2740 O O . LEU A 1 337 ? -24.975 -73.793 12.610 1.00 87.38 337 LEU A O 1
ATOM 2744 N N . GLN A 1 338 ? -25.565 -71.949 11.473 1.00 87.75 338 GLN A N 1
ATOM 2745 C CA . GLN A 1 338 ? -26.167 -72.668 10.347 1.00 87.75 338 GLN A CA 1
ATOM 2746 C C . GLN A 1 338 ? -25.142 -73.523 9.588 1.00 87.75 338 GLN A C 1
ATOM 2748 O O . GLN A 1 338 ? -25.462 -74.638 9.180 1.00 87.75 338 GLN A O 1
ATOM 2753 N N . SER A 1 339 ? -23.906 -73.040 9.415 1.00 85.75 339 SER A N 1
ATOM 2754 C CA . SER A 1 339 ? -22.851 -73.830 8.766 1.00 85.75 339 SER A CA 1
ATOM 2755 C C . SER A 1 339 ? -22.371 -74.995 9.636 1.00 85.75 339 SER A C 1
ATOM 2757 O O . SER A 1 339 ? -22.132 -76.084 9.117 1.00 85.75 339 SER A O 1
ATOM 2759 N N . LEU A 1 340 ? -22.292 -74.810 10.958 1.00 86.62 340 LEU A N 1
ATOM 2760 C CA . LEU A 1 340 ? -21.993 -75.897 11.894 1.00 86.62 340 LEU A CA 1
ATOM 2761 C C . LEU A 1 340 ? -23.074 -76.983 11.883 1.00 86.62 340 LEU A C 1
ATOM 2763 O O . LEU A 1 340 ? -22.732 -78.164 11.867 1.00 86.62 340 LEU A O 1
ATOM 2767 N N . ASP A 1 341 ? -24.352 -76.600 11.853 1.00 86.44 341 ASP A N 1
ATOM 2768 C CA . ASP A 1 341 ? -25.473 -77.545 11.775 1.00 86.44 341 ASP A CA 1
ATOM 2769 C C . ASP A 1 341 ? -25.444 -78.345 10.460 1.00 86.44 341 ASP A C 1
ATOM 2771 O O . ASP A 1 341 ? -25.560 -79.572 10.460 1.00 86.44 341 ASP A O 1
ATOM 2775 N N . ALA A 1 342 ? -25.157 -77.675 9.336 1.00 84.56 342 ALA A N 1
ATOM 2776 C CA . ALA A 1 342 ? -24.965 -78.338 8.046 1.00 84.56 342 ALA A CA 1
ATOM 2777 C C . ALA A 1 342 ? -23.800 -79.348 8.072 1.00 84.56 342 ALA A C 1
ATOM 2779 O O . ALA A 1 342 ? -23.960 -80.485 7.622 1.00 84.56 342 ALA A O 1
ATOM 2780 N N . ASN A 1 343 ? -22.657 -78.971 8.654 1.00 87.06 343 ASN A N 1
ATOM 2781 C CA . ASN A 1 343 ? -21.500 -79.859 8.799 1.00 87.06 343 ASN A CA 1
ATOM 2782 C C . ASN A 1 343 ? -21.803 -81.055 9.719 1.00 87.06 343 ASN A C 1
ATOM 2784 O O . ASN A 1 343 ? -21.374 -82.176 9.445 1.00 87.06 343 ASN A O 1
ATOM 2788 N N . ALA A 1 344 ? -22.552 -80.844 10.805 1.00 84.06 344 ALA A N 1
ATOM 2789 C CA . ALA A 1 344 ? -22.965 -81.917 11.707 1.00 84.06 344 ALA A CA 1
ATOM 2790 C C . ALA A 1 344 ? -23.893 -82.920 11.003 1.00 84.06 344 ALA A C 1
ATOM 2792 O O . ALA A 1 344 ? -23.713 -84.133 11.143 1.00 84.06 344 ALA A O 1
ATOM 2793 N N . ALA A 1 345 ? -24.838 -82.431 10.194 1.00 86.81 345 ALA A N 1
ATOM 2794 C CA . ALA A 1 345 ? -25.703 -83.275 9.375 1.00 86.81 345 ALA A CA 1
ATOM 2795 C C . ALA A 1 345 ? -24.908 -84.091 8.337 1.00 86.81 345 ALA A C 1
ATOM 2797 O O . ALA A 1 345 ? -25.224 -85.256 8.088 1.00 86.81 345 ALA A O 1
ATOM 2798 N N . GLU A 1 346 ? -23.857 -83.513 7.749 1.00 86.50 346 GLU A N 1
ATOM 2799 C CA . GLU A 1 346 ? -22.970 -84.220 6.820 1.00 86.50 346 GLU A CA 1
ATOM 2800 C C . GLU A 1 346 ? -22.141 -85.309 7.523 1.00 86.50 346 GLU A C 1
ATOM 2802 O O . GLU A 1 346 ? -22.077 -86.443 7.039 1.00 86.50 346 GLU A O 1
ATOM 2807 N N . LEU A 1 347 ? -21.582 -85.014 8.703 1.00 83.94 347 LEU A N 1
ATOM 2808 C CA . LEU A 1 347 ? -20.873 -85.998 9.529 1.00 83.94 347 LEU A CA 1
ATOM 2809 C C . LEU A 1 347 ? -21.777 -87.170 9.922 1.00 83.94 347 LEU A C 1
ATOM 2811 O O . LEU A 1 347 ? -21.347 -88.320 9.830 1.00 83.94 347 LEU A O 1
ATOM 2815 N N . LEU A 1 348 ? -23.030 -86.900 10.300 1.00 87.12 348 LEU A N 1
ATOM 2816 C CA . LEU A 1 348 ? -24.021 -87.937 10.600 1.00 87.12 348 LEU A CA 1
ATOM 2817 C C . LEU A 1 348 ? -24.230 -88.871 9.401 1.00 87.12 348 LEU A C 1
ATOM 2819 O O . LEU A 1 348 ? -24.066 -90.084 9.540 1.00 87.12 348 LEU A O 1
ATOM 2823 N N . ARG A 1 349 ? -24.466 -88.321 8.203 1.00 84.75 349 ARG A N 1
ATOM 2824 C CA . ARG A 1 349 ? -24.595 -89.123 6.969 1.00 84.75 349 ARG A CA 1
ATOM 2825 C C . ARG A 1 349 ? -23.346 -89.952 6.676 1.00 84.75 349 ARG A C 1
ATOM 2827 O O . ARG A 1 349 ? -23.446 -91.102 6.247 1.00 84.75 349 ARG A O 1
ATOM 2834 N N . TYR A 1 350 ? -22.161 -89.390 6.909 1.00 86.00 350 TYR A N 1
ATOM 2835 C CA . TYR A 1 350 ? -20.904 -90.112 6.731 1.00 86.00 350 TYR A CA 1
ATOM 2836 C C . TYR A 1 350 ? -20.771 -91.273 7.728 1.00 86.00 350 TYR A C 1
ATOM 2838 O O . TYR A 1 350 ? -20.403 -92.383 7.339 1.00 86.00 350 TYR A O 1
ATOM 2846 N N . THR A 1 351 ? -21.135 -91.060 8.996 1.00 83.00 351 THR A N 1
ATOM 2847 C CA . THR A 1 351 ? -21.130 -92.122 10.012 1.00 83.00 351 THR A CA 1
ATOM 2848 C C . THR A 1 351 ? -22.151 -93.222 9.730 1.00 83.00 351 THR A C 1
ATOM 2850 O O . THR A 1 351 ? -21.811 -94.396 9.877 1.00 83.00 351 THR A O 1
ATOM 2853 N N . GLU A 1 352 ? -23.352 -92.881 9.255 1.00 85.69 352 GLU A N 1
ATOM 2854 C CA . GLU A 1 352 ? -24.354 -93.860 8.811 1.00 85.69 352 GLU A CA 1
ATOM 2855 C C . GLU A 1 352 ? -23.826 -94.697 7.640 1.00 85.69 352 GLU A C 1
ATOM 2857 O O . GLU A 1 352 ? -23.908 -95.924 7.668 1.00 85.69 352 GLU A O 1
ATOM 2862 N N . SER A 1 353 ? -23.182 -94.060 6.657 1.00 85.06 353 SER A N 1
ATOM 2863 C CA . SER A 1 353 ? -22.539 -94.753 5.533 1.00 85.06 353 SER A CA 1
ATOM 2864 C C . SER A 1 353 ? -21.438 -95.720 5.989 1.00 85.06 353 SER A C 1
ATOM 2866 O O . SER A 1 353 ? -21.371 -96.860 5.519 1.00 85.06 353 SER A O 1
ATOM 2868 N N . ILE A 1 354 ? -20.586 -95.310 6.939 1.00 82.81 354 ILE A N 1
ATOM 2869 C CA . ILE A 1 354 ? -19.572 -96.195 7.535 1.00 82.81 354 ILE A CA 1
ATOM 2870 C C . ILE A 1 354 ? -20.237 -97.378 8.241 1.00 82.81 354 ILE A C 1
ATOM 2872 O O . ILE A 1 354 ? -19.804 -98.519 8.058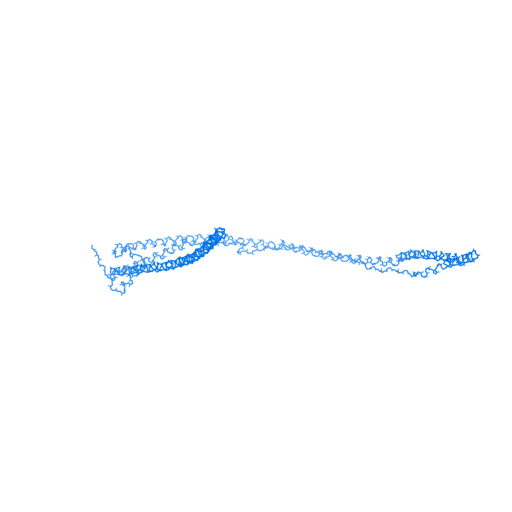 1.00 82.81 354 ILE A O 1
ATOM 2876 N N . TYR A 1 355 ? -21.272 -97.121 9.043 1.00 84.00 355 TYR A N 1
ATOM 2877 C CA . TYR A 1 355 ? -21.990 -98.161 9.772 1.00 84.00 355 TYR A CA 1
ATOM 2878 C C . TYR A 1 355 ? -22.592 -99.193 8.814 1.00 84.00 355 TYR A C 1
ATOM 2880 O O . TYR A 1 355 ? -22.334 -100.387 8.966 1.00 84.00 355 TYR A O 1
ATOM 2888 N N . ASP A 1 356 ? -23.304 -98.743 7.780 1.00 83.88 356 ASP A N 1
ATOM 2889 C CA . ASP A 1 356 ? -23.908 -99.607 6.766 1.00 83.88 356 ASP A CA 1
ATOM 2890 C C . ASP A 1 356 ? -22.867 -100.430 6.004 1.00 83.88 356 ASP A C 1
ATOM 2892 O O . ASP A 1 356 ? -23.049 -101.635 5.798 1.00 83.88 356 ASP A O 1
ATOM 2896 N N . ASN A 1 357 ? -21.754 -99.809 5.607 1.00 81.56 357 ASN A N 1
ATOM 2897 C CA . ASN A 1 357 ? -20.666 -100.510 4.929 1.00 81.56 357 ASN A CA 1
ATOM 2898 C C . ASN A 1 357 ? -20.041 -101.581 5.828 1.00 81.56 357 ASN A C 1
ATOM 2900 O O . ASN A 1 357 ? -19.850 -102.714 5.382 1.00 81.56 357 ASN A O 1
ATOM 2904 N N . ASN A 1 358 ? -19.792 -101.270 7.102 1.00 81.38 358 ASN A N 1
ATOM 2905 C CA . ASN A 1 358 ? -19.284 -102.239 8.071 1.00 81.38 358 ASN A CA 1
ATOM 2906 C C . ASN A 1 358 ? -20.274 -103.385 8.309 1.00 81.38 358 ASN A C 1
ATOM 2908 O O . ASN A 1 358 ? -19.864 -104.545 8.368 1.00 81.38 358 ASN A O 1
ATOM 2912 N N . ASN A 1 359 ? -21.574 -103.094 8.393 1.00 81.69 359 ASN A N 1
ATOM 2913 C CA . ASN A 1 359 ? -22.604 -104.112 8.590 1.00 81.69 359 ASN A CA 1
ATOM 2914 C C . ASN A 1 359 ? -22.694 -105.063 7.386 1.00 81.69 359 ASN A C 1
ATOM 2916 O O . ASN A 1 359 ? -22.761 -106.282 7.561 1.00 81.69 359 ASN A O 1
ATOM 2920 N N . LYS A 1 360 ? -22.607 -104.528 6.160 1.00 79.94 360 LYS A N 1
ATOM 2921 C CA . LYS A 1 360 ? -22.501 -105.332 4.930 1.00 79.94 360 LYS A CA 1
ATOM 2922 C C . LYS A 1 360 ? -21.251 -106.213 4.947 1.00 79.94 360 LYS A C 1
ATOM 2924 O O . LYS A 1 360 ? -21.336 -107.399 4.632 1.00 79.94 360 LYS A O 1
ATOM 2929 N N . LEU A 1 361 ? -20.104 -105.674 5.365 1.00 75.69 361 LEU A N 1
ATOM 2930 C CA . LEU A 1 361 ? -18.841 -106.415 5.464 1.00 75.69 361 LEU A CA 1
ATOM 2931 C C . LEU A 1 361 ? -18.928 -107.567 6.478 1.00 75.69 361 LEU A C 1
ATOM 2933 O O . LEU A 1 361 ? -18.547 -108.696 6.167 1.00 75.69 361 LEU A O 1
ATOM 2937 N N . LEU A 1 362 ? -19.500 -107.311 7.658 1.00 76.94 362 LEU A N 1
ATOM 2938 C CA . LEU A 1 362 ? -19.750 -108.326 8.685 1.00 76.94 362 LEU A CA 1
ATOM 2939 C C . LEU A 1 362 ? -20.740 -109.393 8.209 1.00 76.94 362 LEU A C 1
ATOM 2941 O O . LEU A 1 362 ? -20.540 -110.579 8.477 1.00 76.94 362 LEU A O 1
ATOM 2945 N N . PHE A 1 363 ? -21.790 -109.003 7.484 1.00 76.06 363 PHE A N 1
ATOM 2946 C CA . PHE A 1 363 ? -22.724 -109.947 6.878 1.00 76.06 363 PHE A CA 1
ATOM 2947 C C . PHE A 1 363 ? -22.013 -110.859 5.870 1.00 76.06 363 PHE A C 1
ATOM 2949 O O . PHE A 1 363 ? -22.128 -112.081 5.969 1.00 76.06 363 PHE A O 1
ATOM 2956 N N . HIS A 1 364 ? -21.207 -110.294 4.965 1.00 71.62 364 HIS A N 1
ATOM 2957 C CA . HIS A 1 364 ? -20.399 -111.072 4.023 1.00 71.62 364 HIS A CA 1
ATOM 2958 C C . HIS A 1 364 ? -19.431 -112.027 4.734 1.00 71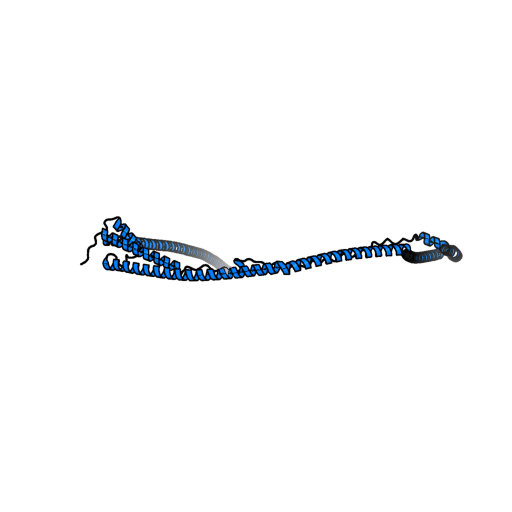.62 364 HIS A C 1
ATOM 2960 O O . HIS A 1 364 ? -19.324 -113.189 4.340 1.00 71.62 364 HIS A O 1
ATOM 2966 N N . GLN A 1 365 ? -18.778 -111.588 5.814 1.00 72.69 365 GLN A N 1
ATOM 2967 C CA . GLN A 1 365 ? -17.929 -112.459 6.631 1.00 72.69 365 GLN A CA 1
ATOM 2968 C C . GLN A 1 365 ? -18.726 -113.603 7.267 1.00 72.69 365 GLN A C 1
ATOM 2970 O O . GLN A 1 365 ? -18.311 -114.753 7.164 1.00 72.69 365 GLN A O 1
ATOM 2975 N N . ARG A 1 366 ? -19.893 -113.330 7.866 1.00 73.62 366 ARG A N 1
ATOM 2976 C CA . ARG A 1 366 ? -20.750 -114.365 8.475 1.00 73.62 366 ARG A CA 1
ATOM 2977 C C . ARG A 1 366 ? -21.242 -115.386 7.453 1.00 73.62 366 ARG A C 1
ATOM 2979 O O . ARG A 1 366 ? -21.202 -116.579 7.740 1.00 73.62 366 ARG A O 1
ATOM 2986 N N . VAL A 1 367 ? -21.669 -114.939 6.271 1.00 72.19 367 VAL A N 1
ATOM 2987 C CA . VAL A 1 367 ? -22.096 -115.828 5.178 1.00 72.19 367 VAL A CA 1
ATOM 2988 C C . VAL A 1 367 ? -20.930 -116.684 4.691 1.00 72.19 367 VAL A C 1
ATOM 2990 O O . VAL A 1 367 ? -21.103 -117.886 4.506 1.00 72.19 367 VAL A O 1
ATOM 2993 N N . ASN A 1 368 ? -19.731 -116.114 4.550 1.00 70.56 368 ASN A N 1
ATOM 2994 C CA . ASN A 1 368 ? -18.539 -116.883 4.195 1.00 70.56 368 ASN A CA 1
ATOM 2995 C C . ASN A 1 368 ? -18.190 -117.923 5.266 1.00 70.56 368 ASN A C 1
ATOM 2997 O O . ASN A 1 368 ? -17.971 -119.082 4.926 1.00 70.56 368 ASN A O 1
ATOM 3001 N N . THR A 1 369 ? -18.215 -117.561 6.550 1.00 72.81 369 THR A N 1
ATOM 3002 C CA . THR A 1 369 ? -17.967 -118.503 7.652 1.00 72.81 369 THR A CA 1
ATOM 3003 C C . THR A 1 369 ? -19.021 -119.610 7.700 1.00 72.81 369 THR A C 1
ATOM 3005 O O . THR A 1 369 ? -18.678 -120.778 7.866 1.00 72.81 369 THR A O 1
ATOM 3008 N N . ALA A 1 370 ? -20.299 -119.277 7.496 1.00 69.06 370 ALA A N 1
ATOM 3009 C CA . ALA A 1 370 ? -21.379 -120.257 7.420 1.00 69.06 370 ALA A CA 1
ATOM 3010 C C . ALA A 1 370 ? -21.221 -121.188 6.207 1.00 69.06 370 ALA A C 1
ATOM 3012 O O . ALA A 1 370 ? -21.378 -122.399 6.344 1.00 69.06 370 ALA A O 1
ATOM 3013 N N . ASN A 1 371 ? -20.840 -120.658 5.042 1.00 70.12 371 ASN A N 1
ATOM 3014 C CA . ASN A 1 371 ? -20.544 -121.464 3.857 1.00 70.12 371 ASN A CA 1
ATOM 3015 C C . ASN A 1 371 ? -19.359 -122.407 4.095 1.00 70.12 371 ASN A C 1
ATOM 3017 O O . ASN A 1 371 ? -19.449 -123.581 3.741 1.00 70.12 371 ASN A O 1
ATOM 3021 N N . ILE A 1 372 ? -18.288 -121.935 4.742 1.00 72.50 372 ILE A N 1
ATOM 3022 C CA . ILE A 1 372 ? -17.147 -122.772 5.140 1.00 72.50 372 ILE A CA 1
ATOM 3023 C C . ILE A 1 372 ? -17.611 -123.880 6.099 1.00 72.50 372 ILE A C 1
ATOM 3025 O O . ILE A 1 372 ? -17.287 -125.046 5.882 1.00 72.50 372 ILE A O 1
ATOM 3029 N N . ALA A 1 373 ? -18.430 -123.557 7.104 1.00 70.81 373 ALA A N 1
ATOM 3030 C CA . ALA A 1 373 ? -18.961 -124.530 8.062 1.00 70.81 373 ALA A CA 1
ATOM 3031 C C . ALA A 1 373 ? -19.882 -125.579 7.407 1.00 70.81 373 ALA A C 1
ATOM 3033 O O . ALA A 1 373 ? -19.815 -126.764 7.735 1.00 70.81 373 ALA A O 1
ATOM 3034 N N . VAL A 1 374 ? -20.718 -125.177 6.445 1.00 72.25 374 VAL A N 1
ATOM 3035 C CA . VAL A 1 374 ? -21.574 -126.098 5.678 1.00 72.25 374 VAL A CA 1
ATOM 3036 C C . VAL A 1 374 ? -20.741 -126.983 4.750 1.00 72.25 374 VAL A C 1
ATOM 3038 O O . VAL A 1 374 ? -21.039 -128.172 4.615 1.00 72.25 374 VAL A O 1
ATOM 3041 N N . GLN A 1 375 ? -19.691 -126.442 4.124 1.00 74.56 375 GLN A N 1
ATOM 3042 C CA . GLN A 1 375 ? -18.758 -127.237 3.324 1.00 74.56 375 GLN A CA 1
ATOM 3043 C C . GLN A 1 375 ? -18.010 -128.266 4.185 1.00 74.56 375 GLN A C 1
ATOM 3045 O O . GLN A 1 375 ? -17.929 -129.429 3.792 1.00 74.56 375 GLN A O 1
ATOM 3050 N N . GLU A 1 376 ? -17.545 -127.880 5.377 1.00 70.25 376 GLU A N 1
ATOM 3051 C CA . GLU A 1 376 ? -16.982 -128.784 6.394 1.00 70.25 376 GLU A CA 1
ATOM 3052 C C . GLU A 1 376 ? -17.975 -129.890 6.784 1.00 70.25 376 GLU A C 1
ATOM 3054 O O . GLU A 1 376 ? -17.630 -131.072 6.763 1.00 70.25 376 GLU A O 1
ATOM 3059 N N . TRP A 1 377 ? -19.231 -129.537 7.081 1.00 72.75 377 TRP A N 1
ATOM 3060 C CA . TRP A 1 377 ? -20.264 -130.508 7.452 1.00 72.75 377 TRP A CA 1
ATOM 3061 C C . TRP A 1 377 ? -20.573 -131.501 6.322 1.00 72.75 377 TRP A C 1
ATOM 3063 O O . TRP A 1 377 ? -20.633 -132.708 6.565 1.00 72.75 377 TRP A O 1
ATOM 3073 N N . ARG A 1 378 ? -20.705 -131.032 5.070 1.00 72.25 378 ARG A N 1
ATOM 3074 C CA . ARG A 1 378 ? -20.894 -131.923 3.908 1.00 72.25 378 ARG A CA 1
ATOM 3075 C C . ARG A 1 378 ? -19.704 -132.853 3.712 1.00 72.25 378 ARG A C 1
ATOM 3077 O O . ARG A 1 378 ? -19.913 -134.037 3.463 1.00 72.25 378 ARG A O 1
ATOM 3084 N N . ARG A 1 379 ? -18.478 -132.341 3.863 1.00 71.75 379 ARG A N 1
ATOM 3085 C CA . ARG A 1 379 ? -17.252 -133.142 3.755 1.00 71.75 379 ARG A CA 1
ATOM 3086 C C . ARG A 1 379 ? -17.238 -134.269 4.797 1.00 71.75 379 ARG A C 1
ATOM 3088 O O . ARG A 1 379 ? -16.882 -135.390 4.457 1.00 71.75 379 ARG A O 1
ATOM 3095 N N . ARG A 1 380 ? -17.710 -134.008 6.023 1.00 70.88 380 ARG A N 1
ATOM 3096 C CA . ARG A 1 380 ? -17.830 -135.024 7.089 1.00 70.88 380 ARG A CA 1
ATOM 3097 C C . ARG A 1 380 ? -18.925 -136.064 6.842 1.00 70.88 380 ARG A C 1
ATOM 3099 O O . ARG A 1 380 ? -18.773 -137.189 7.281 1.00 70.88 380 ARG A O 1
ATOM 3106 N N . LYS A 1 381 ? -20.008 -135.723 6.136 1.00 68.75 381 LYS A N 1
ATOM 3107 C CA . LYS A 1 381 ? -21.083 -136.676 5.790 1.00 68.75 381 LYS A CA 1
ATOM 3108 C C . LYS A 1 381 ? -20.790 -137.550 4.566 1.00 68.75 381 LYS A C 1
ATOM 3110 O O . LYS A 1 381 ? -21.457 -138.561 4.387 1.00 68.75 381 LYS A O 1
ATOM 3115 N N . GLN A 1 382 ? -19.860 -137.143 3.702 1.00 62.88 382 GLN A N 1
ATOM 3116 C CA . GLN A 1 382 ? -19.460 -137.912 2.514 1.00 62.88 382 GLN A CA 1
ATOM 3117 C C . GLN A 1 382 ? -18.341 -138.924 2.793 1.00 62.88 382 GLN A C 1
ATOM 3119 O O . GLN A 1 382 ? -18.047 -139.754 1.938 1.00 62.88 382 GLN A O 1
ATOM 3124 N N . ILE A 1 383 ? -17.735 -138.873 3.978 1.00 58.88 383 ILE A N 1
ATOM 3125 C CA . ILE A 1 383 ? -16.704 -139.807 4.416 1.00 58.88 383 ILE A CA 1
ATOM 3126 C C . ILE A 1 383 ? -17.289 -140.622 5.572 1.00 58.88 383 ILE A C 1
ATOM 3128 O O . ILE A 1 383 ? -17.251 -140.161 6.706 1.00 58.88 383 ILE A O 1
ATOM 3132 N N . GLY A 1 384 ? -17.785 -141.823 5.265 1.00 45.56 384 GLY A N 1
ATOM 3133 C CA . GLY A 1 384 ? -17.866 -142.936 6.223 1.00 45.56 384 GLY A CA 1
ATOM 3134 C C . GLY A 1 384 ? -19.106 -142.987 7.092 1.00 45.56 384 GLY A C 1
ATOM 3135 O O . GLY A 1 384 ? -19.090 -142.352 8.167 1.00 45.56 384 GLY A O 1
#

Secondary structure (DSSP, 8-state):
------HHHHHHHHHHHHHHHHHHHHHHHHHHHHHH--PPPPPPHHHH--PPPPPPP----PPPPPPPPP-PPPPPPP---HHHHHHHTHHHHHHHHHHIIIIIHHHHHHHS-HHHHHHHHHHHHHHHHHHHHHHHHHHHHHHHHHHHHHHH-HHHHHHHHHHHHHHHHHHHHHHHHHHHHHHHHHHHHHHHHHHIIIIIHHHHHHHHHHHHHHHHHHHHHHHHHHHHHHHHHHHHHHHHHHHHHHHHHHHHHHHHHH--S-GGG-SHHHHHHHHHHHHHSS--HHHHHHHHHHHHHHHHHHHHHHHHHHHHHHHHHHHHHHHHHHHHHHHHHHHHHHHHHHHHHHHHHHHHHHHHHHHHHHHHHHHHHHHHHHHHHHHHHS--

Foldseek 3Di:
DQPDDALVRQLVLLVLLLVLLVLLVVLVVVLVVLVPDDDDDDDDLCVVDVADADDQDDFDAQDQDDQQDFDADDFDADPDDLVVLCVVVVVVVVCLVCCCVPPVQPVDVVPDDPVVNVVSVVVSVVVVVVVVVVSVVVSVVVSVVVSVVSCVPPVSVVRRVVSVVVSVVVSVVSRVVSVVVSVVSVVVSVVSNCCCVVPVNVVSVVVVVVSVVVSVVVVVVSVVVVVVSVVVSVVSSVVSVVSSVVSVVVSVCSCVVNVLDDPVQSNSVSSVQLSVDSVVDVDHSVVSVVVVVVVVVVVVVVVVVVVVVVVVVVVVVVVVVVVVVVVVVVVVVVVVVVVVVVVVVVVVVVVVVVVVVVVVVVVVVVVVVVVVVVVVVVVVVVPD

Sequence (384 aa):
MIMAFTQEEEVEIIRKAISLTAAIQTEEEAVDALKHAVFDTFPKYEDVFPTKAPKKPVKKHVDTPAKAQPTLPPPPKPDLNFGAYLDLKKELVLAILLGCALVVFPVLSIFFDIEFATFAGVACLIGFFVALSKFRKHYKKRLDELEEEARSNPEYRKAVAEAKSEAAQRQAELNDEARRKQIEADNEYQAQLKHYNEIVLPEYEHAVALQKEEYKEMQREYSADKEQWKEDREKALAELNSDIAANEAALEDLYQTSKLVSLHYRELWILQWLYDDMRTSDHDIRYATELLDRDRQRIATANAAEKNKEALDEFRKQARQDAQTIKELLSVQIQGLQSLDANAAELLRYTESIYDNNNKLLFHQRVNTANIAVQEWRRRKQIG

pLDDT: mean 83.91, std 11.85, range [37.78, 97.75]

Radius of gyration: 69.83 Å; chains: 1; bounding box: 96×163×161 Å